Protein AF-A0A7V4ABN7-F1 (afdb_monomer_lite)

Foldseek 3Di:
DPPQEPLAEAELPPRDNDDDDLQWLVQFLVQQAANDQPPDPTPDNNHLANNHHDHDYHAADNVRDGDLVSVVVRLVSVLVCLVVPNLAQEDFALDFDQDLPDCSCVVSLVSCQVSNYAYFYEQFQQFDDESRGGPPLQAQSHQYEWAAEPVRDGDGRTYWYQRDCDPPRVPCVSHLDPPQRSAPNQAYEHFAQRWGAGPPGDIDTGHISSNGRSNLVSLSVLLCVQPVQDHNSLSSCLQQVQADDDPVCPDPPHGRGNSHYGDSVSSNVPSAHQWDWDAQAQWIWIDGLQQKTDFIDGRPPDHTFFPTKGKWKAAAPPGIAIPTPNDDQWRFPGTKDWDACQPVFRIKIWHKTARNRGPDHQQKIKIKIKGAHNPHLQRFKIKIKIKIWGQDQFKDWRMKIKMKTFTQQPVPASWWWWADDLQLQKIWIDDQQKIKIKHWLPPHRPPPWDKAKAKAACVVQCVVPVGRDPNRVVCRRRVVDHHRTDPGTHRIMIMIMTDDDMHHNGGIDMIMMMIGMGSHPVSRVSNSVVVNVVVVPCDPVSDDD

Radius of gyration: 26.66 Å; chains: 1; bounding box: 66×45×74 Å

pLDDT: mean 94.23, std 6.47, range [47.28, 98.88]

Structure (mmCIF, N/CA/C/O backbone):
data_AF-A0A7V4ABN7-F1
#
_entry.id   AF-A0A7V4ABN7-F1
#
loop_
_atom_site.group_PDB
_atom_site.id
_atom_site.type_symbol
_atom_site.label_atom_id
_atom_site.label_alt_id
_atom_site.label_comp_id
_atom_site.label_asym_id
_atom_site.label_entity_id
_atom_site.label_seq_id
_atom_site.pdbx_PDB_ins_code
_atom_site.Cartn_x
_atom_site.Cartn_y
_atom_site.Cartn_z
_atom_site.occupancy
_atom_site.B_iso_or_equiv
_atom_site.auth_seq_id
_atom_site.auth_comp_id
_atom_site.auth_asym_id
_atom_site.auth_atom_id
_atom_site.pdbx_PDB_model_num
ATOM 1 N N . MET A 1 1 ? -4.276 0.397 -27.816 1.00 81.12 1 MET A N 1
ATOM 2 C CA . MET A 1 1 ? -4.056 1.442 -26.784 1.00 81.12 1 MET A CA 1
ATOM 3 C C . MET A 1 1 ? -5.213 2.443 -26.696 1.00 81.12 1 MET A C 1
ATOM 5 O O . MET A 1 1 ? -5.159 3.334 -25.858 1.00 81.12 1 MET A O 1
ATOM 9 N N . GLU A 1 2 ? -6.246 2.328 -27.538 1.00 82.06 2 GLU A N 1
ATOM 10 C CA . GLU A 1 2 ? -7.423 3.205 -27.497 1.00 82.06 2 GLU A CA 1
ATOM 11 C C . GLU A 1 2 ? -8.107 3.177 -26.119 1.00 82.06 2 GLU A C 1
ATOM 13 O O . GLU A 1 2 ? -8.143 2.134 -25.471 1.00 82.06 2 GLU A O 1
ATOM 18 N N . GLY A 1 3 ? -8.578 4.335 -25.639 1.00 85.25 3 GLY A N 1
ATOM 19 C CA . GLY A 1 3 ? -9.263 4.465 -24.343 1.00 85.25 3 GLY A CA 1
ATOM 20 C C . GLY A 1 3 ? -8.372 4.379 -23.093 1.00 85.25 3 GLY A C 1
ATOM 21 O O . GLY A 1 3 ? -8.893 4.334 -21.978 1.00 85.25 3 GLY A O 1
ATOM 22 N N . LYS A 1 4 ? -7.039 4.341 -23.243 1.00 90.81 4 LYS A N 1
ATOM 23 C CA . LYS A 1 4 ? -6.093 4.170 -22.116 1.00 90.81 4 LYS A CA 1
ATOM 24 C C . LYS A 1 4 ? -5.328 5.434 -21.717 1.00 90.81 4 LYS A C 1
ATOM 26 O O . LYS A 1 4 ? -4.569 5.398 -20.757 1.00 90.81 4 LYS A O 1
ATOM 31 N N . PHE A 1 5 ? -5.494 6.527 -22.457 1.00 93.38 5 PHE A N 1
ATOM 32 C CA . PHE A 1 5 ? -4.831 7.799 -22.178 1.00 93.38 5 PHE A CA 1
ATOM 33 C C . PHE A 1 5 ? -5.623 8.613 -21.145 1.00 93.38 5 PHE A C 1
ATOM 35 O O . PHE A 1 5 ? -6.786 8.915 -21.386 1.00 93.38 5 PHE A O 1
ATOM 42 N N . GLU A 1 6 ? -4.977 9.020 -20.051 1.00 91.50 6 GLU A N 1
ATOM 43 C CA . GLU A 1 6 ? -5.598 9.786 -18.947 1.00 91.50 6 GLU A CA 1
ATOM 44 C C . GLU A 1 6 ? -5.693 11.299 -19.207 1.00 91.50 6 GLU A C 1
ATOM 46 O O . GLU A 1 6 ? -6.024 12.073 -18.318 1.00 91.50 6 GLU A O 1
ATOM 51 N N . GLY A 1 7 ? -5.347 11.778 -20.405 1.00 92.88 7 GLY A N 1
ATOM 52 C CA . GLY A 1 7 ? -5.396 13.215 -20.710 1.00 92.88 7 GLY A CA 1
ATOM 53 C C . GLY A 1 7 ? -4.142 14.005 -20.313 1.00 92.88 7 GLY A C 1
ATOM 54 O O . GLY A 1 7 ? -4.047 15.189 -20.630 1.00 92.88 7 GLY A O 1
ATOM 55 N N . HIS A 1 8 ? -3.140 13.371 -19.696 1.00 96.38 8 HIS A N 1
ATOM 56 C CA . HIS A 1 8 ? -1.895 14.028 -19.278 1.00 96.38 8 HIS A CA 1
ATOM 57 C C . HIS A 1 8 ? -0.758 13.821 -20.287 1.00 96.38 8 HIS A C 1
ATOM 59 O O . HIS A 1 8 ? -0.122 12.763 -20.349 1.00 96.38 8 HIS A O 1
ATOM 65 N N . TRP A 1 9 ? -0.500 14.865 -21.078 1.00 97.06 9 TRP A N 1
ATOM 66 C CA . TRP A 1 9 ? 0.524 14.896 -22.119 1.00 97.06 9 TRP A CA 1
ATOM 67 C C . TRP A 1 9 ? 1.415 16.131 -22.005 1.00 97.06 9 TRP A C 1
ATOM 69 O O . TRP A 1 9 ? 0.941 17.231 -21.720 1.00 97.06 9 TRP A O 1
ATOM 79 N N . TYR A 1 10 ? 2.707 15.954 -22.272 1.00 98.19 10 TYR A N 1
ATOM 80 C CA . TYR A 1 10 ? 3.630 17.065 -22.474 1.00 98.19 10 TYR A CA 1
ATOM 81 C C . TYR A 1 10 ? 4.650 16.735 -23.563 1.00 98.19 10 TYR A C 1
ATOM 83 O O . TYR A 1 10 ? 5.223 15.648 -23.584 1.00 98.19 10 TYR A O 1
ATOM 91 N N . ASP A 1 11 ? 4.915 17.687 -24.449 1.00 98.31 11 ASP A N 1
ATOM 92 C CA . ASP A 1 11 ? 5.917 17.555 -25.502 1.00 98.31 11 ASP A CA 1
ATOM 93 C C . ASP A 1 11 ? 7.053 18.559 -25.285 1.00 98.31 11 ASP A C 1
ATOM 95 O O . ASP A 1 11 ? 6.919 19.743 -25.583 1.00 98.31 11 ASP A O 1
ATOM 99 N N . ALA A 1 12 ? 8.192 18.072 -24.791 1.00 97.88 12 ALA A N 1
ATOM 100 C CA . ALA A 1 12 ? 9.396 18.872 -24.576 1.00 97.88 12 ALA A CA 1
ATOM 101 C C . ALA A 1 12 ? 10.207 19.112 -25.869 1.00 97.88 12 ALA A C 1
ATOM 103 O O . ALA A 1 12 ? 11.282 19.721 -25.826 1.00 97.88 12 ALA A O 1
ATOM 104 N N . VAL A 1 13 ? 9.749 18.592 -27.012 1.00 97.88 13 VAL A N 1
ATOM 105 C CA . VAL A 1 13 ? 10.440 18.681 -28.302 1.00 97.88 13 VAL A CA 1
ATOM 106 C C . VAL A 1 13 ? 9.825 19.771 -29.169 1.00 97.88 13 VAL A C 1
ATOM 108 O O . VAL A 1 13 ? 10.536 20.713 -29.520 1.00 97.88 13 VAL A O 1
ATOM 111 N N . ASN A 1 14 ? 8.531 19.658 -29.487 1.00 97.06 14 ASN A N 1
ATOM 112 C CA . ASN A 1 14 ? 7.844 20.526 -30.449 1.00 97.06 14 ASN A CA 1
ATOM 113 C C . ASN A 1 14 ? 6.653 21.296 -29.849 1.00 97.06 14 ASN A C 1
ATOM 115 O O . ASN A 1 14 ? 5.978 22.017 -30.586 1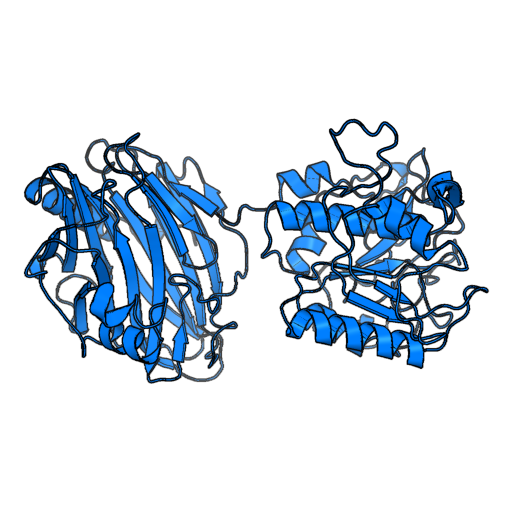.00 97.06 14 ASN A O 1
ATOM 119 N N . ASN A 1 15 ? 6.397 21.178 -28.539 1.00 95.44 15 ASN A N 1
ATOM 120 C CA . ASN A 1 15 ? 5.258 21.783 -27.839 1.00 95.44 15 ASN A CA 1
ATOM 121 C C . ASN A 1 15 ? 3.883 21.433 -28.447 1.00 95.44 15 ASN A C 1
ATOM 123 O O . ASN A 1 15 ? 2.965 22.254 -28.426 1.00 95.44 15 ASN A O 1
ATOM 127 N N . GLN A 1 16 ? 3.718 20.229 -29.003 1.00 97.00 16 GLN A N 1
ATOM 128 C CA . GLN A 1 16 ? 2.413 19.769 -29.480 1.00 97.00 16 GLN A CA 1
ATOM 129 C C . GLN A 1 16 ? 1.452 19.529 -28.313 1.00 97.00 16 GLN A C 1
ATOM 131 O O . GLN A 1 16 ? 1.818 18.950 -27.289 1.00 97.00 16 GLN A O 1
ATOM 136 N N . THR A 1 17 ? 0.191 19.917 -28.499 1.00 93.69 17 THR A N 1
ATOM 137 C CA . THR A 1 17 ? -0.851 19.807 -27.467 1.00 93.69 17 THR A CA 1
ATOM 138 C C . THR A 1 17 ? -1.527 18.438 -27.415 1.00 93.69 17 THR A C 1
ATOM 140 O O . THR A 1 17 ? -2.283 18.181 -26.484 1.00 93.69 17 THR A O 1
ATOM 143 N N . PHE A 1 18 ? -1.262 17.556 -28.383 1.00 91.06 18 PHE A N 1
ATOM 144 C CA . PHE A 1 18 ? -1.841 16.213 -28.453 1.00 91.06 18 PHE A CA 1
ATOM 145 C C . PHE A 1 18 ? -0.750 15.137 -28.550 1.00 91.06 18 PHE A C 1
ATOM 147 O O . PHE A 1 18 ? 0.280 15.393 -29.183 1.00 91.06 18 PHE A O 1
ATOM 154 N N . PRO A 1 19 ? -0.967 13.937 -27.972 1.00 93.56 19 PRO A N 1
ATOM 155 C CA . PRO A 1 19 ? -0.027 12.827 -28.074 1.00 93.56 19 PRO A CA 1
ATOM 156 C C . PRO A 1 19 ? 0.269 12.425 -29.517 1.00 93.56 19 PRO A C 1
ATOM 158 O O . PRO A 1 19 ? -0.641 12.213 -30.318 1.00 93.56 19 PRO A O 1
ATOM 161 N N . TYR A 1 20 ? 1.552 12.267 -29.827 1.00 95.31 20 TYR A N 1
ATOM 162 C CA . TYR A 1 20 ? 2.028 11.770 -31.113 1.00 95.31 20 TYR A CA 1
ATOM 163 C C . TYR A 1 20 ? 3.388 11.079 -30.956 1.00 95.31 20 TYR A C 1
ATOM 165 O O . TYR A 1 20 ? 4.123 11.316 -29.993 1.00 95.31 20 TYR A O 1
ATOM 173 N N . ASP A 1 21 ? 3.729 10.231 -31.923 1.00 96.50 21 ASP A N 1
ATOM 174 C CA . ASP A 1 21 ? 5.030 9.573 -32.009 1.00 96.50 21 ASP A CA 1
ATOM 175 C C . ASP A 1 21 ? 5.512 9.570 -33.463 1.00 96.50 21 ASP A C 1
ATOM 177 O O . ASP A 1 21 ? 4.962 8.878 -34.319 1.00 96.50 21 ASP A O 1
ATOM 181 N N . ASP A 1 22 ? 6.531 10.381 -33.728 1.00 96.75 22 ASP A N 1
ATOM 182 C CA . ASP A 1 22 ? 7.176 10.582 -35.027 1.00 96.75 22 ASP A CA 1
ATOM 183 C C . ASP A 1 22 ? 8.456 9.742 -35.203 1.00 96.75 22 ASP A C 1
ATOM 185 O O . ASP A 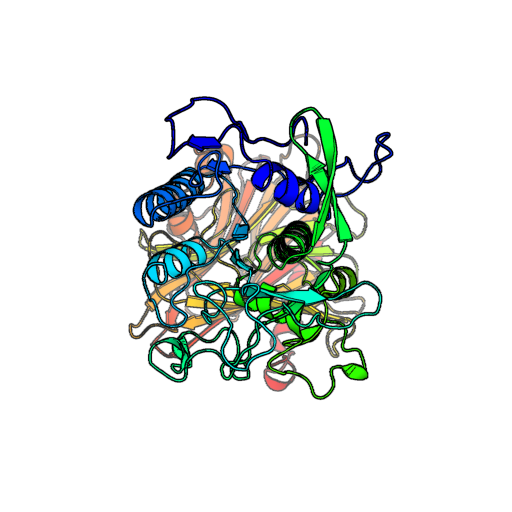1 22 ? 9.123 9.855 -36.228 1.00 96.75 22 ASP A O 1
ATOM 189 N N . HIS A 1 23 ? 8.787 8.882 -34.230 1.00 96.44 23 HIS A N 1
ATOM 190 C CA . HIS A 1 23 ? 9.926 7.958 -34.287 1.00 96.44 23 HIS A CA 1
ATOM 191 C C . HIS A 1 23 ? 9.485 6.482 -34.241 1.00 96.44 23 HIS A C 1
ATOM 193 O O . HIS A 1 23 ? 10.036 5.637 -34.942 1.00 96.44 23 HIS A O 1
ATOM 199 N N . GLY A 1 24 ? 8.487 6.153 -33.415 1.00 96.31 24 GLY A N 1
ATOM 200 C CA . GLY A 1 24 ? 7.878 4.824 -33.271 1.00 96.31 24 GLY A CA 1
ATOM 201 C C . GLY A 1 24 ? 8.306 4.036 -32.032 1.00 96.31 24 GLY A C 1
ATOM 202 O O . GLY A 1 24 ? 7.591 3.140 -31.585 1.00 96.31 24 GLY A O 1
ATOM 203 N N . HIS A 1 25 ? 9.442 4.385 -31.425 1.00 96.44 25 HIS A N 1
ATOM 204 C CA . HIS A 1 25 ? 9.959 3.707 -30.224 1.00 96.44 25 HIS A CA 1
ATOM 205 C C . HIS A 1 25 ? 9.041 3.858 -29.001 1.00 96.44 25 HIS A C 1
ATOM 207 O O . HIS A 1 25 ? 8.827 2.886 -28.274 1.00 96.44 25 HIS A O 1
ATOM 213 N N . GLY A 1 26 ? 8.437 5.033 -28.803 1.00 96.19 26 GLY A N 1
ATOM 214 C CA . GLY A 1 26 ? 7.497 5.262 -27.702 1.00 96.19 26 GLY A CA 1
ATOM 215 C C . GLY A 1 26 ? 6.252 4.383 -27.836 1.00 96.19 26 GLY A C 1
ATOM 216 O O . GLY A 1 26 ? 5.901 3.650 -26.916 1.00 96.19 26 GLY A O 1
ATOM 217 N N . THR A 1 27 ? 5.650 4.364 -29.023 1.00 96.31 27 THR A N 1
ATOM 218 C CA . THR A 1 27 ? 4.504 3.507 -29.362 1.00 96.31 27 THR A CA 1
ATOM 219 C C . THR A 1 27 ? 4.839 2.028 -29.194 1.00 96.31 27 THR A C 1
ATOM 221 O O . THR A 1 27 ? 4.032 1.264 -28.664 1.00 96.31 27 THR A O 1
ATOM 224 N N . PHE A 1 28 ? 6.042 1.617 -29.598 1.00 97.12 28 PHE A N 1
ATOM 225 C CA . PHE A 1 28 ? 6.506 0.242 -29.452 1.00 97.12 28 PHE A CA 1
ATOM 226 C C . PHE A 1 28 ? 6.635 -0.173 -27.986 1.00 97.12 28 PHE A C 1
ATOM 228 O O . PHE A 1 28 ? 6.163 -1.242 -27.598 1.00 97.12 28 PHE A O 1
ATOM 235 N N . THR A 1 29 ? 7.252 0.664 -27.152 1.00 97.31 29 THR A N 1
ATOM 236 C CA . THR A 1 29 ? 7.407 0.364 -25.721 1.00 97.31 29 THR A CA 1
ATOM 237 C C . THR A 1 29 ? 6.064 0.349 -24.998 1.00 97.31 29 THR A C 1
ATOM 239 O O . THR A 1 29 ? 5.797 -0.593 -24.257 1.00 97.31 29 THR A O 1
ATOM 242 N N . MET A 1 30 ? 5.179 1.309 -25.277 1.00 96.06 30 MET A N 1
ATOM 243 C CA . MET A 1 30 ? 3.829 1.337 -24.708 1.00 96.06 30 MET A CA 1
ATOM 244 C C . MET A 1 30 ? 2.990 0.124 -25.114 1.00 96.06 30 MET A C 1
ATOM 246 O O . MET A 1 30 ? 2.256 -0.405 -24.283 1.00 96.06 30 MET A O 1
ATOM 250 N N . GLY A 1 31 ? 3.136 -0.378 -26.343 1.00 96.12 31 GLY A N 1
ATOM 251 C CA . GLY A 1 31 ? 2.453 -1.594 -26.789 1.00 96.12 31 GLY A CA 1
ATOM 252 C C . GLY A 1 31 ? 2.770 -2.824 -25.939 1.00 96.12 31 GLY A C 1
ATOM 253 O O . GLY A 1 31 ? 1.862 -3.580 -25.617 1.00 96.12 31 GLY A O 1
ATOM 254 N N . ILE A 1 32 ? 4.021 -2.981 -25.497 1.00 97.50 32 ILE A N 1
ATOM 255 C CA . ILE A 1 32 ? 4.425 -4.090 -24.615 1.00 97.50 32 ILE A CA 1
ATOM 256 C C . ILE A 1 32 ? 3.826 -3.927 -23.212 1.00 97.50 32 ILE A C 1
ATOM 258 O O . ILE A 1 32 ? 3.542 -4.913 -22.539 1.00 97.50 32 ILE A O 1
ATOM 262 N N . ILE A 1 33 ? 3.623 -2.692 -22.745 1.00 97.62 33 ILE A N 1
ATOM 263 C CA . ILE A 1 33 ? 3.027 -2.457 -21.425 1.00 97.62 33 ILE A CA 1
ATOM 264 C C . ILE A 1 33 ? 1.515 -2.692 -21.485 1.00 97.62 33 ILE A C 1
ATOM 266 O O . ILE A 1 33 ? 1.007 -3.452 -20.673 1.00 97.62 33 ILE A O 1
ATOM 270 N N . ILE A 1 34 ? 0.806 -2.069 -22.434 1.00 95.75 34 ILE A N 1
ATOM 271 C CA . ILE A 1 34 ? -0.663 -1.920 -22.395 1.00 95.75 34 ILE A CA 1
ATOM 272 C C . ILE A 1 34 ? -1.379 -2.236 -23.722 1.00 95.75 34 ILE A C 1
ATOM 274 O O . ILE A 1 34 ? -2.546 -1.881 -23.900 1.00 95.75 34 ILE A O 1
ATOM 278 N N . GLY A 1 35 ? -0.709 -2.801 -24.726 1.00 94.38 35 GLY A N 1
ATOM 279 C CA . GLY A 1 35 ? -1.358 -3.170 -25.989 1.00 94.38 35 GLY A CA 1
ATOM 280 C C . GLY A 1 35 ? -2.375 -4.306 -25.805 1.00 94.38 35 GLY A C 1
ATOM 281 O O . GLY A 1 35 ? -2.165 -5.185 -24.983 1.00 94.38 35 GLY A O 1
ATOM 282 N N . GLY A 1 36 ? -3.475 -4.288 -26.561 1.00 90.56 36 GLY A N 1
ATOM 283 C CA . GLY A 1 36 ? -4.559 -5.278 -26.432 1.00 90.56 36 GLY A CA 1
ATOM 284 C C . GLY A 1 36 ? -5.759 -4.804 -25.611 1.00 90.56 36 GLY A C 1
ATOM 285 O O . GLY A 1 36 ? -5.870 -3.608 -25.340 1.00 90.56 36 GLY A O 1
ATOM 286 N N . ASP A 1 37 ? -6.641 -5.719 -25.228 1.00 85.00 37 ASP A N 1
ATOM 287 C CA . ASP A 1 37 ? -7.770 -5.545 -24.298 1.00 85.00 37 ASP A CA 1
ATOM 288 C C . ASP A 1 37 ? -7.915 -6.722 -23.304 1.00 85.00 37 ASP A C 1
ATOM 290 O O . ASP A 1 37 ? -8.857 -6.766 -22.515 1.00 85.00 37 ASP A O 1
ATOM 294 N N . GLY A 1 38 ? -6.948 -7.643 -23.281 1.00 82.38 38 GLY A N 1
ATOM 295 C CA . GLY A 1 38 ? -6.883 -8.731 -22.314 1.00 82.38 38 GLY A CA 1
ATOM 296 C C . GLY A 1 38 ? -7.781 -9.900 -22.704 1.00 82.38 38 GLY A C 1
ATOM 297 O O . GLY A 1 38 ? -7.497 -10.614 -23.650 1.00 82.38 38 GLY A O 1
ATOM 298 N N . LEU A 1 39 ? -8.838 -10.168 -21.936 1.00 76.00 39 LEU A N 1
ATOM 299 C CA . LEU A 1 39 ? -9.804 -11.235 -22.264 1.00 76.00 39 LEU A CA 1
ATOM 300 C C . LEU A 1 39 ? -10.926 -10.740 -23.198 1.00 76.00 39 LEU A C 1
ATOM 302 O O . LEU A 1 39 ? -11.995 -11.353 -23.262 1.00 76.00 39 LEU A O 1
ATOM 306 N N . GLY A 1 40 ? -10.718 -9.599 -23.857 1.00 71.94 40 GLY A N 1
ATOM 307 C CA . GLY A 1 40 ? -11.700 -8.948 -24.707 1.00 71.94 40 GLY A CA 1
ATOM 308 C C . GLY A 1 40 ? -11.768 -9.530 -26.124 1.00 71.94 40 GLY A C 1
ATOM 309 O O . GLY A 1 40 ? -11.154 -10.550 -26.440 1.00 71.94 40 GLY A O 1
ATOM 310 N N . PRO A 1 41 ? -12.599 -8.935 -26.998 1.00 74.31 41 PRO A N 1
ATOM 311 C CA . PRO A 1 41 ? -12.773 -9.402 -28.371 1.00 74.31 41 PRO A CA 1
ATOM 312 C C . PRO A 1 41 ? -11.557 -9.136 -29.272 1.00 74.31 41 PRO A C 1
ATOM 314 O O . PRO A 1 41 ? -11.561 -9.588 -30.422 1.00 74.31 41 PRO A O 1
ATOM 317 N N . PHE A 1 42 ? -10.557 -8.373 -28.819 1.00 79.62 42 PHE A N 1
ATOM 318 C CA . PHE A 1 42 ? -9.393 -8.050 -29.629 1.00 79.62 42 PHE A CA 1
ATOM 319 C C . PHE A 1 42 ? -8.392 -9.218 -29.655 1.00 79.62 42 PHE A C 1
ATOM 321 O O . PHE A 1 42 ? -7.945 -9.675 -28.617 1.00 79.62 42 PHE A O 1
ATOM 328 N N . PRO A 1 43 ? -7.989 -9.716 -30.837 1.00 74.62 43 PRO A N 1
ATOM 329 C CA . PRO A 1 43 ? -7.161 -10.922 -30.925 1.00 74.62 43 PRO A CA 1
ATOM 330 C C . PRO A 1 43 ? -5.660 -10.691 -30.672 1.00 74.62 43 PRO A C 1
ATOM 332 O O . PRO A 1 43 ? -4.912 -11.656 -30.532 1.00 74.62 43 PRO A O 1
ATOM 335 N N . ASP A 1 44 ? -5.192 -9.439 -30.687 1.00 79.69 44 ASP A N 1
ATOM 336 C CA . ASP A 1 44 ? -3.769 -9.083 -30.626 1.00 79.69 44 ASP A CA 1
ATOM 337 C C . ASP A 1 44 ? -3.381 -8.484 -29.253 1.00 79.69 44 ASP A C 1
ATOM 339 O O . ASP A 1 44 ? -2.986 -7.314 -29.143 1.00 79.69 44 ASP A O 1
ATOM 343 N N . ASP A 1 45 ? -3.446 -9.301 -28.200 1.00 86.00 45 ASP A N 1
ATOM 344 C CA . ASP A 1 45 ? -2.997 -8.944 -26.847 1.00 86.00 45 ASP A CA 1
ATOM 345 C C . ASP A 1 45 ? -1.483 -9.059 -26.689 1.00 86.00 45 ASP A C 1
ATOM 347 O O . ASP A 1 45 ? -0.922 -10.083 -26.300 1.00 86.00 45 ASP A O 1
ATOM 351 N N . ILE A 1 46 ? -0.802 -7.969 -27.034 1.00 91.62 46 ILE A N 1
ATOM 352 C CA . ILE A 1 46 ? 0.661 -7.859 -26.946 1.00 91.62 46 ILE A CA 1
ATOM 353 C C . ILE A 1 46 ? 1.151 -7.269 -25.614 1.00 91.62 46 ILE A C 1
ATOM 355 O O . ILE A 1 46 ? 2.347 -7.315 -25.330 1.00 91.62 46 ILE A O 1
ATOM 359 N N . GLY A 1 47 ? 0.255 -6.656 -24.839 1.00 94.69 47 GLY A N 1
ATOM 360 C CA . GLY A 1 47 ? 0.576 -5.932 -23.619 1.00 94.69 47 GLY A CA 1
ATOM 361 C C . GLY A 1 47 ? 0.556 -6.823 -22.388 1.00 94.69 47 GLY A C 1
ATOM 362 O O . GLY A 1 47 ? -0.282 -7.707 -22.255 1.00 94.69 47 GLY A O 1
ATOM 363 N N . VAL A 1 48 ? 1.459 -6.552 -21.452 1.00 96.62 48 VAL A N 1
ATOM 364 C CA . VAL A 1 48 ? 1.514 -7.262 -20.171 1.00 96.62 48 VAL A CA 1
ATOM 365 C C . VAL A 1 48 ? 0.360 -6.853 -19.249 1.00 96.62 48 VAL A C 1
ATOM 367 O O . VAL A 1 48 ? -0.260 -7.714 -18.640 1.00 96.62 48 VAL A O 1
ATOM 370 N N . ALA A 1 49 ? 0.058 -5.559 -19.153 1.00 96.12 49 ALA A N 1
ATOM 371 C CA . ALA A 1 49 ? -0.989 -4.979 -18.313 1.00 96.12 49 ALA A CA 1
ATOM 372 C C . ALA A 1 49 ? -2.004 -4.213 -19.184 1.00 96.12 49 ALA A C 1
ATOM 374 O O . ALA A 1 49 ? -2.008 -2.979 -19.186 1.00 96.12 49 ALA A O 1
ATOM 375 N N . PRO A 1 50 ? -2.847 -4.912 -19.966 1.00 93.75 50 PRO A N 1
ATOM 376 C CA . PRO A 1 50 ? -3.717 -4.274 -20.947 1.00 93.75 50 PRO A CA 1
ATOM 377 C C . PRO A 1 50 ? -4.674 -3.254 -20.314 1.00 93.75 50 PRO A C 1
ATOM 379 O O . PRO A 1 50 ? -4.840 -2.187 -20.887 1.00 93.75 50 PRO A O 1
ATOM 382 N N . ASP A 1 51 ? -5.233 -3.466 -19.128 1.00 92.06 51 ASP A N 1
ATOM 383 C CA . ASP A 1 51 ? -6.190 -2.497 -18.558 1.00 92.06 51 ASP A CA 1
ATOM 384 C C . ASP A 1 51 ? -5.547 -1.259 -17.922 1.00 92.06 51 ASP A C 1
ATOM 386 O O . ASP A 1 51 ? -6.243 -0.308 -17.555 1.00 92.06 51 ASP A O 1
ATOM 390 N N . ALA A 1 52 ? -4.216 -1.229 -17.821 1.00 95.25 52 ALA A N 1
ATOM 391 C CA . ALA A 1 52 ? -3.529 -0.082 -17.263 1.00 95.25 52 ALA A CA 1
ATOM 392 C C . ALA A 1 52 ? -3.664 1.159 -18.156 1.00 95.25 52 ALA A C 1
ATOM 394 O O . ALA A 1 52 ? -3.720 1.107 -19.391 1.00 95.25 52 ALA A O 1
ATOM 395 N N . LYS A 1 53 ? -3.680 2.307 -17.486 1.00 95.38 53 LYS A N 1
ATOM 396 C CA . LYS A 1 53 ? -3.775 3.628 -18.095 1.00 95.38 53 LYS A CA 1
ATOM 397 C C . LYS A 1 53 ? -2.402 4.279 -18.195 1.00 95.38 53 LYS A C 1
ATOM 399 O O . LYS A 1 53 ? -1.453 3.848 -17.538 1.00 95.38 53 LYS A O 1
ATOM 404 N N . PHE A 1 54 ? -2.275 5.305 -19.032 1.00 95.88 54 PHE A N 1
ATOM 405 C CA . PHE A 1 54 ? -1.003 5.992 -19.217 1.00 95.88 54 PHE A CA 1
ATOM 406 C C . PHE A 1 54 ? -1.122 7.511 -19.302 1.00 95.88 54 PHE A C 1
ATOM 408 O O . PHE A 1 54 ? -2.077 8.081 -19.835 1.00 95.88 54 PHE A O 1
ATOM 415 N N . VAL A 1 55 ? -0.048 8.137 -18.833 1.00 96.88 55 VAL A N 1
ATOM 416 C CA . VAL A 1 55 ? 0.343 9.522 -19.090 1.00 96.88 55 VAL A CA 1
ATOM 417 C C . VAL A 1 55 ? 1.653 9.490 -19.868 1.00 96.88 55 VAL A C 1
ATOM 419 O O . VAL A 1 55 ? 2.370 8.489 -19.819 1.00 96.88 55 VAL A O 1
ATOM 422 N N . SER A 1 56 ? 1.983 10.543 -20.610 1.00 95.62 56 SER A N 1
ATOM 423 C CA . SER A 1 56 ? 3.212 10.525 -21.408 1.00 95.62 56 SER A CA 1
ATOM 424 C C . SER A 1 56 ? 3.849 11.896 -21.539 1.00 95.62 56 SER A C 1
ATOM 426 O O . SER A 1 56 ? 3.177 12.896 -21.781 1.00 95.62 56 SER A O 1
ATOM 428 N N . CYS A 1 57 ? 5.177 11.915 -21.464 1.00 97.31 57 CYS A N 1
ATOM 429 C CA . CYS A 1 57 ? 5.978 13.082 -21.782 1.00 97.31 57 CYS A CA 1
ATOM 430 C C . CYS A 1 57 ? 7.016 12.749 -22.857 1.00 97.31 57 CYS A C 1
ATOM 432 O O . CYS A 1 57 ? 7.873 11.885 -22.658 1.00 97.31 57 CYS A O 1
ATOM 434 N N . LYS A 1 58 ? 6.948 13.433 -24.001 1.00 98.06 58 LYS A N 1
ATOM 435 C CA . LYS A 1 58 ? 7.886 13.256 -25.111 1.00 98.06 58 LYS A CA 1
ATOM 436 C C . LYS A 1 58 ? 9.128 14.114 -24.889 1.00 98.06 58 LYS A C 1
ATOM 438 O O . LYS A 1 58 ? 9.060 15.338 -24.931 1.00 98.06 58 LYS A O 1
ATOM 443 N N . CYS A 1 59 ? 10.277 13.466 -24.707 1.00 97.56 59 CYS A N 1
ATOM 444 C CA . CYS A 1 59 ? 11.587 14.125 -24.612 1.00 97.56 59 CYS A CA 1
ATOM 445 C C . CYS A 1 59 ? 12.550 13.778 -25.758 1.00 97.56 59 CYS A C 1
ATOM 447 O O . CYS A 1 59 ? 13.600 14.410 -25.860 1.00 97.56 59 CYS A O 1
ATOM 449 N N . PHE A 1 60 ? 12.214 12.822 -26.628 1.00 98.00 60 PHE A N 1
ATOM 450 C CA . PHE A 1 60 ? 13.026 12.422 -27.785 1.00 98.00 60 PHE A CA 1
ATOM 451 C C . PHE A 1 60 ? 12.391 12.900 -29.091 1.00 98.00 60 PHE A C 1
ATOM 453 O O . PHE A 1 60 ? 11.176 12.785 -29.258 1.00 98.00 60 PHE A O 1
ATOM 460 N N . ASP A 1 61 ? 13.198 13.433 -30.005 1.00 97.75 61 ASP A N 1
ATOM 461 C CA . ASP A 1 61 ? 12.749 13.893 -31.323 1.00 97.75 61 ASP A CA 1
ATOM 462 C C . ASP A 1 61 ? 12.558 12.745 -32.334 1.00 97.75 61 ASP A C 1
ATOM 464 O O . ASP A 1 61 ? 12.765 11.573 -32.016 1.00 97.75 61 ASP A O 1
ATOM 468 N N . GLN A 1 62 ? 12.162 13.089 -33.564 1.00 97.19 62 GLN A N 1
ATOM 469 C CA . GLN A 1 62 ? 11.923 12.148 -34.667 1.00 97.19 62 GLN A CA 1
ATOM 470 C C . GLN A 1 62 ? 13.132 11.266 -35.034 1.00 97.19 62 GLN A C 1
ATOM 472 O O . GLN A 1 62 ? 12.968 10.254 -35.705 1.00 97.19 62 GLN A O 1
ATOM 477 N N . ASN A 1 63 ? 14.350 11.640 -34.621 1.00 96.94 63 ASN A N 1
ATOM 478 C CA . ASN A 1 63 ? 15.574 10.872 -34.857 1.00 96.94 63 ASN A CA 1
ATOM 479 C C . ASN A 1 63 ? 15.998 10.069 -33.616 1.00 96.94 63 ASN A C 1
ATOM 481 O O . ASN A 1 63 ? 17.112 9.545 -33.577 1.00 96.94 63 ASN A O 1
ATOM 485 N N . GLY A 1 64 ? 15.170 10.030 -32.567 1.00 94.50 64 GLY A N 1
ATOM 486 C CA . GLY A 1 64 ? 15.525 9.399 -31.300 1.00 94.50 64 GLY A CA 1
ATOM 487 C C . GLY A 1 64 ? 16.618 10.157 -30.540 1.00 94.50 64 GLY A C 1
ATOM 488 O O . GLY A 1 64 ? 17.340 9.553 -29.749 1.00 94.50 64 GLY A O 1
ATOM 489 N N . SER A 1 65 ? 16.761 11.469 -30.767 1.00 96.06 65 SER A N 1
ATOM 490 C CA . SER A 1 65 ? 17.740 12.322 -30.084 1.00 96.06 65 SER A CA 1
ATOM 491 C C . SER A 1 65 ? 17.092 13.177 -28.992 1.00 96.06 65 SER A C 1
ATOM 493 O O . SER A 1 65 ? 15.915 13.531 -29.057 1.00 96.06 65 SER A O 1
ATOM 495 N N . 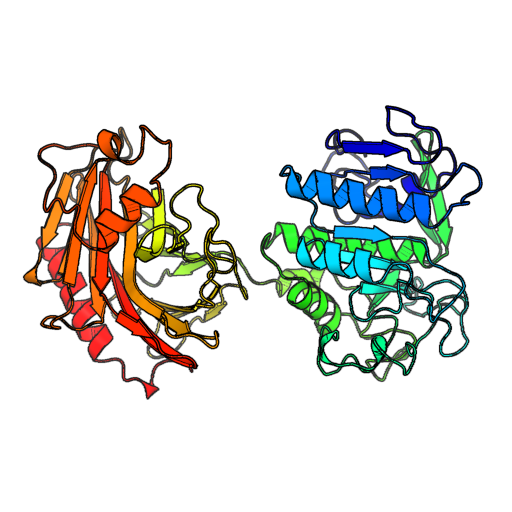THR A 1 66 ? 17.854 13.507 -27.947 1.00 97.25 66 THR A N 1
ATOM 496 C CA . THR A 1 66 ? 17.356 14.257 -26.784 1.00 97.25 66 THR A CA 1
ATOM 497 C C . THR A 1 66 ? 18.455 15.096 -26.123 1.00 97.25 66 THR A C 1
ATOM 499 O O . THR A 1 66 ? 19.630 14.996 -26.476 1.00 97.25 66 THR A O 1
ATOM 502 N N . SER A 1 67 ? 18.068 15.910 -25.143 1.00 96.81 67 SER A N 1
ATOM 503 C CA . SER A 1 67 ? 18.953 16.623 -24.224 1.00 96.81 67 SER A CA 1
ATOM 504 C C . SER A 1 67 ? 18.572 16.293 -22.781 1.00 96.81 67 SER A C 1
ATOM 506 O O . SER A 1 67 ? 17.408 16.010 -22.490 1.00 96.81 67 SER A O 1
ATOM 508 N N . ALA A 1 68 ? 19.529 16.393 -21.854 1.00 96.62 68 ALA A N 1
ATOM 509 C CA . ALA A 1 68 ? 19.249 16.189 -20.432 1.00 96.62 68 ALA A CA 1
ATOM 510 C C . ALA A 1 68 ? 18.139 17.126 -19.926 1.00 96.62 68 ALA A C 1
ATOM 512 O O . ALA A 1 68 ? 17.226 16.684 -19.236 1.00 96.62 68 ALA A O 1
ATOM 513 N N . SER A 1 69 ? 18.129 18.385 -20.381 1.00 97.88 69 SER A N 1
ATOM 514 C CA . SER A 1 69 ? 17.079 19.354 -20.044 1.00 97.88 69 SER A CA 1
ATOM 515 C C . SER A 1 69 ? 15.667 18.878 -20.402 1.00 97.88 69 SER A C 1
ATOM 517 O O . SER A 1 69 ? 14.766 19.010 -19.579 1.00 97.88 69 SER A O 1
ATOM 519 N N . ARG A 1 70 ? 15.463 18.271 -21.581 1.00 98.12 70 ARG A N 1
ATOM 520 C CA . ARG A 1 70 ? 14.154 17.724 -21.985 1.00 98.12 70 ARG A CA 1
ATOM 521 C C . ARG A 1 70 ? 13.721 16.573 -21.080 1.00 98.12 70 ARG A C 1
ATOM 523 O O . ARG A 1 70 ? 12.546 16.472 -20.737 1.00 98.12 70 ARG A O 1
ATOM 530 N N . ILE A 1 71 ? 14.664 15.718 -20.688 1.00 98.19 71 ILE A N 1
ATOM 531 C CA . ILE A 1 71 ? 14.402 14.597 -19.780 1.00 98.19 71 ILE A CA 1
ATOM 532 C C . ILE A 1 71 ? 14.025 15.112 -18.383 1.00 98.19 71 ILE A C 1
ATOM 534 O O . ILE A 1 71 ? 13.003 14.681 -17.851 1.00 98.19 71 ILE A O 1
ATOM 538 N N . HIS A 1 72 ? 14.773 16.071 -17.825 1.00 98.38 72 HIS A N 1
ATOM 539 C CA . HIS A 1 72 ? 14.439 16.700 -16.541 1.00 98.38 72 HIS A CA 1
ATOM 540 C C . HIS A 1 72 ? 13.047 17.335 -16.562 1.00 98.38 72 HIS A C 1
ATOM 542 O O . HIS A 1 72 ? 12.256 17.105 -15.651 1.00 98.38 72 HIS A O 1
ATOM 548 N N . THR A 1 73 ? 12.699 18.065 -17.631 1.00 98.44 73 THR A N 1
ATOM 549 C CA . THR A 1 73 ? 11.347 18.619 -17.795 1.00 98.44 73 THR A CA 1
ATOM 550 C C . THR A 1 73 ? 10.285 17.524 -17.758 1.00 98.44 73 THR A C 1
ATOM 552 O O . THR A 1 73 ? 9.251 17.692 -17.115 1.00 98.44 73 THR A O 1
ATOM 555 N N . CYS A 1 74 ? 10.534 16.379 -18.395 1.00 98.31 74 CYS A N 1
ATOM 556 C CA . CYS A 1 74 ? 9.596 15.268 -18.335 1.00 98.31 74 CYS A CA 1
ATOM 557 C C . CYS A 1 74 ? 9.480 14.652 -16.940 1.00 98.31 74 CYS A C 1
ATOM 559 O O . CYS A 1 74 ? 8.359 14.385 -16.512 1.00 98.31 74 CYS A O 1
ATOM 561 N N . PHE A 1 75 ? 10.571 14.457 -16.197 1.00 98.50 75 PHE A N 1
ATOM 562 C CA . PHE A 1 75 ? 10.473 13.994 -14.808 1.00 98.50 75 PHE A CA 1
ATOM 563 C C . PHE A 1 75 ? 9.709 14.980 -13.925 1.00 98.50 75 PHE A C 1
ATOM 565 O O . PHE A 1 75 ? 8.834 14.562 -13.166 1.00 98.50 75 PHE A O 1
ATOM 572 N N . GLN A 1 76 ? 9.960 16.279 -14.093 1.00 98.00 76 GLN A N 1
ATOM 573 C CA . GLN A 1 76 ? 9.213 17.326 -13.407 1.00 98.00 76 GLN A CA 1
ATOM 574 C C . GLN A 1 76 ? 7.711 17.238 -13.714 1.00 98.00 76 GLN A C 1
ATOM 576 O O . GLN A 1 76 ? 6.908 17.254 -12.786 1.00 98.00 76 GLN A O 1
ATOM 581 N N . LYS A 1 77 ? 7.316 17.067 -14.983 1.00 97.88 77 LYS A N 1
ATOM 582 C CA . LYS A 1 77 ? 5.900 16.947 -15.374 1.00 97.88 77 LYS A CA 1
ATOM 583 C C . LYS A 1 77 ? 5.202 15.745 -14.747 1.00 97.88 77 LYS A C 1
ATOM 585 O O . LYS A 1 77 ? 4.089 15.890 -14.253 1.00 97.88 77 LYS A O 1
ATOM 590 N N . HIS A 1 78 ? 5.856 14.585 -14.699 1.00 97.75 78 HIS A N 1
ATOM 591 C CA . HIS A 1 78 ? 5.298 13.424 -13.997 1.00 97.75 78 HIS A CA 1
ATOM 592 C C . HIS A 1 78 ? 5.136 13.696 -12.496 1.00 97.75 78 HIS A C 1
ATOM 594 O O . HIS A 1 78 ? 4.128 13.304 -11.914 1.00 97.75 78 HIS A O 1
ATOM 600 N N . GLY A 1 79 ? 6.093 14.397 -11.878 1.00 95.75 79 GLY A N 1
ATOM 601 C CA . GLY A 1 79 ? 5.987 14.807 -10.480 1.00 95.75 79 GLY A CA 1
ATOM 602 C C . GLY A 1 79 ? 4.830 15.775 -10.226 1.00 95.75 79 GLY A C 1
ATOM 603 O O . GLY A 1 79 ? 4.060 15.570 -9.293 1.00 95.75 79 GLY A O 1
ATOM 604 N N . GLU A 1 80 ? 4.657 16.773 -11.095 1.00 96.88 80 GLU A N 1
ATOM 605 C CA . GLU A 1 80 ? 3.531 17.714 -11.058 1.00 96.88 80 GLU A CA 1
ATOM 606 C C . GLU A 1 80 ? 2.186 16.992 -11.210 1.00 96.88 80 GLU A C 1
ATOM 608 O O . GLU A 1 80 ? 1.251 17.274 -10.468 1.00 96.88 80 GLU A O 1
ATOM 613 N N . TRP A 1 81 ? 2.064 16.042 -12.138 1.00 97.56 81 TRP A N 1
ATOM 614 C CA . TRP A 1 81 ? 0.837 15.255 -12.294 1.00 97.56 81 TRP A CA 1
ATOM 615 C C . TRP A 1 81 ? 0.550 14.393 -11.066 1.00 97.56 81 TRP A C 1
ATOM 617 O O . TRP A 1 81 ? -0.574 14.408 -10.572 1.00 97.56 81 TRP A O 1
ATOM 627 N N . LYS A 1 82 ? 1.561 13.707 -10.519 1.00 93.31 82 LYS A N 1
ATOM 628 C CA . LYS A 1 82 ? 1.404 12.908 -9.295 1.00 93.31 82 LYS A CA 1
ATOM 629 C C . LYS A 1 82 ? 0.964 13.763 -8.106 1.00 93.31 82 LYS A C 1
ATOM 631 O O . LYS A 1 82 ? 0.069 13.360 -7.375 1.00 93.31 82 LYS A O 1
ATOM 636 N N . ALA A 1 83 ? 1.549 14.951 -7.948 1.00 88.81 83 ALA A N 1
ATOM 637 C CA . ALA A 1 83 ? 1.173 15.903 -6.903 1.00 88.81 83 ALA A CA 1
ATOM 638 C C . ALA A 1 83 ? -0.251 16.464 -7.080 1.00 88.81 83 ALA A C 1
ATOM 640 O O . ALA A 1 83 ? -0.887 16.824 -6.099 1.00 88.81 83 ALA A O 1
ATOM 641 N N . ASN A 1 84 ? -0.763 16.501 -8.314 1.00 93.25 84 ASN A N 1
ATOM 642 C CA . ASN A 1 84 ? -2.134 16.910 -8.633 1.00 93.25 84 ASN A CA 1
ATOM 643 C C . ASN A 1 84 ? -3.124 15.726 -8.670 1.00 93.25 84 ASN A C 1
ATOM 645 O O . ASN A 1 84 ? -4.180 15.833 -9.289 1.00 93.25 84 ASN A O 1
ATOM 649 N N . GLY A 1 85 ? -2.787 14.595 -8.042 1.00 89.25 85 GLY A N 1
ATOM 650 C CA . GLY A 1 85 ? -3.706 13.467 -7.846 1.00 89.25 85 GLY A CA 1
ATOM 651 C C . GLY A 1 85 ? -3.700 12.399 -8.942 1.00 89.25 85 GLY A C 1
ATOM 652 O O . GLY A 1 85 ? -4.469 11.447 -8.866 1.00 89.25 85 GLY A O 1
ATOM 653 N N . VAL A 1 86 ? -2.827 12.491 -9.950 1.00 95.25 86 VAL A N 1
ATOM 654 C CA . VAL A 1 86 ? -2.726 11.443 -10.979 1.00 95.25 86 VAL A CA 1
ATOM 655 C C . VAL A 1 86 ? -2.019 10.214 -10.411 1.00 95.25 86 VAL A C 1
ATOM 657 O O . VAL A 1 86 ? -0.867 10.297 -9.977 1.00 95.25 86 VAL A O 1
ATOM 660 N N . ASP A 1 87 ? -2.654 9.041 -10.462 1.00 93.00 87 ASP A N 1
ATOM 661 C CA . ASP A 1 87 ? -2.104 7.821 -9.864 1.00 93.00 87 ASP A CA 1
ATOM 662 C C . ASP A 1 87 ? -1.017 7.136 -10.717 1.00 93.00 87 ASP A C 1
ATOM 664 O O . ASP A 1 87 ? -1.170 6.045 -11.264 1.00 93.00 87 ASP A O 1
ATOM 668 N N . ILE A 1 88 ? 0.145 7.779 -10.815 1.00 96.56 88 ILE A N 1
ATOM 669 C CA . ILE A 1 88 ? 1.316 7.211 -11.491 1.00 96.56 88 ILE A CA 1
ATOM 670 C C . ILE A 1 88 ? 1.976 6.187 -10.556 1.00 96.56 88 ILE A C 1
ATOM 672 O O . ILE A 1 88 ? 2.464 6.560 -9.487 1.00 96.56 88 ILE A O 1
ATOM 676 N N . LYS A 1 89 ? 2.003 4.905 -10.946 1.00 96.62 89 LYS A N 1
ATOM 677 C CA . LYS A 1 89 ? 2.642 3.817 -10.172 1.00 96.62 89 LYS A CA 1
ATOM 678 C C . LYS A 1 89 ? 4.079 3.515 -10.602 1.00 96.62 89 LYS A C 1
ATOM 680 O O . LYS A 1 89 ? 4.946 3.252 -9.771 1.00 96.62 89 LYS A O 1
ATOM 685 N N . ALA A 1 90 ? 4.358 3.552 -11.902 1.00 98.12 90 ALA A N 1
ATOM 686 C CA . ALA A 1 90 ? 5.667 3.226 -12.462 1.00 98.12 90 ALA A CA 1
ATOM 687 C C . ALA A 1 90 ? 5.958 4.064 -13.709 1.00 98.12 90 ALA A C 1
ATOM 689 O O . ALA A 1 90 ? 5.039 4.519 -14.386 1.00 98.12 90 ALA A O 1
ATOM 690 N N . ILE A 1 91 ? 7.241 4.237 -14.027 1.00 98.00 91 ILE A N 1
ATOM 691 C CA . ILE A 1 91 ? 7.695 4.934 -15.233 1.00 98.00 91 ILE A CA 1
ATOM 692 C C . ILE A 1 91 ? 8.711 4.078 -15.996 1.00 98.00 91 ILE A C 1
ATOM 694 O O . ILE A 1 91 ? 9.728 3.647 -15.445 1.00 98.00 91 ILE A O 1
ATOM 698 N N . ASN A 1 92 ? 8.420 3.823 -17.275 1.00 98.56 92 ASN A N 1
ATOM 699 C CA . ASN A 1 92 ? 9.289 3.077 -18.184 1.00 98.56 92 ASN A CA 1
ATOM 700 C C . ASN A 1 92 ? 10.284 4.019 -18.871 1.00 98.56 92 ASN A C 1
ATOM 702 O O . ASN A 1 92 ? 9.895 4.882 -19.654 1.00 98.56 92 ASN A O 1
ATOM 706 N N . ASN A 1 93 ? 11.576 3.803 -18.638 1.00 97.94 93 ASN A N 1
ATOM 707 C CA . ASN A 1 93 ? 12.659 4.573 -19.236 1.00 97.94 93 ASN A CA 1
ATOM 708 C C . ASN A 1 93 ? 13.529 3.660 -20.096 1.00 97.94 93 ASN A C 1
ATOM 710 O O . ASN A 1 93 ? 14.536 3.091 -19.677 1.00 97.94 93 ASN A O 1
ATOM 714 N N . SER A 1 94 ? 13.110 3.512 -21.344 1.00 96.81 94 SER A N 1
ATOM 715 C CA . SER A 1 94 ? 13.777 2.675 -22.340 1.00 96.81 94 SER A CA 1
ATOM 716 C C . SER A 1 94 ? 14.920 3.407 -23.065 1.00 96.81 94 SER A C 1
ATOM 718 O O . SER A 1 94 ? 15.066 3.281 -24.281 1.00 96.81 94 SER A O 1
ATOM 720 N 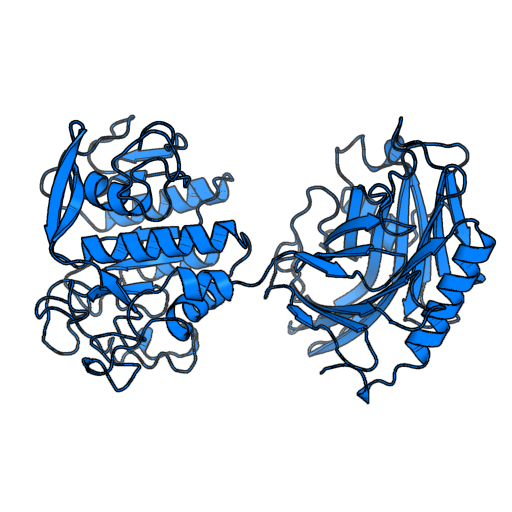N . TRP A 1 95 ? 15.719 4.165 -22.311 1.00 95.56 95 TRP A N 1
ATOM 721 C CA . TRP A 1 95 ? 16.849 4.987 -22.755 1.00 95.56 95 TRP A CA 1
ATOM 722 C C . TRP A 1 95 ? 17.964 4.983 -21.693 1.00 95.56 95 TRP A C 1
ATOM 724 O O . TRP A 1 95 ? 17.756 4.546 -20.562 1.00 95.56 95 TRP A O 1
ATOM 734 N N . GLY A 1 96 ? 19.154 5.474 -22.043 1.00 93.94 96 GLY A N 1
ATOM 735 C CA . GLY A 1 96 ? 20.266 5.637 -21.103 1.00 93.94 96 GLY A CA 1
ATOM 736 C C . GLY A 1 96 ? 21.323 6.608 -21.627 1.00 93.94 96 GLY A C 1
ATOM 737 O O . GLY A 1 96 ? 21.354 6.919 -22.817 1.00 93.94 96 GLY A O 1
ATOM 738 N N . ALA A 1 97 ? 22.192 7.085 -20.740 1.00 90.31 97 ALA A N 1
ATOM 739 C CA . ALA A 1 97 ? 23.349 7.900 -21.085 1.00 90.31 97 ALA A CA 1
ATOM 740 C C . ALA A 1 97 ? 24.576 7.028 -21.405 1.00 90.31 97 ALA A C 1
ATOM 742 O O . ALA A 1 97 ? 24.722 5.893 -20.942 1.00 90.31 97 ALA A O 1
ATOM 743 N N . THR A 1 98 ? 25.498 7.579 -22.191 1.00 83.19 98 THR A N 1
ATOM 744 C CA . THR A 1 98 ? 26.749 6.901 -22.569 1.00 83.19 98 THR A CA 1
ATOM 745 C C . THR A 1 98 ? 27.736 6.802 -21.407 1.00 83.19 98 THR A C 1
ATOM 747 O O . THR A 1 98 ? 28.471 5.823 -21.306 1.00 83.19 98 THR A O 1
ATOM 750 N N . ASN A 1 99 ? 27.743 7.785 -20.504 1.00 90.75 99 ASN A N 1
ATOM 751 C CA . ASN A 1 99 ? 28.611 7.794 -19.332 1.00 90.75 99 ASN A CA 1
ATOM 752 C C . ASN A 1 99 ? 28.037 6.898 -18.216 1.00 90.75 99 ASN A C 1
ATOM 754 O O . ASN A 1 99 ? 27.016 7.218 -17.605 1.00 90.75 99 ASN A O 1
ATOM 758 N N . THR A 1 100 ? 28.718 5.793 -17.914 1.00 93.06 100 THR A N 1
ATOM 759 C CA . THR A 1 100 ? 28.308 4.815 -16.890 1.00 93.06 100 THR A CA 1
ATOM 760 C C . THR A 1 100 ? 28.462 5.321 -15.451 1.00 93.06 100 THR A C 1
ATOM 762 O O . THR A 1 100 ? 27.962 4.678 -14.531 1.00 93.06 100 THR A O 1
ATOM 765 N N . THR A 1 101 ? 29.103 6.473 -15.234 1.00 96.12 101 THR A N 1
ATOM 766 C CA . THR A 1 101 ? 29.315 7.075 -13.906 1.00 96.12 101 THR A CA 1
ATOM 767 C C . THR A 1 101 ? 28.669 8.453 -13.745 1.00 96.12 101 THR A C 1
ATOM 769 O O . THR A 1 101 ? 28.939 9.136 -12.760 1.00 96.12 101 THR A O 1
ATOM 772 N N . SER A 1 102 ? 27.849 8.898 -14.702 1.00 96.56 102 SER A N 1
ATOM 773 C CA . SER A 1 102 ? 27.126 10.171 -14.584 1.00 96.56 102 SER A CA 1
ATOM 774 C C . SER A 1 102 ? 26.074 10.130 -13.471 1.00 96.56 102 SER A C 1
ATOM 776 O O . SER A 1 102 ? 25.383 9.129 -13.301 1.00 96.56 102 SER A O 1
ATOM 778 N N . LEU A 1 103 ? 25.918 11.241 -12.750 1.00 97.44 103 LEU A N 1
ATOM 779 C CA . LEU A 1 103 ? 24.871 11.433 -11.739 1.00 97.44 103 LEU A CA 1
ATOM 780 C C . LEU A 1 103 ? 23.734 12.344 -12.210 1.00 97.44 103 LEU A C 1
ATOM 782 O O . LEU A 1 103 ? 22.875 12.669 -11.397 1.00 97.44 103 LEU A O 1
ATOM 786 N N . GLU A 1 104 ? 23.706 12.712 -13.497 1.00 97.75 104 GLU A N 1
ATOM 787 C CA . GLU A 1 104 ? 22.754 13.680 -14.075 1.00 97.75 104 GLU A CA 1
ATOM 788 C C . GLU A 1 104 ? 21.316 13.467 -13.579 1.00 97.75 104 GLU A C 1
ATOM 790 O O . GLU A 1 104 ? 20.696 14.379 -13.051 1.00 97.75 104 GLU A O 1
ATOM 795 N N . PHE A 1 105 ? 20.821 12.228 -13.651 1.00 98.00 105 PHE A N 1
ATOM 796 C CA . PHE A 1 105 ? 19.432 11.884 -13.320 1.00 98.00 105 PHE A CA 1
ATOM 797 C C . PHE A 1 105 ? 19.261 11.245 -11.934 1.00 98.00 105 PHE A C 1
ATOM 799 O O . PHE A 1 105 ? 18.221 10.648 -11.646 1.00 98.00 105 PHE A O 1
ATOM 806 N N . TRP A 1 106 ? 20.285 11.300 -11.074 1.00 98.19 106 TRP A N 1
ATOM 807 C CA . TRP A 1 106 ? 20.228 10.688 -9.743 1.00 98.19 106 TRP A CA 1
ATOM 808 C C . TRP A 1 106 ? 19.102 11.295 -8.904 1.00 98.19 106 TRP A C 1
ATOM 810 O O . TRP A 1 106 ? 18.282 10.571 -8.335 1.00 98.19 106 TRP A O 1
ATOM 820 N N . GLN A 1 107 ? 19.033 12.629 -8.876 1.00 97.94 107 GLN A N 1
ATOM 821 C CA . GLN A 1 107 ? 18.028 13.338 -8.092 1.00 97.94 107 GLN A CA 1
ATOM 822 C C . GLN A 1 107 ? 16.615 13.120 -8.640 1.00 97.94 107 GLN A C 1
ATOM 824 O O . GLN A 1 107 ? 15.692 12.949 -7.850 1.00 97.94 107 GLN A O 1
ATOM 829 N N . ASP A 1 108 ? 16.436 13.040 -9.962 1.00 98.38 108 ASP A N 1
ATOM 830 C CA . ASP A 1 108 ? 15.127 12.723 -10.545 1.00 98.38 108 ASP A CA 1
ATOM 831 C C . ASP A 1 108 ? 14.640 11.341 -10.104 1.00 98.38 108 ASP A C 1
ATOM 833 O O . ASP A 1 108 ? 13.492 11.183 -9.696 1.00 98.38 108 ASP A O 1
ATOM 837 N N . CYS A 1 109 ? 15.525 10.338 -10.118 1.00 98.06 109 CYS A N 1
ATOM 838 C CA . CYS A 1 109 ? 15.186 8.983 -9.684 1.00 98.06 109 CYS A CA 1
ATOM 839 C C . CYS A 1 109 ? 14.832 8.928 -8.189 1.00 98.06 109 CYS A C 1
ATOM 841 O O . CYS A 1 109 ? 13.910 8.205 -7.805 1.00 98.06 109 CYS A O 1
ATOM 843 N N . LEU A 1 110 ? 15.525 9.703 -7.344 1.00 94.06 110 LEU A N 1
ATOM 844 C CA . LEU A 1 110 ? 15.159 9.852 -5.932 1.00 94.06 110 LEU A CA 1
ATOM 845 C C . LEU A 1 110 ? 13.795 10.527 -5.771 1.00 94.06 110 LEU A C 1
ATOM 847 O O . LEU A 1 110 ? 12.969 10.040 -5.003 1.00 94.06 110 LEU A O 1
ATOM 851 N N . ASN A 1 111 ? 13.534 11.601 -6.517 1.00 92.94 111 ASN A N 1
ATOM 852 C CA . ASN A 1 111 ? 12.261 12.316 -6.469 1.00 92.94 111 ASN A CA 1
ATOM 853 C C . ASN A 1 111 ? 11.097 11.404 -6.879 1.00 92.94 111 ASN A C 1
ATOM 855 O O . ASN A 1 111 ? 10.088 11.361 -6.182 1.00 92.94 111 ASN A O 1
ATOM 859 N N . LEU A 1 112 ? 11.258 10.609 -7.943 1.00 94.69 112 LEU A N 1
ATOM 860 C CA . LEU A 1 112 ? 10.270 9.601 -8.340 1.00 94.69 112 LEU A CA 1
ATOM 861 C C . LEU A 1 112 ? 9.989 8.609 -7.207 1.00 94.69 112 LEU A C 1
ATOM 863 O O . LEU A 1 112 ? 8.830 8.374 -6.873 1.00 94.69 112 LEU A O 1
ATOM 867 N N . ARG A 1 113 ? 11.036 8.072 -6.568 1.00 88.69 113 ARG A N 1
ATOM 868 C CA . ARG A 1 113 ? 10.874 7.151 -5.435 1.00 88.69 113 ARG A CA 1
ATOM 869 C C . ARG A 1 113 ? 10.165 7.794 -4.246 1.00 88.69 113 ARG A C 1
ATOM 871 O O . ARG A 1 113 ? 9.332 7.130 -3.633 1.00 88.69 113 ARG A O 1
ATOM 878 N N . ASN A 1 114 ? 10.471 9.052 -3.938 1.00 83.88 114 ASN A N 1
ATOM 879 C CA . ASN A 1 114 ? 9.816 9.804 -2.865 1.00 83.88 114 ASN A CA 1
ATOM 880 C C . ASN A 1 114 ? 8.333 10.050 -3.172 1.00 83.88 114 ASN A C 1
ATOM 882 O O . ASN A 1 114 ? 7.501 9.983 -2.276 1.00 83.88 114 ASN A O 1
ATOM 886 N N . LEU A 1 115 ? 7.991 10.230 -4.450 1.00 86.38 115 LEU A N 1
ATOM 887 C CA . LEU A 1 115 ? 6.614 10.305 -4.946 1.00 86.38 115 LEU A CA 1
ATOM 888 C C . LEU A 1 115 ? 5.937 8.931 -5.098 1.00 86.38 115 LEU A C 1
ATOM 890 O O . LEU A 1 115 ? 4.845 8.838 -5.660 1.00 86.38 115 LEU A O 1
ATOM 894 N N . LYS A 1 116 ? 6.576 7.855 -4.615 1.00 87.75 116 LYS A N 1
ATOM 895 C CA . LYS A 1 116 ? 6.101 6.466 -4.713 1.00 87.75 116 LYS A CA 1
ATOM 896 C C . LYS A 1 116 ? 5.904 5.988 -6.165 1.00 87.75 116 LYS A C 1
ATOM 898 O O . LYS A 1 116 ? 5.150 5.052 -6.409 1.00 87.75 116 LYS A O 1
ATOM 903 N N . ILE A 1 117 ? 6.612 6.589 -7.123 1.00 96.12 117 ILE A N 1
ATOM 904 C CA . ILE A 1 117 ? 6.675 6.147 -8.522 1.00 96.12 117 ILE A CA 1
ATOM 905 C C . ILE A 1 117 ? 7.880 5.217 -8.675 1.00 96.12 117 ILE A C 1
ATOM 907 O O . ILE A 1 117 ? 8.992 5.574 -8.291 1.00 96.12 117 ILE A O 1
ATOM 911 N N . VAL A 1 118 ? 7.690 4.030 -9.256 1.00 98.50 118 VAL A N 1
ATOM 912 C CA . VAL A 1 118 ? 8.771 3.057 -9.479 1.00 98.50 118 VAL A CA 1
ATOM 913 C C . VAL A 1 118 ? 9.545 3.377 -10.772 1.00 98.50 118 VAL A C 1
ATOM 915 O O . VAL A 1 118 ? 8.992 3.209 -11.864 1.00 98.50 118 VAL A O 1
ATOM 918 N N . PRO A 1 119 ? 10.824 3.805 -10.699 1.00 98.44 119 PRO A N 1
ATOM 919 C CA . PRO A 1 119 ? 11.655 4.007 -11.883 1.00 98.44 119 PRO A CA 1
ATOM 920 C C . PRO A 1 119 ? 12.177 2.677 -12.443 1.00 98.44 119 PRO A C 1
ATOM 922 O O . PRO A 1 119 ? 12.925 1.958 -11.773 1.00 98.44 119 PRO A O 1
ATOM 925 N N . VAL A 1 120 ? 11.829 2.377 -13.697 1.00 98.81 120 VAL A N 1
ATOM 926 C CA . VAL A 1 120 ? 12.289 1.187 -14.430 1.00 98.81 120 VAL A CA 1
ATOM 927 C C . VAL A 1 120 ? 13.119 1.631 -15.628 1.00 98.81 120 VAL A C 1
ATOM 929 O O . VAL A 1 120 ? 12.656 2.437 -16.433 1.00 98.81 120 VAL A O 1
ATOM 932 N N . PHE A 1 121 ? 14.344 1.126 -15.754 1.00 98.75 121 PHE A N 1
ATOM 933 C CA . PHE A 1 121 ? 15.308 1.576 -16.756 1.00 98.75 121 PHE A CA 1
ATOM 934 C C . PHE A 1 121 ? 15.946 0.416 -17.514 1.00 98.75 121 PHE A C 1
ATOM 936 O O . PHE A 1 121 ? 16.304 -0.608 -16.933 1.00 98.75 121 PHE A O 1
ATOM 943 N N . ALA A 1 122 ? 16.166 0.605 -18.812 1.00 98.44 122 ALA A N 1
ATOM 944 C CA . ALA A 1 122 ? 17.070 -0.241 -19.582 1.00 98.44 122 ALA A CA 1
ATOM 945 C C . ALA A 1 122 ? 18.516 -0.081 -19.075 1.00 98.44 122 ALA A C 1
ATOM 947 O O . ALA A 1 122 ? 18.956 1.034 -18.794 1.00 98.44 122 ALA A O 1
ATOM 948 N N . ILE A 1 123 ? 19.290 -1.172 -19.003 1.00 97.44 123 ILE A N 1
ATOM 949 C CA . ILE A 1 123 ? 20.718 -1.081 -18.629 1.00 97.44 123 ILE A CA 1
ATOM 950 C C . ILE A 1 123 ? 21.665 -0.834 -19.813 1.00 97.44 123 ILE A C 1
ATOM 952 O O . ILE A 1 123 ? 22.864 -0.651 -19.604 1.00 97.44 123 ILE A O 1
ATOM 956 N N . GLY A 1 124 ? 21.146 -0.809 -21.043 1.00 96.50 124 GLY A N 1
ATOM 957 C CA . GLY A 1 124 ? 21.908 -0.521 -22.260 1.00 96.50 124 GLY A CA 1
ATOM 958 C C . GLY A 1 124 ? 22.273 -1.750 -23.099 1.00 96.50 124 GLY A C 1
ATOM 959 O O . GLY A 1 124 ? 22.086 -2.898 -22.697 1.00 96.50 124 GLY A O 1
ATOM 960 N N . ASN A 1 125 ? 22.788 -1.485 -24.303 1.00 96.44 125 ASN A N 1
ATOM 961 C CA . ASN A 1 125 ? 23.085 -2.494 -25.328 1.00 96.44 125 ASN A CA 1
ATOM 962 C C . ASN A 1 125 ? 24.590 -2.571 -25.666 1.00 96.44 125 ASN A C 1
ATOM 964 O O . ASN A 1 125 ? 24.954 -2.817 -26.814 1.00 96.44 125 ASN A O 1
ATOM 968 N N . ASN A 1 126 ? 25.463 -2.309 -24.687 1.00 95.69 126 ASN A N 1
ATOM 969 C CA . ASN A 1 126 ? 26.919 -2.233 -24.873 1.00 95.69 126 ASN A CA 1
ATOM 970 C C . ASN A 1 126 ? 27.655 -3.470 -24.327 1.00 95.69 126 ASN A C 1
ATOM 972 O O . ASN A 1 126 ? 28.847 -3.406 -24.024 1.00 95.69 126 ASN A O 1
ATOM 976 N N . GLY A 1 127 ? 26.946 -4.588 -24.152 1.00 95.31 127 GLY A N 1
ATOM 977 C CA . GLY A 1 127 ? 27.546 -5.856 -23.751 1.00 95.31 127 GLY A CA 1
ATOM 978 C C . GLY A 1 127 ? 28.514 -6.425 -24.802 1.00 95.31 127 GLY A C 1
ATOM 979 O O . GLY A 1 127 ? 28.660 -5.873 -25.894 1.00 95.31 127 GLY A O 1
ATOM 980 N N . PRO A 1 128 ? 29.192 -7.550 -24.504 1.00 95.88 128 PRO A N 1
ATOM 981 C CA . PRO A 1 128 ? 29.057 -8.387 -23.305 1.00 95.88 128 PRO A CA 1
ATOM 982 C C . PRO A 1 128 ? 30.098 -8.062 -22.219 1.00 95.88 128 PRO A C 1
ATOM 984 O O . PRO A 1 128 ? 30.299 -8.857 -21.298 1.00 95.88 128 PRO A O 1
ATOM 987 N N . GLY A 1 129 ? 30.819 -6.945 -22.353 1.00 96.44 129 GLY A N 1
ATOM 988 C CA . GLY A 1 129 ? 31.875 -6.552 -21.420 1.00 96.44 129 GLY A CA 1
ATOM 989 C C . GLY A 1 129 ? 31.349 -6.302 -20.005 1.00 96.44 129 GLY A C 1
ATOM 990 O O . GLY A 1 129 ? 30.216 -5.860 -19.820 1.00 96.44 129 GLY A O 1
ATOM 991 N N . SER A 1 130 ? 32.185 -6.567 -19.001 1.00 96.94 130 SER A N 1
ATOM 992 C CA . SER A 1 130 ? 31.896 -6.224 -17.602 1.00 96.94 130 SER A CA 1
ATOM 993 C C . SER A 1 130 ? 31.811 -4.705 -17.420 1.00 96.94 130 SER A C 1
ATOM 995 O O . SER A 1 130 ? 32.620 -3.974 -17.987 1.00 96.94 130 SER A O 1
ATOM 997 N N . GLY A 1 131 ? 30.880 -4.231 -16.588 1.00 96.69 131 GLY A N 1
ATOM 998 C CA . GLY A 1 131 ? 30.733 -2.809 -16.247 1.00 96.69 131 GLY A CA 1
ATOM 999 C C . GLY A 1 131 ? 30.192 -1.938 -17.385 1.00 96.69 131 GLY A C 1
ATOM 1000 O O . GLY A 1 131 ? 30.463 -0.741 -17.432 1.00 96.69 131 GLY A O 1
ATOM 1001 N N . THR A 1 132 ? 29.442 -2.533 -18.313 1.00 97.12 132 THR A N 1
ATOM 1002 C CA . THR A 1 132 ? 28.848 -1.864 -19.484 1.00 97.12 132 THR A CA 1
ATOM 1003 C C . THR A 1 132 ? 27.430 -1.346 -19.227 1.00 97.12 132 THR A C 1
ATOM 1005 O O . THR A 1 132 ? 26.808 -0.777 -20.126 1.00 97.12 132 THR A O 1
ATOM 1008 N N . ALA A 1 133 ? 26.894 -1.548 -18.018 1.00 97.12 133 ALA A N 1
ATOM 1009 C CA . ALA A 1 133 ? 25.599 -1.019 -17.605 1.00 97.12 133 ALA A CA 1
ATOM 1010 C C . ALA A 1 133 ? 25.620 0.520 -17.542 1.00 97.12 133 ALA A C 1
ATOM 1012 O O . ALA A 1 133 ? 26.374 1.115 -16.767 1.00 97.12 133 ALA A O 1
ATOM 1013 N N . SER A 1 134 ? 24.770 1.150 -18.350 1.00 95.94 134 SER A N 1
ATOM 1014 C CA . SER A 1 134 ? 24.638 2.603 -18.470 1.00 95.94 134 SER A CA 1
ATOM 1015 C C . SER A 1 134 ? 23.840 3.223 -17.323 1.00 95.94 134 SER A C 1
ATOM 1017 O O . SER A 1 134 ? 23.009 2.575 -16.684 1.00 95.94 134 SER A O 1
ATOM 1019 N N . THR A 1 135 ? 24.062 4.513 -17.086 1.00 97.38 135 THR A N 1
ATOM 1020 C CA . THR A 1 135 ? 23.187 5.334 -16.236 1.00 97.38 135 THR A CA 1
ATOM 1021 C C . THR A 1 135 ? 21.932 5.721 -17.024 1.00 97.38 135 THR A C 1
ATOM 1023 O O . THR A 1 135 ? 22.014 5.866 -18.245 1.00 97.38 135 THR A O 1
ATOM 1026 N N . PRO A 1 136 ? 20.764 5.900 -16.386 1.00 98.06 136 PRO A N 1
ATOM 1027 C CA . PRO A 1 136 ? 20.455 5.653 -14.970 1.00 98.06 136 PRO A CA 1
ATOM 1028 C C . PRO A 1 136 ? 20.241 4.179 -14.592 1.00 98.06 136 PRO A C 1
ATOM 1030 O O . PRO A 1 136 ? 20.187 3.868 -13.408 1.00 98.06 136 PRO A O 1
ATOM 1033 N N . GLY A 1 137 ? 20.129 3.256 -15.557 1.00 98.06 137 GLY A N 1
ATOM 1034 C CA . GLY A 1 137 ? 19.767 1.852 -15.295 1.00 98.06 137 GLY A CA 1
ATOM 1035 C C . GLY A 1 137 ? 20.678 1.106 -14.315 1.00 98.06 137 GLY A C 1
ATOM 1036 O O . GLY A 1 137 ? 20.248 0.152 -13.661 1.00 98.06 137 GLY A O 1
ATOM 1037 N N . ASN A 1 138 ? 21.923 1.557 -14.162 1.00 97.94 138 ASN A N 1
ATOM 1038 C CA . ASN A 1 138 ? 22.877 1.008 -13.207 1.00 97.94 138 ASN A CA 1
ATOM 1039 C C . ASN A 1 138 ? 22.777 1.584 -11.777 1.00 97.94 138 ASN A C 1
ATOM 1041 O O . ASN A 1 138 ? 23.505 1.115 -10.901 1.00 97.94 138 ASN A O 1
ATOM 1045 N N . PHE A 1 139 ? 21.912 2.570 -11.515 1.00 98.56 139 PHE A N 1
ATOM 1046 C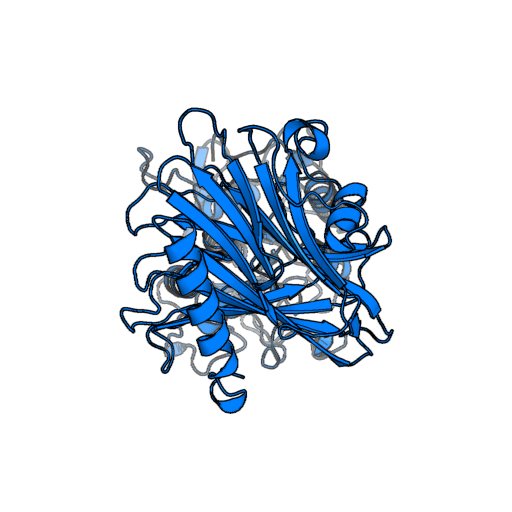 CA . PHE A 1 139 ? 21.708 3.116 -10.173 1.00 98.56 139 PHE A CA 1
ATOM 1047 C C . PHE A 1 139 ? 21.059 2.066 -9.243 1.00 98.56 139 PHE A C 1
ATOM 1049 O O . PHE A 1 139 ? 20.180 1.322 -9.683 1.00 98.56 139 PHE A O 1
ATOM 1056 N N . PRO A 1 140 ? 21.419 2.006 -7.945 1.00 96.94 140 PRO A N 1
ATOM 1057 C CA . PRO A 1 140 ? 20.744 1.138 -6.971 1.00 96.94 140 PRO A CA 1
ATOM 1058 C C . PRO A 1 140 ? 19.309 1.599 -6.657 1.00 96.94 140 PRO A C 1
ATOM 1060 O O . PRO A 1 140 ? 18.494 0.829 -6.164 1.00 96.94 140 PRO A O 1
ATOM 1063 N N . ILE A 1 141 ? 18.974 2.855 -6.963 1.00 96.75 141 ILE A N 1
ATOM 1064 C CA . ILE A 1 141 ? 17.658 3.455 -6.709 1.00 96.75 141 ILE A CA 1
ATOM 1065 C C . ILE A 1 141 ? 16.658 3.257 -7.859 1.00 96.75 141 ILE A C 1
ATOM 1067 O O . ILE A 1 141 ? 15.615 3.902 -7.868 1.00 96.75 141 ILE A O 1
ATOM 1071 N N . VAL A 1 142 ? 16.958 2.388 -8.826 1.00 98.56 142 VAL A N 1
ATOM 1072 C CA . VAL A 1 142 ? 16.057 2.045 -9.937 1.00 98.56 142 VAL A CA 1
ATOM 1073 C C . VAL A 1 142 ? 16.044 0.544 -10.179 1.00 98.56 142 VAL A C 1
ATOM 1075 O O . VAL A 1 142 ? 16.994 -0.143 -9.806 1.00 98.56 142 VAL A O 1
ATOM 1078 N N . ILE A 1 143 ? 15.003 0.052 -10.853 1.00 98.81 143 ILE A N 1
ATOM 1079 C CA . ILE A 1 143 ? 14.984 -1.309 -11.397 1.00 98.81 143 ILE A CA 1
ATOM 1080 C C . ILE A 1 143 ? 15.648 -1.278 -12.777 1.00 98.81 143 ILE A C 1
ATOM 1082 O O . ILE A 1 143 ? 15.096 -0.743 -13.737 1.00 98.81 143 ILE A O 1
ATOM 1086 N N . GLY A 1 144 ? 16.856 -1.824 -12.864 1.00 98.56 144 GLY A N 1
ATOM 1087 C CA . GLY A 1 144 ? 17.647 -1.956 -14.082 1.00 98.56 144 GLY A CA 1
ATOM 1088 C C . GLY A 1 144 ? 17.371 -3.281 -14.784 1.00 98.56 144 GLY A C 1
ATOM 1089 O O . GLY A 1 144 ? 17.621 -4.346 -14.220 1.00 98.56 144 GLY A O 1
ATOM 1090 N N . VAL A 1 145 ? 16.908 -3.208 -16.030 1.00 98.88 145 VAL A N 1
ATOM 1091 C CA . VAL A 1 145 ? 16.437 -4.353 -16.816 1.00 98.88 145 VAL A CA 1
ATOM 1092 C C . VAL A 1 145 ? 17.399 -4.690 -17.956 1.00 98.88 145 VAL A C 1
ATOM 1094 O O . VAL A 1 145 ? 17.698 -3.837 -18.799 1.00 98.88 145 VAL A O 1
ATOM 1097 N N . GLY A 1 146 ? 17.869 -5.941 -17.982 1.00 98.50 146 GLY A N 1
ATOM 1098 C CA . GLY A 1 146 ? 18.607 -6.542 -19.102 1.00 98.50 146 GLY A CA 1
ATOM 1099 C C . GLY A 1 146 ? 17.720 -7.427 -19.989 1.00 98.50 146 GLY A C 1
ATOM 1100 O O . GLY A 1 146 ? 16.511 -7.513 -19.777 1.00 98.50 146 GLY A O 1
ATOM 1101 N N . VAL A 1 147 ? 18.311 -8.099 -20.981 1.00 98.12 147 VAL A N 1
ATOM 1102 C CA . VAL A 1 147 ? 17.560 -8.898 -21.971 1.00 98.12 147 VAL A CA 1
ATOM 1103 C C . VAL A 1 147 ? 17.740 -10.399 -21.782 1.00 98.12 147 VAL A C 1
ATOM 1105 O O . VAL A 1 147 ? 18.862 -10.858 -21.590 1.00 98.12 147 VAL A O 1
ATOM 1108 N N . SER A 1 148 ? 16.653 -11.153 -21.948 1.00 97.50 148 SER A N 1
ATOM 1109 C CA . SER A 1 148 ? 16.667 -12.576 -22.291 1.00 97.50 148 SER A CA 1
ATOM 1110 C C . SER A 1 148 ? 16.130 -12.822 -23.709 1.00 97.50 148 SER A C 1
ATOM 1112 O O . SER A 1 148 ? 15.295 -12.066 -24.219 1.00 97.50 148 SER A O 1
ATOM 1114 N N . ASP A 1 149 ? 16.609 -13.887 -24.347 1.00 96.50 149 ASP A N 1
ATOM 1115 C CA . ASP A 1 149 ? 16.064 -14.423 -25.595 1.00 96.50 149 ASP A CA 1
ATOM 1116 C C . ASP A 1 149 ? 15.011 -15.519 -25.345 1.00 96.50 149 ASP A C 1
ATOM 1118 O O . ASP A 1 149 ? 14.691 -15.859 -24.206 1.00 96.50 149 ASP A O 1
ATOM 1122 N N . GLN A 1 150 ? 14.463 -16.075 -26.428 1.00 95.25 150 GLN A N 1
ATOM 1123 C CA . GLN A 1 150 ? 13.456 -17.146 -26.394 1.00 95.25 150 GLN A CA 1
ATOM 1124 C C . GLN A 1 150 ? 13.948 -18.469 -25.773 1.00 95.25 150 GLN A C 1
ATOM 1126 O O . GLN A 1 150 ? 13.137 -19.327 -25.445 1.00 95.25 150 GLN A O 1
ATOM 1131 N N . ASN A 1 151 ? 15.266 -18.652 -25.658 1.00 96.25 151 ASN A N 1
ATOM 1132 C CA . ASN A 1 151 ? 15.907 -19.821 -25.059 1.00 96.25 151 ASN A CA 1
ATOM 1133 C C . ASN A 1 151 ? 16.415 -19.511 -23.643 1.00 96.25 151 ASN A C 1
ATOM 1135 O O . ASN A 1 151 ? 17.229 -20.264 -23.103 1.00 96.25 151 ASN A O 1
ATOM 1139 N N . ASP A 1 152 ? 15.982 -18.389 -23.063 1.00 96.00 152 ASP A N 1
ATOM 1140 C CA . ASP A 1 152 ? 16.390 -17.916 -21.746 1.00 96.00 152 ASP A CA 1
ATOM 1141 C C . ASP A 1 152 ? 17.880 -17.593 -21.622 1.00 96.00 152 ASP A C 1
ATOM 1143 O O . ASP A 1 152 ? 18.434 -17.630 -20.524 1.00 96.00 152 ASP A O 1
ATOM 1147 N N . ASN A 1 153 ? 18.556 -17.279 -22.726 1.00 97.44 153 ASN A N 1
ATOM 1148 C CA . ASN A 1 153 ? 19.929 -16.790 -22.692 1.00 97.44 153 ASN A CA 1
ATOM 1149 C C . ASN A 1 153 ? 19.954 -15.266 -22.652 1.00 97.44 153 ASN A C 1
ATOM 1151 O O . ASN A 1 153 ? 19.107 -14.609 -23.250 1.00 97.44 153 ASN A O 1
ATOM 1155 N N . VAL A 1 154 ? 20.968 -14.695 -22.002 1.00 97.81 154 VAL A N 1
ATOM 1156 C CA . VAL A 1 154 ? 21.261 -13.257 -22.095 1.00 97.81 154 VAL A CA 1
ATOM 1157 C C . VAL A 1 154 ? 22.062 -12.988 -23.374 1.00 97.81 154 VAL A C 1
ATOM 1159 O O . VAL A 1 154 ? 23.212 -13.439 -23.462 1.00 97.81 154 VAL A O 1
ATOM 1162 N N . PRO A 1 155 ? 21.518 -12.247 -24.361 1.00 97.06 155 PRO A N 1
ATOM 1163 C CA . PRO A 1 155 ? 22.225 -11.959 -25.605 1.00 97.06 155 PRO A CA 1
ATOM 1164 C C . PRO A 1 155 ? 23.498 -11.144 -25.375 1.00 97.06 155 PRO A C 1
ATOM 1166 O O . PRO A 1 155 ? 23.589 -10.353 -24.434 1.00 97.06 155 PRO A O 1
ATOM 1169 N N . SER A 1 156 ? 24.479 -11.277 -26.274 1.00 96.69 156 SER A N 1
ATOM 1170 C CA . SER A 1 156 ? 25.786 -10.621 -26.122 1.00 96.69 156 SER A CA 1
ATOM 1171 C C . SER A 1 156 ? 25.702 -9.099 -26.059 1.00 96.69 156 SER A C 1
ATOM 1173 O O . SER A 1 156 ? 26.532 -8.490 -25.398 1.00 96.69 156 SER A O 1
ATOM 1175 N N . TYR A 1 157 ? 24.716 -8.484 -26.716 1.00 95.69 157 TYR A N 1
ATOM 1176 C CA . TYR A 1 157 ? 24.545 -7.033 -26.701 1.00 95.69 157 TYR A CA 1
ATOM 1177 C C . TYR A 1 157 ? 23.989 -6.513 -25.372 1.00 95.69 157 TYR A C 1
ATOM 1179 O O . TYR A 1 157 ? 24.183 -5.341 -25.076 1.00 95.69 157 TYR A O 1
ATOM 1187 N N . SER A 1 158 ? 23.311 -7.333 -24.558 1.00 97.94 158 SER A N 1
ATOM 1188 C CA . SER A 1 158 ? 22.793 -6.868 -23.268 1.00 97.94 158 SER A CA 1
ATOM 1189 C C . SER A 1 158 ? 23.964 -6.417 -22.402 1.00 97.94 158 SER A C 1
ATOM 1191 O O . SER A 1 158 ? 24.881 -7.201 -22.140 1.00 97.94 158 SER A O 1
ATOM 1193 N N . SER A 1 159 ? 23.938 -5.157 -21.963 1.00 98.00 159 SER A N 1
ATOM 1194 C CA . SER A 1 159 ? 24.936 -4.640 -21.030 1.00 98.00 159 SER A CA 1
ATOM 1195 C C . SER A 1 159 ? 25.002 -5.502 -19.766 1.00 98.00 159 SER A C 1
ATOM 1197 O O . SER A 1 159 ? 24.077 -6.248 -19.436 1.00 98.00 159 SER A O 1
ATOM 1199 N N . ARG A 1 160 ? 26.123 -5.408 -19.054 1.00 98.12 160 ARG A N 1
ATOM 1200 C CA . ARG A 1 160 ? 26.416 -6.208 -17.866 1.00 98.12 160 ARG A CA 1
ATOM 1201 C C . ARG A 1 160 ? 26.955 -5.341 -16.748 1.00 98.12 160 ARG A C 1
ATOM 1203 O O . ARG A 1 160 ? 27.648 -4.349 -16.983 1.00 98.12 160 ARG A O 1
ATOM 1210 N N . GLY A 1 161 ? 26.656 -5.739 -15.522 1.00 97.69 161 GLY A N 1
ATOM 1211 C CA . GLY A 1 161 ? 27.285 -5.188 -14.336 1.00 97.69 161 GLY A CA 1
ATOM 1212 C C . GLY A 1 161 ? 28.767 -5.580 -14.224 1.00 97.69 161 GLY A C 1
ATOM 1213 O O . GLY A 1 161 ? 29.344 -6.166 -15.146 1.00 97.69 161 GLY A O 1
ATOM 1214 N N . PRO A 1 162 ? 29.400 -5.281 -13.083 1.00 98.19 162 PRO A N 1
ATOM 1215 C CA . PRO A 1 162 ? 28.795 -4.622 -11.931 1.00 98.19 162 PRO A CA 1
ATOM 1216 C C . PRO A 1 162 ? 28.584 -3.125 -12.180 1.00 98.19 162 PRO A C 1
ATOM 1218 O O . PRO A 1 162 ? 29.213 -2.526 -13.051 1.00 98.19 162 PRO A O 1
ATOM 1221 N N . ALA A 1 163 ? 27.720 -2.513 -11.382 1.00 97.88 163 ALA A N 1
ATOM 1222 C CA . ALA A 1 163 ? 27.655 -1.069 -11.247 1.00 97.88 163 ALA A CA 1
ATOM 1223 C C . ALA A 1 163 ? 28.982 -0.500 -10.672 1.00 97.88 163 ALA A C 1
ATOM 1225 O O . ALA A 1 163 ? 29.762 -1.240 -10.043 1.00 97.88 163 ALA A O 1
ATOM 1226 N N . PRO A 1 164 ? 29.257 0.806 -10.867 1.00 97.69 164 PRO A N 1
ATOM 1227 C CA . PRO A 1 164 ? 30.485 1.453 -10.401 1.00 97.69 164 PRO A CA 1
ATOM 1228 C C . PRO A 1 164 ? 30.779 1.226 -8.911 1.00 97.69 164 PRO A C 1
ATOM 1230 O O . PRO A 1 164 ? 29.882 1.265 -8.073 1.00 97.69 164 PRO A O 1
ATOM 1233 N N . ASN A 1 165 ? 32.050 1.011 -8.559 1.00 97.12 165 ASN A N 1
ATOM 1234 C CA . ASN A 1 165 ? 32.487 0.920 -7.160 1.00 97.12 165 ASN A CA 1
ATOM 1235 C C . ASN A 1 165 ? 32.895 2.293 -6.605 1.00 97.12 165 ASN A C 1
ATOM 1237 O O . ASN A 1 165 ? 34.058 2.511 -6.273 1.00 97.12 165 ASN A O 1
ATOM 1241 N N . GLN A 1 166 ? 31.955 3.231 -6.562 1.00 97.31 166 GLN A N 1
ATOM 1242 C CA . GLN A 1 166 ? 32.181 4.587 -6.061 1.00 97.31 166 GLN A CA 1
ATOM 1243 C C . GLN A 1 166 ? 30.895 5.158 -5.470 1.00 97.31 166 GLN A C 1
ATOM 1245 O O . GLN A 1 166 ? 29.808 4.652 -5.759 1.00 97.31 166 GLN A O 1
ATOM 1250 N N . TYR A 1 167 ? 31.010 6.224 -4.678 1.00 96.31 167 TYR A N 1
ATOM 1251 C CA . TYR A 1 167 ? 29.838 6.943 -4.188 1.00 96.31 167 TYR A CA 1
ATOM 1252 C C . TYR A 1 167 ? 29.019 7.488 -5.374 1.00 96.31 167 TYR A C 1
ATOM 1254 O O . TYR A 1 167 ? 29.617 7.975 -6.340 1.00 96.31 167 TYR A O 1
ATOM 1262 N N . PRO A 1 168 ? 27.674 7.437 -5.336 1.00 96.56 168 PRO A N 1
ATOM 1263 C CA . PRO A 1 168 ? 26.805 6.855 -4.303 1.00 96.56 168 PRO A CA 1
ATOM 1264 C C . PRO A 1 168 ? 26.502 5.351 -4.465 1.00 96.56 168 PRO A C 1
ATOM 1266 O O . PRO A 1 168 ? 25.879 4.762 -3.589 1.00 96.56 168 PRO A O 1
ATOM 1269 N N . TRP A 1 169 ? 26.924 4.693 -5.551 1.00 97.94 169 TRP A N 1
ATOM 1270 C CA . TRP A 1 169 ? 26.611 3.275 -5.805 1.00 97.94 169 TRP A CA 1
ATOM 1271 C C . TRP A 1 169 ? 27.104 2.325 -4.719 1.00 97.94 169 TRP A C 1
ATOM 1273 O O . TRP A 1 169 ? 26.454 1.317 -4.470 1.00 97.94 169 TRP A O 1
ATOM 1283 N N . ASN A 1 170 ? 28.253 2.590 -4.103 1.00 96.06 170 ASN A N 1
ATOM 1284 C CA . ASN A 1 170 ? 28.820 1.713 -3.080 1.00 96.06 170 ASN A CA 1
ATOM 1285 C C . ASN A 1 170 ? 28.341 2.025 -1.652 1.00 96.06 170 ASN A C 1
ATOM 1287 O O . ASN A 1 170 ? 28.843 1.402 -0.720 1.00 96.06 170 ASN A O 1
ATOM 1291 N N . ASP A 1 171 ? 27.391 2.948 -1.485 1.00 95.75 171 ASP A N 1
ATOM 1292 C CA . ASP A 1 171 ? 26.803 3.287 -0.191 1.00 95.75 171 ASP A CA 1
ATOM 1293 C C . ASP A 1 171 ? 25.520 2.462 0.054 1.00 95.75 171 ASP A C 1
ATOM 1295 O O . ASP A 1 171 ? 24.517 2.662 -0.648 1.00 95.75 171 ASP A O 1
ATOM 1299 N N . PRO A 1 172 ? 25.518 1.544 1.045 1.00 91.75 172 PRO A N 1
ATOM 1300 C CA . PRO A 1 172 ? 24.373 0.692 1.351 1.00 91.75 172 PRO A CA 1
ATOM 1301 C C . PRO A 1 172 ? 23.087 1.437 1.712 1.00 91.75 172 PRO A C 1
ATOM 1303 O O . PRO A 1 172 ? 22.015 0.839 1.624 1.00 91.75 172 PRO A O 1
ATOM 1306 N N . VAL A 1 173 ? 23.149 2.725 2.079 1.00 88.69 173 VAL A N 1
ATOM 1307 C CA . VAL A 1 173 ? 21.946 3.522 2.378 1.00 88.69 173 VAL A CA 1
ATOM 1308 C C . VAL A 1 173 ? 20.995 3.607 1.179 1.00 88.69 173 VAL A C 1
ATOM 1310 O O . VAL A 1 173 ? 19.775 3.641 1.346 1.00 88.69 173 VAL A O 1
ATOM 1313 N N . TYR A 1 174 ? 21.542 3.582 -0.041 1.00 92.44 174 TYR A N 1
ATOM 1314 C CA . TYR A 1 174 ? 20.762 3.645 -1.276 1.00 92.44 174 TYR A CA 1
ATOM 1315 C C . TYR A 1 174 ? 20.355 2.269 -1.801 1.00 92.44 174 TYR A C 1
ATOM 1317 O O . TYR A 1 174 ? 19.588 2.186 -2.765 1.00 92.44 174 TYR A O 1
ATOM 1325 N N . TRP A 1 175 ? 20.853 1.184 -1.202 1.00 93.69 175 TRP A N 1
ATOM 1326 C CA . TRP A 1 175 ? 20.609 -0.158 -1.710 1.00 93.69 175 TRP A CA 1
ATOM 1327 C C . TRP A 1 175 ? 19.190 -0.619 -1.355 1.00 93.69 175 TRP A C 1
ATOM 1329 O O . TRP A 1 175 ? 18.749 -0.492 -0.208 1.00 93.69 175 TRP A O 1
ATOM 1339 N N . PRO A 1 176 ? 18.444 -1.185 -2.319 1.00 86.94 176 PRO A N 1
ATOM 1340 C CA . PRO A 1 176 ? 17.106 -1.701 -2.054 1.00 86.94 176 PRO A CA 1
ATOM 1341 C C . PRO A 1 176 ? 17.148 -2.936 -1.154 1.00 86.94 176 PRO A C 1
ATOM 1343 O O . PRO A 1 176 ? 16.199 -3.172 -0.407 1.00 86.94 176 PRO A O 1
ATOM 1346 N N . ARG A 1 177 ? 18.256 -3.687 -1.207 1.00 88.56 177 ARG A N 1
ATOM 1347 C CA . ARG A 1 177 ? 18.527 -4.877 -0.404 1.00 88.56 177 ARG A CA 1
ATOM 1348 C C . ARG A 1 177 ? 19.997 -4.924 0.035 1.00 88.56 177 ARG A C 1
ATOM 1350 O O . ARG A 1 177 ? 20.856 -4.467 -0.722 1.00 88.56 177 ARG A O 1
ATOM 1357 N N . PRO A 1 178 ? 20.312 -5.531 1.195 1.00 87.12 178 PRO A N 1
ATOM 1358 C CA . PRO A 1 178 ? 21.694 -5.689 1.658 1.00 87.12 178 PRO A CA 1
ATOM 1359 C C . PRO A 1 178 ? 22.590 -6.489 0.701 1.00 87.12 178 PRO A C 1
ATOM 1361 O O . PRO A 1 178 ? 23.795 -6.261 0.647 1.00 87.12 178 PRO A O 1
ATOM 1364 N N . ASP A 1 179 ? 22.007 -7.409 -0.071 1.00 90.25 179 ASP A N 1
ATOM 1365 C CA . ASP A 1 179 ? 22.699 -8.282 -1.023 1.00 90.25 179 ASP A CA 1
ATOM 1366 C C . ASP A 1 179 ? 22.811 -7.693 -2.441 1.00 90.25 179 ASP A C 1
ATOM 1368 O O . ASP A 1 179 ? 23.299 -8.378 -3.337 1.00 90.25 179 ASP A O 1
ATOM 1372 N N . TRP A 1 180 ? 22.411 -6.429 -2.666 1.00 93.62 180 TRP A N 1
ATOM 1373 C CA . TRP A 1 180 ? 22.493 -5.803 -3.993 1.00 93.62 180 TRP A CA 1
ATOM 1374 C C . TRP A 1 180 ? 23.929 -5.801 -4.547 1.00 93.62 180 TRP A C 1
ATOM 1376 O O . TRP A 1 180 ? 24.171 -6.197 -5.688 1.00 93.62 180 TRP A O 1
ATOM 1386 N N . ASN A 1 181 ? 24.891 -5.369 -3.721 1.00 92.19 181 ASN A N 1
ATOM 1387 C CA . ASN A 1 181 ? 26.338 -5.452 -3.954 1.00 92.19 181 ASN A CA 1
ATOM 1388 C C . ASN A 1 181 ? 26.796 -5.141 -5.399 1.00 92.19 181 ASN A C 1
ATOM 1390 O O . ASN A 1 181 ? 27.611 -5.854 -5.986 1.00 92.19 181 ASN A O 1
ATOM 1394 N N . ARG A 1 182 ? 26.267 -4.064 -5.990 1.00 96.62 182 ARG A N 1
ATOM 1395 C CA . ARG A 1 182 ? 26.579 -3.597 -7.353 1.00 96.62 182 ARG A CA 1
ATOM 1396 C C . ARG A 1 182 ? 26.202 -4.557 -8.476 1.00 96.62 182 ARG A C 1
ATOM 1398 O O . ARG A 1 182 ? 26.624 -4.335 -9.609 1.00 96.62 182 ARG A O 1
ATOM 1405 N N . THR A 1 183 ? 25.405 -5.583 -8.214 1.00 97.69 183 THR A N 1
ATOM 1406 C CA . THR A 1 183 ? 24.948 -6.482 -9.270 1.00 97.69 183 THR A CA 1
ATOM 1407 C C . THR A 1 183 ? 23.949 -5.760 -10.167 1.00 97.69 183 THR A C 1
ATOM 1409 O O . THR A 1 183 ? 22.949 -5.232 -9.690 1.00 97.69 183 THR A O 1
ATOM 1412 N N . LYS A 1 184 ? 24.240 -5.726 -11.472 1.00 98.00 184 LYS A N 1
ATOM 1413 C CA . LYS A 1 184 ? 23.337 -5.237 -12.522 1.00 98.00 184 LYS A CA 1
ATOM 1414 C C . LYS A 1 184 ? 23.410 -6.173 -13.742 1.00 98.00 184 LYS A C 1
ATOM 1416 O O . LYS A 1 184 ? 24.493 -6.702 -13.995 1.00 98.00 184 LYS A O 1
ATOM 1421 N N . PRO A 1 185 ? 22.334 -6.361 -14.526 1.00 98.50 185 PRO A N 1
ATOM 1422 C CA . PRO A 1 185 ? 20.975 -5.869 -14.266 1.00 98.50 185 PRO A CA 1
ATOM 1423 C C . PRO A 1 185 ? 20.420 -6.415 -12.946 1.00 98.50 185 PRO A C 1
ATOM 1425 O O . PRO A 1 185 ? 21.000 -7.331 -12.373 1.00 98.50 185 PRO A O 1
ATOM 1428 N N . ASP A 1 186 ? 19.332 -5.841 -12.440 1.00 98.62 186 ASP A N 1
ATOM 1429 C CA . ASP A 1 186 ? 18.652 -6.428 -11.279 1.00 98.62 186 ASP A CA 1
ATOM 1430 C C . ASP A 1 186 ? 17.857 -7.664 -11.725 1.00 98.62 186 ASP A C 1
ATOM 1432 O O . ASP A 1 186 ? 17.843 -8.693 -11.053 1.00 98.62 186 ASP A O 1
ATOM 1436 N N . ILE A 1 187 ? 17.249 -7.582 -12.911 1.00 98.75 187 ILE A N 1
ATOM 1437 C CA . ILE A 1 187 ? 16.472 -8.651 -13.536 1.00 98.75 187 ILE A CA 1
ATOM 1438 C C . ILE A 1 187 ? 16.592 -8.573 -15.062 1.00 98.75 187 ILE A C 1
ATOM 1440 O O . ILE A 1 187 ? 16.858 -7.505 -15.621 1.00 98.75 187 ILE A O 1
ATOM 1444 N N . VAL A 1 188 ? 16.370 -9.684 -15.757 1.00 98.75 188 VAL A N 1
ATOM 1445 C CA . VAL A 1 188 ? 16.229 -9.695 -17.220 1.00 98.75 188 VAL A CA 1
ATOM 1446 C C . VAL A 1 188 ? 14.803 -10.048 -17.635 1.00 98.75 188 VAL A C 1
ATOM 1448 O O . VAL A 1 188 ? 14.080 -10.728 -16.908 1.00 98.75 188 VAL A O 1
ATOM 1451 N N . ALA A 1 189 ? 14.387 -9.582 -18.808 1.00 98.56 189 ALA A N 1
ATOM 1452 C CA . ALA A 1 189 ? 13.082 -9.890 -19.388 1.00 98.56 189 ALA A CA 1
ATOM 1453 C C . ALA A 1 189 ? 13.198 -10.101 -20.911 1.00 98.56 189 ALA A C 1
ATOM 1455 O O . ALA A 1 189 ? 14.216 -9.706 -21.496 1.00 98.56 189 ALA A O 1
ATOM 1456 N N . PRO A 1 190 ? 12.187 -10.706 -21.566 1.00 97.88 190 PRO A N 1
ATOM 1457 C CA . PRO A 1 190 ? 12.211 -10.937 -23.007 1.00 97.88 190 PRO A CA 1
ATOM 1458 C C . PRO A 1 190 ? 12.460 -9.646 -23.788 1.00 97.88 190 PRO A C 1
ATOM 1460 O O . PRO A 1 190 ? 11.737 -8.665 -23.633 1.00 97.88 190 PRO A O 1
ATOM 1463 N N . GLY A 1 191 ? 13.495 -9.639 -24.628 1.00 96.06 191 GLY A N 1
ATOM 1464 C CA . GLY A 1 191 ? 13.873 -8.436 -25.376 1.00 96.06 191 GLY A CA 1
ATOM 1465 C C . GLY A 1 191 ? 14.577 -8.688 -26.708 1.00 96.06 191 GLY A C 1
ATOM 1466 O O . GLY A 1 191 ? 15.290 -7.816 -27.216 1.00 96.06 191 GLY A O 1
ATOM 1467 N N . GLN A 1 192 ? 14.422 -9.893 -27.254 1.00 96.06 192 GLN A N 1
ATOM 1468 C CA . GLN A 1 192 ? 14.907 -10.274 -28.575 1.00 96.06 192 GLN A CA 1
ATOM 1469 C C . GLN A 1 192 ? 13.735 -10.752 -29.430 1.00 96.06 192 GLN A C 1
ATOM 1471 O O . GLN A 1 192 ? 13.014 -11.661 -29.031 1.00 96.06 192 GLN A O 1
ATOM 1476 N N . ASN A 1 193 ? 13.577 -10.152 -30.612 1.00 94.75 193 ASN A N 1
ATOM 1477 C CA . ASN A 1 193 ? 12.503 -10.422 -31.569 1.00 94.75 193 ASN A CA 1
ATOM 1478 C C . ASN A 1 193 ? 11.097 -10.284 -30.960 1.00 94.75 193 ASN A C 1
ATOM 1480 O O . ASN A 1 193 ? 10.216 -11.105 -31.205 1.00 94.75 193 ASN A O 1
ATOM 1484 N N . ILE A 1 194 ? 10.881 -9.226 -30.178 1.00 96.44 194 ILE A N 1
ATOM 1485 C CA . ILE A 1 194 ? 9.577 -8.924 -29.581 1.00 96.44 194 ILE A CA 1
ATOM 1486 C C . ILE A 1 194 ? 8.695 -8.246 -30.624 1.00 96.44 194 ILE A C 1
ATOM 1488 O O . ILE A 1 194 ? 9.156 -7.324 -31.293 1.00 96.44 194 ILE A O 1
ATOM 1492 N N . ARG A 1 195 ? 7.437 -8.679 -30.753 1.00 95.25 195 ARG A N 1
ATOM 1493 C CA . ARG A 1 195 ? 6.411 -7.997 -31.556 1.00 95.25 195 ARG A CA 1
ATOM 1494 C C . ARG A 1 195 ? 5.698 -6.955 -30.698 1.00 95.25 195 ARG A C 1
ATOM 1496 O O . ARG A 1 195 ? 5.268 -7.283 -29.600 1.00 95.25 195 ARG A O 1
ATOM 1503 N N . SER A 1 196 ? 5.527 -5.736 -31.201 1.00 95.81 196 SER A N 1
ATOM 1504 C CA . SER A 1 196 ? 4.728 -4.703 -30.526 1.00 95.81 196 SER A CA 1
ATOM 1505 C C . SER A 1 196 ? 4.100 -3.718 -31.517 1.00 95.81 196 SER A C 1
ATOM 1507 O O . SER A 1 196 ? 4.358 -3.798 -32.719 1.00 95.81 196 SER A O 1
ATOM 1509 N N . SER A 1 197 ? 3.260 -2.807 -31.022 1.00 94.69 197 SER A N 1
ATOM 1510 C CA . SER A 1 197 ? 2.577 -1.781 -31.810 1.00 94.69 197 SER A CA 1
ATOM 1511 C C . SER A 1 197 ? 3.539 -0.774 -32.437 1.00 94.69 197 SER A C 1
ATOM 1513 O O . SER A 1 197 ? 4.582 -0.444 -31.879 1.00 94.69 197 SER A O 1
ATOM 1515 N N . TRP A 1 198 ? 3.152 -0.229 -33.583 1.00 94.81 198 TRP A N 1
ATOM 1516 C CA . TRP A 1 198 ? 3.887 0.791 -34.324 1.00 94.81 198 TRP A CA 1
ATOM 1517 C C . TRP A 1 198 ? 2.946 1.937 -34.734 1.00 94.81 198 TRP A C 1
ATOM 1519 O O . TRP A 1 198 ? 1.743 1.692 -34.902 1.00 94.81 198 TRP A O 1
ATOM 1529 N N . PRO A 1 199 ? 3.436 3.184 -34.906 1.00 92.81 199 PRO A N 1
ATOM 1530 C CA . PRO A 1 199 ? 2.599 4.282 -35.383 1.00 92.81 199 PRO A CA 1
ATOM 1531 C C . PRO A 1 199 ? 1.853 3.938 -36.677 1.00 92.81 199 PRO A C 1
ATOM 1533 O O . PRO A 1 199 ? 2.365 3.223 -37.539 1.00 92.81 199 PRO A O 1
ATOM 1536 N N . GLY A 1 200 ? 0.628 4.449 -36.804 1.00 89.31 200 GLY A N 1
ATOM 1537 C CA . GLY A 1 200 ? -0.262 4.143 -37.931 1.00 89.31 200 GLY A CA 1
ATOM 1538 C C . GLY A 1 200 ? -1.099 2.868 -37.766 1.00 89.31 200 GLY A C 1
ATOM 1539 O O . GLY A 1 200 ? -1.772 2.473 -38.712 1.00 89.31 200 GLY A O 1
ATOM 1540 N N . GLY A 1 201 ? -1.082 2.234 -36.586 1.00 86.12 201 GLY A N 1
ATOM 1541 C CA . GLY A 1 201 ? -1.937 1.083 -36.256 1.00 86.12 201 GLY A CA 1
ATOM 1542 C C . GLY A 1 201 ? -1.350 -0.284 -36.625 1.00 86.12 201 GLY A C 1
ATOM 1543 O O . GLY A 1 201 ? -2.057 -1.285 -36.565 1.00 86.12 201 GLY A O 1
ATOM 1544 N N . GLY A 1 202 ? -0.075 -0.334 -37.019 1.00 90.44 202 GLY A N 1
ATOM 1545 C CA . GLY A 1 202 ? 0.624 -1.569 -37.374 1.00 90.44 202 GLY A CA 1
ATOM 1546 C C . GLY A 1 202 ? 1.370 -2.219 -36.207 1.00 90.44 202 GLY A C 1
ATOM 1547 O O . GLY A 1 202 ? 1.319 -1.759 -35.066 1.00 90.44 202 GLY A O 1
ATOM 1548 N N . TYR A 1 203 ? 2.124 -3.271 -36.529 1.00 93.62 203 TYR A N 1
ATOM 1549 C CA . TYR A 1 203 ? 3.019 -3.971 -35.608 1.00 93.62 203 TYR A CA 1
ATOM 1550 C C . TYR A 1 203 ? 4.408 -4.123 -36.229 1.00 93.62 203 TYR A C 1
ATOM 1552 O O . TYR A 1 203 ? 4.532 -4.284 -37.442 1.00 93.62 203 TYR A O 1
ATOM 1560 N N . GLN A 1 204 ? 5.439 -4.125 -35.392 1.00 94.69 204 GLN A N 1
ATOM 1561 C CA . GLN A 1 204 ? 6.843 -4.268 -35.781 1.00 94.69 204 GLN A CA 1
ATOM 1562 C C . GLN A 1 204 ? 7.518 -5.297 -34.861 1.00 94.69 204 GLN A C 1
ATOM 1564 O O . GLN A 1 204 ? 7.035 -5.555 -33.757 1.00 94.69 204 GLN A O 1
ATOM 1569 N N . TYR A 1 205 ? 8.651 -5.855 -35.292 1.00 95.25 205 TYR A N 1
ATOM 1570 C CA . TYR A 1 205 ? 9.555 -6.622 -34.431 1.00 95.25 205 TYR A CA 1
ATOM 1571 C C . TYR A 1 205 ? 10.789 -5.794 -34.058 1.00 95.25 205 TYR A C 1
ATOM 1573 O O . TYR A 1 205 ? 11.327 -5.075 -34.900 1.00 95.25 205 TYR A O 1
ATOM 1581 N N . SER A 1 206 ? 11.263 -5.907 -32.815 1.00 93.12 206 SER A N 1
ATOM 1582 C CA . SER A 1 206 ? 12.489 -5.239 -32.357 1.00 93.12 206 SER A CA 1
ATOM 1583 C C . SER A 1 206 ? 13.276 -6.081 -31.347 1.00 93.12 206 SER A C 1
ATOM 1585 O O . SER A 1 206 ? 12.747 -7.006 -30.728 1.00 93.12 206 SER A O 1
ATOM 1587 N N . THR A 1 207 ? 14.560 -5.750 -31.200 1.00 93.50 207 THR A N 1
ATOM 1588 C CA . THR A 1 207 ? 15.553 -6.463 -30.386 1.00 93.50 207 THR A CA 1
ATOM 1589 C C . THR A 1 207 ? 16.452 -5.445 -29.691 1.00 93.50 207 THR A C 1
ATOM 1591 O O . THR A 1 207 ? 17.287 -4.823 -30.344 1.00 93.50 207 THR A O 1
ATOM 1594 N N . CYS A 1 208 ? 16.270 -5.237 -28.384 1.00 85.12 208 CYS A N 1
ATOM 1595 C CA . CYS A 1 208 ? 17.135 -4.412 -27.522 1.00 85.12 208 CYS A CA 1
ATOM 1596 C C . CYS A 1 208 ? 16.635 -4.406 -26.064 1.00 85.12 208 CYS A C 1
ATOM 1598 O O . CYS A 1 208 ? 15.502 -4.800 -25.788 1.00 85.12 208 CYS A O 1
ATOM 1600 N N . THR A 1 209 ? 17.434 -3.888 -25.121 1.00 81.19 209 THR A N 1
ATOM 1601 C CA . THR A 1 209 ? 16.995 -3.668 -23.721 1.00 81.19 209 THR A CA 1
ATOM 1602 C C . THR A 1 209 ? 15.730 -2.821 -23.603 1.00 81.19 209 THR A C 1
ATOM 1604 O O . THR A 1 209 ? 14.895 -3.126 -22.758 1.00 81.19 209 THR A O 1
ATOM 1607 N N . SER A 1 210 ? 15.514 -1.848 -24.496 1.00 89.25 210 SER A N 1
ATOM 1608 C CA . SER A 1 210 ? 14.275 -1.057 -24.555 1.00 89.25 210 SER A CA 1
ATOM 1609 C C . SER A 1 210 ? 13.011 -1.896 -24.774 1.00 89.25 210 SER A C 1
ATOM 1611 O O . SER A 1 210 ? 11.921 -1.422 -24.493 1.00 89.25 210 SER A O 1
ATOM 1613 N N . THR A 1 211 ? 13.127 -3.128 -25.278 1.00 93.88 211 THR A N 1
ATOM 1614 C CA . THR A 1 211 ? 11.984 -4.047 -25.418 1.00 93.88 211 THR A CA 1
ATOM 1615 C C . THR A 1 211 ? 11.774 -4.928 -24.181 1.00 93.88 211 THR A C 1
ATOM 1617 O O . THR A 1 211 ? 10.658 -5.362 -23.925 1.00 93.88 211 THR A O 1
ATOM 1620 N N . ALA A 1 212 ? 12.804 -5.124 -23.352 1.00 97.75 212 ALA A N 1
ATOM 1621 C CA . ALA A 1 212 ? 12.705 -5.871 -22.097 1.00 97.75 212 ALA A CA 1
ATOM 1622 C C . ALA A 1 212 ? 12.143 -5.017 -20.950 1.00 97.75 212 ALA A C 1
ATOM 1624 O O . ALA A 1 212 ? 11.286 -5.475 -20.197 1.00 97.75 212 ALA A O 1
ATOM 1625 N N . THR A 1 213 ? 12.585 -3.760 -20.835 1.00 98.50 213 THR A N 1
ATOM 1626 C CA . THR A 1 213 ? 12.135 -2.808 -19.802 1.00 98.50 213 THR A CA 1
ATOM 1627 C C . THR A 1 213 ? 10.605 -2.702 -19.667 1.00 98.50 213 THR A C 1
ATOM 1629 O O . THR A 1 213 ? 10.122 -2.859 -18.542 1.00 98.50 213 THR A O 1
ATOM 1632 N N . PRO A 1 214 ? 9.815 -2.539 -20.752 1.00 98.50 214 PRO A N 1
ATOM 1633 C CA . PRO A 1 214 ? 8.363 -2.421 -20.635 1.00 98.50 214 PRO A CA 1
ATOM 1634 C C . PRO A 1 214 ? 7.662 -3.691 -20.127 1.00 98.50 214 PRO A C 1
ATOM 1636 O O . PRO A 1 214 ? 6.622 -3.571 -19.485 1.00 98.50 214 PRO A O 1
ATOM 1639 N N . HIS A 1 215 ? 8.229 -4.892 -20.312 1.00 98.50 215 HIS A N 1
ATOM 1640 C CA . HIS A 1 215 ? 7.664 -6.107 -19.704 1.00 98.50 215 HIS A CA 1
ATOM 1641 C C . HIS A 1 215 ? 7.705 -6.034 -18.174 1.00 98.50 215 HIS A C 1
ATOM 1643 O O . HIS A 1 215 ? 6.733 -6.375 -17.500 1.00 98.50 215 HIS A O 1
ATOM 1649 N N . VAL A 1 216 ? 8.825 -5.554 -17.620 1.00 98.81 216 VAL A N 1
ATOM 1650 C CA . VAL A 1 216 ? 8.983 -5.365 -16.172 1.00 98.81 216 VAL A CA 1
ATOM 1651 C C . VAL A 1 216 ? 8.043 -4.269 -15.679 1.00 98.81 216 VAL A C 1
ATOM 1653 O O . VAL A 1 216 ? 7.390 -4.460 -14.658 1.00 98.81 216 VAL A O 1
ATOM 1656 N N . THR A 1 217 ? 7.908 -3.158 -16.414 1.00 98.81 217 THR A N 1
ATOM 1657 C CA . THR A 1 217 ? 6.933 -2.110 -16.074 1.00 98.81 217 THR A CA 1
ATOM 1658 C C . THR A 1 217 ? 5.505 -2.651 -16.040 1.00 98.81 217 THR A C 1
ATOM 1660 O O . THR A 1 217 ? 4.817 -2.430 -15.051 1.00 98.81 217 THR A O 1
ATOM 1663 N N . GLY A 1 218 ? 5.066 -3.406 -17.052 1.00 98.31 218 GLY A N 1
ATOM 1664 C CA . GLY A 1 218 ? 3.738 -4.025 -17.046 1.00 98.31 218 GLY A CA 1
ATOM 1665 C C . GLY A 1 218 ? 3.549 -5.011 -15.889 1.00 98.31 218 GLY A C 1
ATOM 1666 O O . GLY A 1 218 ? 2.527 -4.976 -15.211 1.00 98.31 218 GLY A O 1
ATOM 1667 N N . GLY A 1 219 ? 4.568 -5.823 -15.586 1.00 98.44 219 GLY A N 1
ATOM 1668 C CA . GLY A 1 219 ? 4.549 -6.719 -14.430 1.00 98.44 219 GLY A CA 1
ATOM 1669 C C . GLY A 1 219 ? 4.360 -5.974 -13.109 1.00 98.44 219 GLY A C 1
ATOM 1670 O O . GLY A 1 219 ? 3.554 -6.391 -12.287 1.00 98.44 219 GLY A O 1
ATOM 1671 N N . ILE A 1 220 ? 5.038 -4.837 -12.929 1.00 98.69 220 ILE A N 1
ATOM 1672 C CA . ILE A 1 220 ? 4.881 -3.970 -11.751 1.00 98.69 220 ILE A CA 1
ATOM 1673 C C . ILE A 1 220 ? 3.444 -3.447 -11.633 1.00 98.69 220 ILE A C 1
ATOM 1675 O O . ILE A 1 220 ? 2.899 -3.446 -10.531 1.00 98.69 220 ILE A O 1
ATOM 1679 N N . LEU A 1 221 ? 2.815 -3.042 -12.742 1.00 98.12 221 LEU A N 1
ATOM 1680 C CA . LEU A 1 221 ? 1.426 -2.564 -12.739 1.00 98.12 221 LEU A CA 1
ATOM 1681 C C . LEU A 1 221 ? 0.440 -3.660 -12.307 1.00 98.12 221 LEU A C 1
ATOM 1683 O O . LEU A 1 221 ? -0.467 -3.375 -11.532 1.00 98.12 221 LEU A O 1
ATOM 1687 N N . ILE A 1 222 ? 0.666 -4.915 -12.712 1.00 97.75 222 ILE A N 1
ATOM 1688 C CA . ILE A 1 222 ? -0.115 -6.066 -12.228 1.00 97.75 222 ILE A CA 1
ATOM 1689 C C . ILE A 1 222 ? 0.035 -6.242 -10.708 1.00 97.75 222 ILE A C 1
ATOM 1691 O O . ILE A 1 222 ? -0.950 -6.501 -10.018 1.00 97.75 222 ILE A O 1
ATOM 1695 N N . LEU A 1 223 ? 1.242 -6.074 -10.150 1.00 97.75 223 LEU A N 1
ATOM 1696 C CA . LEU A 1 223 ? 1.423 -6.167 -8.693 1.00 97.75 223 LEU A CA 1
ATOM 1697 C C . LEU A 1 223 ? 0.664 -5.045 -7.966 1.00 97.75 223 LEU A C 1
ATOM 1699 O O . LEU A 1 223 ? 0.018 -5.303 -6.952 1.00 97.75 223 LEU A O 1
ATOM 1703 N N . PHE A 1 224 ? 0.694 -3.821 -8.507 1.00 96.19 224 PHE A N 1
ATOM 1704 C CA . PHE A 1 224 ? -0.058 -2.688 -7.957 1.00 96.19 224 PHE A CA 1
ATOM 1705 C C . PHE A 1 224 ? -1.576 -2.846 -8.072 1.00 96.19 224 PHE A C 1
ATOM 1707 O O . PHE A 1 224 ? -2.290 -2.314 -7.227 1.00 96.19 224 PHE A O 1
ATOM 1714 N N . GLN A 1 225 ? -2.074 -3.591 -9.063 1.00 94.75 225 GLN A N 1
ATOM 1715 C CA . GLN A 1 225 ? -3.494 -3.933 -9.145 1.00 94.75 225 GLN A CA 1
ATOM 1716 C C . GLN A 1 225 ? -3.930 -4.798 -7.955 1.00 94.75 225 GLN A C 1
ATOM 1718 O O . GLN A 1 225 ? -5.010 -4.586 -7.415 1.00 94.75 225 GLN A O 1
ATOM 1723 N N . LYS A 1 226 ? -3.090 -5.750 -7.520 1.00 92.69 226 LYS A N 1
ATOM 1724 C CA . LYS A 1 226 ? -3.369 -6.567 -6.327 1.00 92.69 226 LYS A CA 1
ATOM 1725 C C . LYS A 1 226 ? -3.188 -5.775 -5.032 1.00 92.69 226 LYS A C 1
ATOM 1727 O O . LYS A 1 226 ? -3.966 -5.940 -4.100 1.00 92.69 226 LYS A O 1
ATOM 1732 N N . ASN A 1 227 ? -2.149 -4.946 -4.954 1.00 90.31 227 ASN A N 1
ATOM 1733 C CA . ASN A 1 227 ? -1.878 -4.121 -3.782 1.00 90.31 227 ASN A CA 1
ATOM 1734 C C . ASN A 1 227 ? -1.381 -2.723 -4.202 1.00 90.31 227 ASN A C 1
ATOM 1736 O O . ASN A 1 227 ? -0.208 -2.565 -4.552 1.00 90.31 227 ASN A O 1
ATOM 1740 N N . PRO A 1 228 ? -2.232 -1.682 -4.142 1.00 90.19 228 PRO A N 1
ATOM 1741 C CA . PRO A 1 228 ? -1.868 -0.342 -4.604 1.00 90.19 228 PRO A CA 1
ATOM 1742 C C . PRO A 1 228 ? -0.884 0.389 -3.673 1.00 90.19 228 PRO A C 1
ATOM 1744 O O . PRO A 1 228 ? -0.373 1.447 -4.051 1.00 90.19 228 PRO A O 1
ATOM 1747 N N . TYR A 1 229 ? -0.582 -0.181 -2.500 1.00 86.94 229 TYR A N 1
ATOM 1748 C CA . TYR A 1 229 ? 0.261 0.404 -1.452 1.00 86.94 229 TYR A CA 1
ATOM 1749 C C . TYR A 1 229 ? 1.674 -0.191 -1.391 1.00 86.94 229 TYR A C 1
ATOM 1751 O O . TYR A 1 229 ? 2.419 0.056 -0.440 1.00 86.94 229 TYR A O 1
ATOM 1759 N N . LEU A 1 230 ? 2.078 -0.981 -2.391 1.00 88.25 230 LEU A N 1
ATOM 1760 C CA . LEU A 1 230 ? 3.419 -1.563 -2.423 1.00 88.25 230 LEU A CA 1
ATOM 1761 C C . LEU A 1 230 ? 4.505 -0.480 -2.427 1.00 88.25 230 LEU A C 1
ATOM 1763 O O . LEU A 1 230 ? 4.512 0.445 -3.239 1.00 88.25 230 LEU A O 1
ATOM 1767 N N . THR A 1 231 ? 5.499 -0.647 -1.556 1.00 87.25 231 THR A N 1
ATOM 1768 C CA . THR A 1 231 ? 6.701 0.193 -1.568 1.00 87.25 231 THR A CA 1
ATOM 1769 C C . THR A 1 231 ? 7.661 -0.244 -2.676 1.00 87.25 231 THR A C 1
ATOM 1771 O O . THR A 1 231 ? 7.694 -1.413 -3.066 1.00 87.25 231 THR A O 1
ATOM 1774 N N . PHE A 1 232 ? 8.543 0.660 -3.125 1.00 91.00 232 PHE A N 1
ATOM 1775 C CA . PHE A 1 232 ? 9.602 0.321 -4.089 1.00 91.00 232 PHE A CA 1
ATOM 1776 C C . PHE A 1 232 ? 10.418 -0.905 -3.656 1.00 91.00 232 PHE A C 1
ATOM 1778 O O . PHE A 1 232 ? 10.681 -1.783 -4.470 1.00 91.00 232 PHE A O 1
ATOM 1785 N N . LYS A 1 233 ? 10.806 -0.987 -2.374 1.00 89.06 233 LYS A N 1
ATOM 1786 C CA . LYS A 1 233 ? 11.589 -2.120 -1.855 1.00 89.06 233 LYS A CA 1
ATOM 1787 C C . LYS A 1 233 ? 10.804 -3.428 -1.939 1.00 89.06 233 LYS A C 1
ATOM 1789 O O . LYS A 1 233 ? 11.388 -4.448 -2.288 1.00 89.06 233 LYS A O 1
ATOM 1794 N N . LYS A 1 234 ? 9.495 -3.401 -1.660 1.00 91.25 234 LYS A N 1
ATOM 1795 C CA . LYS A 1 234 ? 8.644 -4.589 -1.765 1.00 91.25 234 LYS A CA 1
ATOM 1796 C C . LYS A 1 234 ? 8.495 -5.035 -3.218 1.00 91.25 234 LYS A C 1
ATOM 1798 O O . LYS A 1 234 ? 8.743 -6.202 -3.492 1.00 91.25 234 LYS A O 1
ATOM 1803 N N . VAL A 1 235 ? 8.194 -4.117 -4.143 1.00 96.12 235 VAL A N 1
ATOM 1804 C CA . VAL A 1 235 ? 8.162 -4.407 -5.591 1.00 96.12 235 VAL A CA 1
ATOM 1805 C C . VAL A 1 235 ? 9.496 -4.997 -6.049 1.00 96.12 235 VAL A C 1
ATOM 1807 O O . VAL A 1 235 ? 9.525 -6.048 -6.681 1.00 96.12 235 VAL A O 1
ATOM 1810 N N . TYR A 1 236 ? 10.608 -4.360 -5.676 1.00 97.56 236 TYR A N 1
ATOM 1811 C CA . TYR A 1 236 ? 11.954 -4.817 -6.004 1.00 97.56 236 TYR A CA 1
ATOM 1812 C C . TYR A 1 236 ? 12.189 -6.258 -5.522 1.00 97.56 236 TYR A C 1
ATOM 1814 O O . TYR A 1 236 ? 12.543 -7.121 -6.319 1.00 97.56 236 TYR A O 1
ATOM 1822 N N . SER A 1 237 ? 11.928 -6.559 -4.245 1.00 96.44 237 SER A N 1
ATOM 1823 C CA . SER A 1 237 ? 12.096 -7.914 -3.705 1.00 96.44 237 SER A CA 1
ATOM 1824 C C . SER A 1 237 ? 11.159 -8.939 -4.347 1.00 96.44 237 SER A C 1
ATOM 1826 O O . SER A 1 237 ? 11.628 -10.008 -4.720 1.00 96.44 237 SER A O 1
ATOM 1828 N N . LEU A 1 238 ? 9.880 -8.610 -4.569 1.00 96.94 238 LEU A N 1
ATOM 1829 C CA . LEU A 1 238 ? 8.918 -9.502 -5.233 1.00 96.94 238 LEU A CA 1
ATOM 1830 C C . LEU A 1 238 ? 9.380 -9.914 -6.633 1.00 96.94 238 LEU A C 1
ATOM 1832 O O . LEU A 1 238 ? 9.210 -11.065 -7.031 1.00 96.94 238 LEU A O 1
ATOM 1836 N N . LEU A 1 239 ? 9.979 -8.995 -7.389 1.00 98.50 239 LEU A N 1
ATOM 1837 C CA . LEU A 1 239 ? 10.513 -9.315 -8.709 1.00 98.50 239 LEU A CA 1
ATOM 1838 C C . LEU A 1 239 ? 11.755 -10.210 -8.620 1.00 98.50 239 LEU A C 1
ATOM 1840 O O . LEU A 1 239 ? 11.903 -11.117 -9.433 1.00 98.50 239 LEU A O 1
ATOM 1844 N N . LEU A 1 240 ? 12.646 -9.971 -7.652 1.00 97.94 240 LEU A N 1
ATOM 1845 C CA . LEU A 1 240 ? 13.953 -10.638 -7.592 1.00 97.94 240 LEU A CA 1
ATOM 1846 C C . LEU A 1 240 ? 13.924 -11.999 -6.876 1.00 97.94 240 LEU A C 1
ATOM 1848 O O . LEU A 1 240 ? 14.640 -12.926 -7.272 1.00 97.94 240 LEU A O 1
ATOM 1852 N N . ASP A 1 241 ? 13.112 -12.137 -5.828 1.00 97.19 241 ASP A N 1
ATOM 1853 C CA . ASP A 1 241 ? 12.990 -13.378 -5.053 1.00 97.19 241 ASP A CA 1
ATOM 1854 C C . ASP A 1 241 ? 12.255 -14.463 -5.839 1.00 97.19 241 ASP A C 1
ATOM 1856 O O . ASP A 1 241 ? 12.627 -15.634 -5.765 1.00 97.19 241 ASP A O 1
ATOM 1860 N N . TYR A 1 242 ? 11.286 -14.053 -6.658 1.00 98.12 242 TYR A N 1
ATOM 1861 C CA . TYR A 1 242 ? 10.464 -14.948 -7.471 1.00 98.12 242 TYR A CA 1
ATOM 1862 C C . TYR A 1 242 ? 10.873 -14.989 -8.948 1.00 98.12 242 TYR A C 1
ATOM 1864 O O . TYR A 1 242 ? 10.216 -15.652 -9.754 1.00 98.12 242 TYR A O 1
ATOM 1872 N N . ALA A 1 243 ? 11.982 -14.334 -9.310 1.00 98.31 243 ALA A N 1
ATOM 1873 C CA . ALA A 1 243 ? 12.579 -14.453 -10.633 1.00 98.31 243 ALA A CA 1
ATOM 1874 C C . ALA A 1 243 ? 12.922 -15.916 -10.946 1.00 98.31 243 ALA A C 1
ATOM 1876 O O . ALA A 1 243 ? 13.446 -16.663 -10.114 1.00 98.31 243 ALA A O 1
ATOM 1877 N N . ARG A 1 244 ? 12.681 -16.331 -12.189 1.00 97.81 244 ARG A N 1
ATOM 1878 C CA . ARG A 1 244 ? 13.062 -17.663 -12.653 1.00 97.81 244 ARG A CA 1
ATOM 1879 C C . ARG A 1 244 ? 14.569 -17.721 -12.890 1.00 97.81 244 ARG A C 1
ATOM 1881 O O . ARG A 1 244 ? 15.138 -16.853 -13.546 1.00 97.81 244 ARG A O 1
ATOM 1888 N N . ARG A 1 245 ? 15.212 -18.775 -12.390 1.00 98.00 245 ARG A N 1
ATOM 1889 C CA . ARG A 1 245 ? 16.673 -18.937 -12.385 1.00 98.00 245 ARG A CA 1
ATOM 1890 C C . ARG A 1 245 ? 17.096 -20.145 -13.225 1.00 98.00 245 ARG A C 1
ATOM 1892 O O . ARG A 1 245 ? 17.322 -21.215 -12.661 1.00 98.00 245 ARG A O 1
ATOM 1899 N N . PRO A 1 246 ? 17.176 -20.023 -14.564 1.00 96.94 246 PRO A N 1
ATOM 1900 C CA . PRO A 1 246 ? 17.652 -21.118 -15.408 1.00 96.94 246 PRO A CA 1
ATOM 1901 C C . PRO A 1 246 ? 19.080 -21.534 -15.033 1.00 96.94 246 PRO A C 1
ATOM 1903 O O . PRO A 1 246 ? 19.906 -20.703 -14.642 1.00 96.94 246 PRO A O 1
ATOM 1906 N N . SER A 1 247 ? 19.392 -22.822 -15.172 1.00 96.88 247 SER A N 1
ATOM 1907 C CA . SER A 1 247 ? 20.688 -23.379 -14.767 1.00 96.88 247 SER A CA 1
ATOM 1908 C C . SER A 1 247 ? 21.865 -22.749 -15.514 1.00 96.88 247 SER A C 1
ATOM 1910 O O . SER A 1 247 ? 22.914 -22.553 -14.903 1.00 96.88 247 SER A O 1
ATOM 1912 N N . GLN A 1 248 ? 21.693 -22.362 -16.788 1.00 94.25 248 GLN A N 1
ATOM 1913 C CA . GLN A 1 248 ? 22.758 -21.729 -17.579 1.00 94.25 248 GLN A CA 1
ATOM 1914 C C . GLN A 1 248 ? 23.213 -20.361 -17.048 1.00 94.25 248 GLN A C 1
ATOM 1916 O O . GLN A 1 248 ? 24.298 -19.902 -17.395 1.00 94.25 248 GLN A O 1
ATOM 1921 N N . GLY A 1 249 ? 22.390 -19.701 -16.228 1.00 93.81 249 GLY A N 1
ATOM 1922 C CA . GLY A 1 249 ? 22.730 -18.430 -15.593 1.00 93.81 249 GLY A CA 1
ATOM 1923 C C . GLY A 1 249 ? 23.282 -18.577 -14.176 1.00 93.81 249 GLY A C 1
ATOM 1924 O O . GLY A 1 249 ? 23.600 -17.568 -13.567 1.00 93.81 249 GLY A O 1
ATOM 1925 N N . SER A 1 250 ? 23.386 -19.791 -13.628 1.00 94.94 250 SER A N 1
ATOM 1926 C CA . SER A 1 250 ? 23.888 -20.016 -12.265 1.00 94.94 250 SER A CA 1
ATOM 1927 C C . SER A 1 250 ? 25.389 -19.686 -12.143 1.00 94.94 250 SER A C 1
ATOM 1929 O O . SER A 1 250 ? 26.139 -19.963 -13.083 1.00 94.94 250 SER A O 1
ATOM 1931 N N . PRO A 1 251 ? 25.873 -19.162 -10.996 1.00 96.81 251 PRO A N 1
ATOM 1932 C CA . PRO A 1 251 ? 25.136 -18.828 -9.772 1.00 96.81 251 PRO A CA 1
ATOM 1933 C C . PRO A 1 251 ? 24.377 -17.496 -9.852 1.00 96.81 251 PRO A C 1
ATOM 1935 O O . PRO A 1 251 ? 24.699 -16.620 -10.652 1.00 96.81 251 PRO A O 1
ATOM 1938 N N . TYR A 1 252 ? 23.379 -17.344 -8.978 1.00 96.75 252 TYR A N 1
ATOM 1939 C CA . TYR A 1 252 ? 22.607 -16.112 -8.812 1.00 96.75 252 TYR A CA 1
ATOM 1940 C C . TYR A 1 252 ? 22.874 -15.474 -7.439 1.00 96.75 252 TYR A C 1
ATOM 1942 O O . TYR A 1 252 ? 23.057 -16.209 -6.466 1.00 96.75 252 TYR A O 1
ATOM 1950 N N . PRO A 1 253 ? 22.817 -14.137 -7.337 1.00 97.12 253 PRO A N 1
ATOM 1951 C CA . PRO A 1 253 ? 22.721 -13.201 -8.456 1.00 97.12 253 PRO A CA 1
ATOM 1952 C C . PRO A 1 253 ? 24.051 -13.086 -9.230 1.00 97.12 253 PRO A C 1
ATOM 1954 O O . PRO A 1 253 ? 25.108 -13.462 -8.725 1.00 97.12 253 PRO A O 1
ATOM 1957 N N . ASN A 1 254 ? 24.017 -12.581 -10.467 1.00 97.56 254 ASN A N 1
ATOM 1958 C CA . ASN A 1 254 ? 25.222 -12.323 -11.269 1.00 97.56 254 ASN A CA 1
ATOM 1959 C C . ASN A 1 254 ? 25.069 -11.119 -12.209 1.00 97.56 254 ASN A C 1
ATOM 1961 O O . ASN A 1 254 ? 23.972 -10.653 -12.490 1.00 97.56 254 ASN A O 1
ATOM 1965 N N . ASN A 1 255 ? 26.185 -10.652 -12.768 1.00 98.06 255 ASN A N 1
ATOM 1966 C CA . ASN A 1 255 ? 26.231 -9.449 -13.606 1.00 98.06 255 ASN A CA 1
ATOM 1967 C C . ASN A 1 255 ? 25.675 -9.609 -15.037 1.00 98.06 255 ASN A C 1
ATOM 1969 O O . ASN A 1 255 ? 25.835 -8.702 -15.849 1.00 98.06 255 ASN A O 1
ATOM 1973 N N . SER A 1 256 ? 25.070 -10.752 -15.377 1.00 98.00 256 SER A N 1
ATOM 1974 C CA . SER A 1 256 ? 24.410 -10.970 -16.675 1.00 98.00 256 SER A CA 1
ATOM 1975 C C . SER A 1 256 ? 22.895 -11.086 -16.523 1.00 98.00 256 SER A C 1
ATOM 1977 O O . SER A 1 256 ? 22.165 -10.363 -17.190 1.00 98.00 256 SER A O 1
ATOM 1979 N N . TYR A 1 257 ? 22.431 -11.963 -15.630 1.00 98.44 257 TYR A N 1
ATOM 1980 C CA . TYR A 1 257 ? 21.009 -12.224 -15.382 1.00 98.44 257 TYR A CA 1
ATOM 1981 C C . TYR A 1 257 ? 20.435 -11.415 -14.213 1.00 98.44 257 TYR A C 1
ATOM 1983 O O . TYR A 1 257 ? 19.224 -11.427 -14.001 1.00 98.44 257 TYR A O 1
ATOM 1991 N N . GLY A 1 258 ? 21.276 -10.761 -13.411 1.00 98.25 258 GLY A N 1
ATOM 1992 C CA . GLY A 1 258 ? 20.844 -10.235 -12.122 1.00 98.25 258 GLY A CA 1
ATOM 1993 C C . GLY A 1 258 ? 20.395 -11.365 -11.209 1.00 98.25 258 GLY A C 1
ATOM 1994 O O . GLY A 1 258 ? 21.117 -12.347 -11.030 1.00 98.25 258 GLY A O 1
ATOM 1995 N N . TRP A 1 259 ? 19.182 -11.249 -10.674 1.00 98.25 259 TRP A N 1
ATOM 1996 C CA . TRP A 1 259 ? 18.539 -12.275 -9.850 1.00 98.25 259 TRP A CA 1
ATOM 1997 C C . TRP A 1 259 ? 17.756 -13.317 -10.660 1.00 98.25 259 TRP A C 1
ATOM 1999 O O . TRP A 1 259 ? 17.298 -14.304 -10.078 1.00 98.25 259 TRP A O 1
ATOM 2009 N N . GLY A 1 260 ? 17.638 -13.146 -11.980 1.00 98.44 260 GLY A N 1
ATOM 2010 C CA . GLY A 1 260 ? 16.974 -14.093 -12.872 1.00 98.44 260 GLY A CA 1
ATOM 2011 C C . GLY A 1 260 ? 16.120 -13.425 -13.945 1.00 98.44 260 GLY A C 1
ATOM 2012 O O . GLY A 1 260 ? 16.236 -12.232 -14.222 1.00 98.44 260 GLY A O 1
ATOM 2013 N N . ILE A 1 261 ? 15.255 -14.229 -14.555 1.00 98.69 261 ILE A N 1
ATOM 2014 C CA . ILE A 1 261 ? 14.297 -13.817 -15.580 1.00 98.69 261 ILE A CA 1
ATOM 2015 C C . ILE A 1 261 ? 12.964 -13.470 -14.911 1.00 98.69 261 ILE A C 1
ATOM 2017 O O . ILE A 1 261 ? 12.491 -14.220 -14.053 1.00 98.69 261 ILE A O 1
ATOM 2021 N N . LEU A 1 262 ? 12.348 -12.361 -15.325 1.00 98.69 262 LEU A N 1
ATOM 2022 C CA . LEU A 1 262 ? 11.033 -11.909 -14.870 1.00 98.69 262 LEU A CA 1
ATOM 2023 C C . LEU A 1 262 ? 10.001 -13.050 -14.864 1.00 98.69 262 LEU A C 1
ATOM 2025 O O . LEU A 1 262 ? 9.799 -13.728 -15.870 1.00 98.69 262 LEU A O 1
ATOM 2029 N N . ASN A 1 263 ? 9.318 -13.223 -13.731 1.00 98.44 263 ASN A N 1
ATOM 2030 C CA . ASN A 1 263 ? 8.218 -14.170 -13.563 1.00 98.44 263 ASN A CA 1
ATOM 2031 C C . ASN A 1 263 ? 7.056 -13.490 -12.829 1.00 98.44 263 ASN A C 1
ATOM 2033 O O . ASN A 1 263 ? 6.945 -13.549 -11.607 1.00 98.44 263 ASN A O 1
ATOM 2037 N N . ILE A 1 264 ? 6.194 -12.833 -13.605 1.00 98.06 264 ILE A N 1
ATOM 2038 C CA . ILE A 1 264 ? 5.092 -12.016 -13.080 1.00 98.06 264 ILE A CA 1
ATOM 2039 C C . ILE A 1 264 ? 4.121 -12.864 -12.258 1.00 98.06 264 ILE A C 1
ATOM 2041 O O . ILE A 1 264 ? 3.687 -12.431 -11.197 1.00 98.06 264 ILE A O 1
ATOM 2045 N N . TYR A 1 265 ? 3.817 -14.083 -12.710 1.00 97.88 265 TYR A N 1
ATOM 2046 C CA . TYR A 1 265 ? 2.876 -14.966 -12.025 1.00 97.88 265 TYR A CA 1
ATOM 2047 C C . TYR A 1 265 ? 3.340 -15.303 -10.604 1.00 97.88 265 TYR A C 1
ATOM 2049 O O . TYR A 1 265 ? 2.583 -15.141 -9.650 1.00 97.88 265 TYR A O 1
ATOM 2057 N N . GLN A 1 266 ? 4.605 -15.704 -10.440 1.00 97.94 266 GLN A N 1
ATOM 2058 C CA . GLN A 1 266 ? 5.140 -16.010 -9.112 1.00 97.94 266 GLN A CA 1
ATOM 2059 C C . GLN A 1 266 ? 5.244 -14.757 -8.234 1.00 97.94 266 GLN A C 1
ATOM 2061 O O . GLN A 1 266 ? 4.883 -14.820 -7.060 1.00 97.94 266 GLN A O 1
ATOM 2066 N N . SER A 1 267 ? 5.646 -13.608 -8.788 1.00 98.00 267 SER A N 1
ATOM 2067 C CA . SER A 1 267 ? 5.629 -12.338 -8.048 1.00 98.00 267 SER A CA 1
ATOM 2068 C C . SER A 1 267 ? 4.213 -11.939 -7.603 1.00 98.00 267 SER A C 1
ATOM 2070 O O . SER A 1 267 ? 4.041 -11.468 -6.480 1.00 98.00 267 SER A O 1
ATOM 2072 N N . LEU A 1 268 ? 3.187 -12.156 -8.433 1.00 96.69 268 LEU A N 1
ATOM 2073 C CA . LEU A 1 268 ? 1.787 -11.839 -8.126 1.00 96.69 268 LEU A CA 1
ATOM 2074 C C . LEU A 1 268 ? 1.210 -12.739 -7.026 1.00 96.69 268 LEU A C 1
ATOM 2076 O O . LEU A 1 268 ? 0.537 -12.244 -6.118 1.00 96.69 268 LEU A O 1
ATOM 2080 N N . LEU A 1 269 ? 1.489 -14.045 -7.071 1.00 94.44 269 LEU A N 1
ATOM 2081 C CA . LEU A 1 269 ? 1.045 -14.978 -6.029 1.00 94.44 269 LEU A CA 1
ATOM 2082 C C . LEU A 1 269 ? 1.547 -14.554 -4.644 1.00 94.44 269 LEU A C 1
ATOM 2084 O O . LEU A 1 269 ? 0.778 -14.561 -3.689 1.00 94.44 269 LEU A O 1
ATOM 2088 N N . HIS A 1 270 ? 2.795 -14.093 -4.566 1.00 92.88 270 HIS A N 1
ATOM 2089 C CA . HIS A 1 270 ? 3.437 -13.695 -3.312 1.00 92.88 270 HIS A CA 1
ATOM 2090 C C . HIS A 1 270 ? 3.325 -12.200 -2.996 1.00 92.88 270 HIS A C 1
ATOM 2092 O O . HIS A 1 270 ? 3.867 -11.735 -1.994 1.00 92.88 270 HIS A O 1
ATOM 2098 N N . THR A 1 271 ? 2.640 -11.426 -3.840 1.00 91.56 271 THR A N 1
ATOM 2099 C CA . THR A 1 271 ? 2.303 -10.038 -3.520 1.00 91.56 271 THR A CA 1
ATOM 2100 C C . THR A 1 271 ? 1.286 -10.051 -2.378 1.00 91.56 271 THR A C 1
ATOM 2102 O O . THR A 1 271 ? 0.239 -10.681 -2.539 1.00 91.56 271 THR A O 1
ATOM 2105 N N . PRO A 1 272 ? 1.571 -9.414 -1.232 1.00 86.31 272 PRO A N 1
ATOM 2106 C CA . PRO A 1 272 ? 0.693 -9.491 -0.072 1.00 86.31 272 PRO A CA 1
ATOM 2107 C C . PRO A 1 272 ? -0.610 -8.731 -0.319 1.00 86.31 272 PRO A C 1
ATOM 2109 O O . PRO A 1 272 ? -0.609 -7.720 -1.031 1.00 86.31 272 PRO A O 1
ATOM 2112 N N . SER A 1 273 ? -1.703 -9.199 0.282 1.00 86.50 273 SER A N 1
ATOM 2113 C CA . SER A 1 273 ? -2.975 -8.485 0.239 1.00 86.50 273 SER A CA 1
ATOM 2114 C C . SER A 1 273 ? -2.905 -7.206 1.090 1.00 86.50 273 SER A C 1
ATOM 2116 O O . SER A 1 273 ? -2.219 -7.181 2.121 1.00 86.50 273 SER A O 1
ATOM 2118 N N . PRO A 1 274 ? -3.570 -6.112 0.679 1.00 87.62 274 PRO A N 1
ATOM 2119 C CA . PRO A 1 274 ? -3.797 -4.969 1.559 1.00 87.62 274 PRO A CA 1
ATOM 2120 C C . PRO A 1 274 ? -4.911 -5.222 2.589 1.00 87.62 274 PRO A C 1
ATOM 2122 O O . PRO A 1 274 ? -5.003 -4.465 3.552 1.00 87.62 274 PRO A O 1
ATOM 2125 N N . TRP A 1 275 ? -5.705 -6.285 2.410 1.00 91.38 275 TRP A N 1
ATOM 2126 C CA . TRP A 1 275 ? -6.843 -6.664 3.253 1.00 91.38 275 TRP A CA 1
ATOM 2127 C C . TRP A 1 275 ? -6.817 -8.159 3.565 1.00 91.38 275 TRP A C 1
ATOM 2129 O O . TRP A 1 275 ? -6.570 -8.959 2.667 1.00 91.38 275 TRP A O 1
ATOM 2139 N N . GLU A 1 276 ? -7.121 -8.542 4.797 1.00 91.81 276 GLU A N 1
ATOM 2140 C CA . GLU A 1 276 ? -7.328 -9.942 5.185 1.00 91.81 276 GLU A CA 1
ATOM 2141 C C . GLU A 1 276 ? -8.583 -10.054 6.048 1.00 91.81 276 GLU A C 1
ATOM 2143 O O . GLU A 1 276 ? -8.916 -9.116 6.774 1.00 91.81 276 GLU A O 1
ATOM 2148 N N . THR A 1 277 ? -9.270 -11.192 5.971 1.00 93.25 277 THR A N 1
ATOM 2149 C CA . THR A 1 277 ? -10.527 -11.432 6.695 1.00 93.25 277 THR A CA 1
ATOM 2150 C C . THR A 1 277 ? -10.283 -12.422 7.814 1.00 93.25 277 THR A C 1
ATOM 2152 O O . THR A 1 277 ? -9.789 -13.509 7.555 1.00 93.25 277 THR A O 1
ATOM 2155 N N . HIS A 1 278 ? -10.631 -12.041 9.037 1.00 92.19 278 HIS A N 1
ATOM 2156 C CA . HIS A 1 278 ? -10.788 -12.980 10.144 1.00 92.19 278 HIS A CA 1
ATOM 2157 C C . HIS A 1 278 ? -12.164 -13.646 10.040 1.00 92.19 278 HIS A C 1
ATOM 2159 O O . HIS A 1 278 ? -13.163 -12.922 10.029 1.00 92.19 278 HIS A O 1
ATOM 2165 N N . ASP A 1 279 ? -12.222 -14.977 9.960 1.00 90.50 279 ASP A N 1
ATOM 2166 C CA . ASP A 1 279 ? -13.440 -15.784 9.813 1.00 90.50 279 ASP A CA 1
ATOM 2167 C C . ASP A 1 279 ? -13.314 -17.168 10.490 1.00 90.50 279 ASP A C 1
ATOM 2169 O O . ASP A 1 279 ? -13.258 -18.232 9.870 1.00 90.50 279 ASP A O 1
ATOM 2173 N N . CYS A 1 280 ? -13.305 -17.157 11.822 1.00 79.12 280 CYS A N 1
ATOM 2174 C CA . CYS A 1 280 ? -13.211 -18.371 12.638 1.00 79.12 280 CYS A CA 1
ATOM 2175 C C . CYS A 1 280 ? -14.518 -18.815 13.306 1.00 79.12 280 CYS A C 1
ATOM 2177 O O . CYS A 1 280 ? -14.497 -19.690 14.184 1.00 79.12 280 CYS A O 1
ATOM 2179 N N . GLY A 1 281 ? -15.654 -18.203 12.976 1.00 84.25 281 GLY A N 1
ATOM 2180 C CA . GLY A 1 281 ? -16.854 -18.389 13.777 1.00 84.25 281 GLY A CA 1
ATOM 2181 C C . GLY A 1 281 ? -18.024 -17.503 13.388 1.00 84.25 281 GLY A C 1
ATOM 2182 O O . GLY A 1 281 ? -18.354 -17.404 12.218 1.00 84.25 281 GLY A O 1
ATOM 2183 N N . GLU A 1 282 ? -18.677 -16.914 14.389 1.00 93.81 282 GLU A N 1
ATOM 2184 C CA . GLU A 1 282 ? -19.927 -16.160 14.243 1.00 93.81 282 GLU A CA 1
ATOM 2185 C C . GLU A 1 282 ? -19.707 -14.712 13.792 1.00 93.81 282 GLU A C 1
ATOM 2187 O O . GLU A 1 282 ? -20.626 -14.092 13.266 1.00 93.81 282 GLU A O 1
ATOM 2192 N N . ILE A 1 283 ? -18.510 -14.157 13.996 1.00 94.81 283 ILE A N 1
ATOM 2193 C CA . ILE A 1 283 ? -18.139 -12.831 13.498 1.00 94.81 283 ILE A CA 1
ATOM 2194 C C . ILE A 1 283 ? -17.118 -12.949 12.369 1.00 94.81 283 ILE A C 1
ATOM 2196 O O . ILE A 1 283 ? -16.171 -13.732 12.464 1.00 94.81 283 ILE A O 1
ATOM 2200 N N . THR A 1 284 ? -17.274 -12.117 11.341 1.00 95.06 284 THR A N 1
ATOM 2201 C CA . THR A 1 284 ? -16.206 -11.850 10.371 1.00 95.06 284 THR A CA 1
ATOM 2202 C C . THR A 1 284 ? -15.725 -10.415 10.498 1.00 95.06 284 THR A C 1
ATOM 2204 O O . THR A 1 284 ? -16.527 -9.519 10.761 1.00 95.06 284 THR A O 1
ATOM 2207 N N . LEU A 1 285 ? -14.421 -10.181 10.327 1.00 96.06 285 LEU A N 1
ATOM 2208 C CA . LEU A 1 285 ? -13.847 -8.833 10.323 1.00 96.06 285 LEU A CA 1
ATOM 2209 C C . LEU A 1 285 ? -12.696 -8.726 9.326 1.00 96.06 285 LEU A C 1
ATOM 2211 O O . LEU A 1 285 ? -11.664 -9.386 9.469 1.00 96.06 285 LEU A O 1
ATOM 2215 N N . VAL A 1 286 ? -12.833 -7.815 8.371 1.00 95.50 286 VAL A N 1
ATOM 2216 C CA . VAL A 1 286 ? -11.765 -7.451 7.446 1.00 95.50 286 VAL A CA 1
ATOM 2217 C C . VAL A 1 286 ? -10.848 -6.415 8.091 1.00 95.50 286 VAL A C 1
ATOM 2219 O O . VAL A 1 286 ? -11.284 -5.355 8.542 1.00 95.50 286 VAL A O 1
ATOM 2222 N N . VAL A 1 287 ? -9.549 -6.696 8.090 1.00 95.06 287 VAL A N 1
ATOM 2223 C CA . VAL A 1 287 ? -8.495 -5.806 8.588 1.00 95.06 287 VAL A CA 1
ATOM 2224 C C . VAL A 1 287 ? -7.518 -5.451 7.476 1.00 95.06 287 VAL A C 1
ATOM 2226 O O . VAL A 1 287 ? -7.248 -6.256 6.586 1.00 95.06 287 VAL A O 1
ATOM 2229 N N . SER A 1 288 ? -6.946 -4.251 7.545 1.00 94.69 288 SER A N 1
ATOM 2230 C CA . SER A 1 288 ? -6.011 -3.753 6.533 1.00 94.69 288 SER A CA 1
ATOM 2231 C C . SER A 1 288 ? -4.591 -3.539 7.046 1.00 94.69 288 SER A C 1
ATOM 2233 O O . SER A 1 288 ? -4.311 -3.589 8.248 1.00 94.69 288 SER A O 1
ATOM 2235 N N . ASN A 1 289 ? -3.683 -3.235 6.116 1.00 90.69 289 ASN A N 1
ATOM 2236 C CA . ASN A 1 289 ? -2.321 -2.802 6.419 1.00 90.69 289 ASN A CA 1
ATOM 2237 C C . ASN A 1 289 ? -2.198 -1.293 6.638 1.00 90.69 289 ASN A C 1
ATOM 2239 O O . ASN A 1 289 ? -1.084 -0.771 6.638 1.00 90.69 289 ASN A O 1
ATOM 2243 N N . MET A 1 290 ? -3.325 -0.606 6.808 1.00 92.38 290 MET A N 1
ATOM 2244 C CA . MET A 1 290 ? -3.409 0.847 6.924 1.00 92.38 290 MET A CA 1
ATOM 2245 C C . MET A 1 290 ? -4.322 1.286 8.077 1.00 92.38 290 MET A C 1
ATOM 2247 O O . MET A 1 290 ? -4.825 2.400 8.074 1.00 92.38 290 MET A O 1
ATOM 2251 N N . GLY A 1 291 ? -4.561 0.405 9.053 1.00 92.44 291 GLY A N 1
ATOM 2252 C CA . GLY A 1 291 ? -5.373 0.704 10.237 1.00 92.44 291 GLY A CA 1
ATOM 2253 C C . GLY A 1 291 ? -6.880 0.794 9.985 1.00 92.44 291 GLY A C 1
ATOM 2254 O O . GLY A 1 291 ? -7.621 0.962 10.946 1.00 92.44 291 GLY A O 1
ATOM 2255 N N . VAL A 1 292 ? -7.329 0.639 8.737 1.00 95.19 292 VAL A N 1
ATOM 2256 C CA . VAL A 1 292 ? -8.742 0.615 8.334 1.00 95.19 292 VAL A CA 1
ATOM 2257 C C . VAL A 1 292 ? -9.345 -0.769 8.567 1.00 95.19 292 VAL A C 1
ATOM 2259 O O . VAL A 1 292 ? -8.698 -1.790 8.298 1.00 95.19 292 VAL A O 1
ATOM 2262 N N . PHE A 1 293 ? -10.588 -0.786 9.030 1.00 95.19 293 PHE A N 1
ATOM 2263 C CA . PHE A 1 293 ? -11.465 -1.948 9.071 1.00 95.19 293 PHE A CA 1
ATOM 2264 C C . PHE A 1 293 ? -12.372 -1.939 7.840 1.00 95.19 293 PHE A C 1
ATOM 2266 O O . PHE A 1 293 ? -12.931 -0.901 7.493 1.00 95.19 293 PHE A O 1
ATOM 2273 N N . GLY A 1 294 ? -12.472 -3.085 7.170 1.00 90.38 294 GLY A N 1
ATOM 2274 C CA . GLY A 1 294 ? -13.374 -3.274 6.038 1.00 90.38 294 GLY A CA 1
ATOM 2275 C C . GLY A 1 294 ? -14.715 -3.846 6.492 1.00 90.38 294 GLY A C 1
ATOM 2276 O O . GLY A 1 294 ? -15.279 -3.429 7.496 1.00 90.38 294 GLY A O 1
ATOM 2277 N N . GLU A 1 295 ? -15.206 -4.844 5.767 1.00 92.62 295 GLU A N 1
ATOM 2278 C CA . GLU A 1 295 ? -16.459 -5.527 6.083 1.00 92.62 295 GLU A CA 1
ATOM 2279 C C . GLU A 1 295 ? -16.420 -6.196 7.470 1.00 92.62 295 GLU A C 1
ATOM 2281 O O . GLU A 1 295 ? -15.423 -6.800 7.872 1.00 92.62 295 GLU A O 1
ATOM 2286 N N . CYS A 1 296 ? -17.532 -6.112 8.198 1.00 95.56 296 CYS A N 1
ATOM 2287 C CA . CYS A 1 296 ? -17.748 -6.833 9.450 1.00 95.56 296 CYS A CA 1
ATOM 2288 C C . CYS A 1 296 ? -19.181 -7.363 9.478 1.00 95.56 296 CYS A C 1
ATOM 2290 O O . CYS A 1 296 ? -20.104 -6.597 9.197 1.00 95.56 296 CYS A O 1
ATOM 2292 N N . SER A 1 297 ? -19.388 -8.641 9.803 1.00 94.12 297 SER A N 1
ATOM 2293 C CA . SER A 1 297 ? -20.728 -9.250 9.881 1.00 94.12 297 SER A CA 1
ATOM 2294 C C . SER A 1 297 ? -20.915 -10.074 11.148 1.00 94.12 297 SER A C 1
ATOM 2296 O O . SER A 1 297 ? -19.958 -10.643 11.670 1.00 94.12 297 SER A O 1
ATOM 2298 N N . TYR A 1 298 ? -22.158 -10.117 11.632 1.00 95.19 298 TYR A N 1
ATOM 2299 C CA . TYR A 1 298 ? -22.606 -10.967 12.732 1.00 95.19 298 TYR A CA 1
ATOM 2300 C C . TYR A 1 298 ? -24.143 -11.111 12.705 1.00 95.19 298 TYR A C 1
ATOM 2302 O O . TYR A 1 298 ? -24.838 -10.099 12.580 1.00 95.19 298 TYR A O 1
ATOM 2310 N N . PRO A 1 299 ? -24.710 -12.315 12.914 1.00 93.62 299 PRO A N 1
ATOM 2311 C CA . PRO A 1 299 ? -24.019 -13.606 12.949 1.00 93.62 299 PRO A CA 1
ATOM 2312 C C . PRO A 1 299 ? -23.440 -13.960 11.573 1.00 93.62 299 PRO A C 1
ATOM 2314 O O . PRO A 1 299 ? -23.767 -13.325 10.571 1.00 93.62 299 PRO A O 1
ATOM 2317 N N . HIS A 1 300 ? -22.591 -14.979 11.510 1.00 85.19 300 HIS A N 1
ATOM 2318 C CA . HIS A 1 300 ? -21.845 -15.301 10.299 1.00 85.19 300 HIS A CA 1
ATOM 2319 C C . HIS A 1 300 ? -22.783 -15.569 9.113 1.00 85.19 300 HIS A C 1
ATOM 2321 O O . HIS A 1 300 ? -23.796 -16.267 9.225 1.00 85.19 300 HIS A O 1
ATOM 2327 N N . GLY A 1 301 ? -22.445 -14.993 7.957 1.00 82.44 301 GLY A N 1
ATOM 2328 C CA . GLY A 1 301 ? -23.278 -15.033 6.754 1.00 82.44 301 GLY A CA 1
ATOM 2329 C C . GLY A 1 301 ? -24.428 -14.016 6.735 1.00 82.44 301 GLY A C 1
ATOM 2330 O O . GLY A 1 301 ? -25.244 -14.059 5.810 1.00 82.44 301 GLY A O 1
ATOM 2331 N N . SER A 1 302 ? -24.516 -13.111 7.721 1.00 90.06 302 SER A N 1
ATOM 2332 C CA . SER A 1 302 ? -25.386 -11.933 7.650 1.00 90.06 302 SER A CA 1
ATOM 2333 C C . SER A 1 302 ? -24.848 -10.887 6.664 1.00 90.06 302 SER A C 1
ATOM 2335 O O . SER A 1 302 ? -23.789 -11.043 6.054 1.00 90.06 302 SER A O 1
ATOM 2337 N N . LEU A 1 303 ? -25.616 -9.812 6.469 1.00 89.88 303 LEU A N 1
ATOM 2338 C CA . LEU A 1 303 ? -25.137 -8.648 5.728 1.00 89.88 303 LEU A CA 1
ATOM 2339 C C . LEU A 1 303 ? -24.007 -7.952 6.503 1.00 89.88 303 LEU A C 1
ATOM 2341 O O . LEU A 1 303 ? -23.961 -8.004 7.730 1.00 89.88 303 LEU A O 1
ATOM 2345 N N . TYR A 1 304 ? -23.123 -7.255 5.792 1.00 90.44 304 TYR A N 1
ATOM 2346 C CA . TYR A 1 304 ? -22.072 -6.466 6.429 1.00 90.44 304 TYR A CA 1
ATOM 2347 C C . TYR A 1 304 ? -22.664 -5.263 7.157 1.00 90.44 304 TYR A C 1
ATOM 2349 O O . TYR A 1 304 ? -23.443 -4.507 6.589 1.00 90.44 304 TYR A O 1
ATOM 2357 N N . HIS A 1 305 ? -22.304 -5.102 8.422 1.00 94.06 305 HIS A N 1
ATOM 2358 C CA . HIS A 1 305 ? -22.836 -4.067 9.299 1.00 94.06 305 HIS A CA 1
ATOM 2359 C C . HIS A 1 305 ? -21.866 -2.905 9.509 1.00 94.06 305 HIS A C 1
ATOM 2361 O O . HIS A 1 305 ? -22.291 -1.885 10.024 1.00 94.06 305 HIS A O 1
ATOM 2367 N N . LEU A 1 306 ? -20.581 -3.039 9.167 1.00 95.31 306 LEU A N 1
ATOM 2368 C CA . LEU A 1 306 ? -19.611 -1.943 9.279 1.00 95.31 306 LEU A CA 1
ATOM 2369 C C . LEU A 1 306 ? -19.449 -1.259 7.923 1.00 95.31 306 LEU A C 1
ATOM 2371 O O . LEU A 1 306 ? -19.059 -1.913 6.955 1.00 95.31 306 LEU A O 1
ATOM 2375 N N . TYR A 1 307 ? -19.736 0.040 7.875 1.00 93.56 307 TYR A N 1
ATOM 2376 C CA . TYR A 1 307 ? -19.564 0.861 6.680 1.00 93.56 307 TYR A CA 1
ATOM 2377 C C . TYR A 1 307 ? -18.138 1.407 6.575 1.00 93.56 307 TYR A C 1
ATOM 2379 O O . TYR A 1 307 ? -17.491 1.293 5.533 1.00 93.56 307 TYR A O 1
ATOM 2387 N N . ALA A 1 308 ? -17.623 1.952 7.679 1.00 93.94 308 ALA A N 1
ATOM 2388 C CA . ALA A 1 308 ? -16.270 2.479 7.774 1.00 93.94 308 ALA A CA 1
ATOM 2389 C C . ALA A 1 308 ? -15.700 2.253 9.175 1.00 93.94 308 ALA A C 1
ATOM 2391 O O . ALA A 1 308 ? -16.398 2.360 10.181 1.00 93.94 308 ALA A O 1
ATOM 2392 N N . GLY A 1 309 ? -14.403 1.985 9.271 1.00 96.38 309 GLY A N 1
ATOM 2393 C CA . GLY A 1 309 ? -13.737 1.931 10.562 1.00 96.38 309 GLY A CA 1
ATOM 2394 C C . GLY A 1 309 ? -12.250 2.189 10.450 1.00 96.38 309 GLY A C 1
ATOM 2395 O O . GLY A 1 309 ? -11.624 1.788 9.476 1.00 96.38 309 GLY A O 1
ATOM 2396 N N . SER A 1 310 ? -11.662 2.838 11.449 1.00 96.94 310 SER A N 1
ATOM 2397 C CA . SER A 1 310 ? -10.219 3.078 11.475 1.00 96.94 310 SER A CA 1
ATOM 2398 C C . SER A 1 310 ? -9.675 3.115 12.894 1.00 96.94 310 SER A C 1
ATOM 2400 O O . SER A 1 310 ? -10.323 3.596 13.823 1.00 96.94 310 SER A O 1
ATOM 2402 N N . PHE A 1 311 ? -8.445 2.635 13.048 1.00 98.38 311 PHE A N 1
ATOM 2403 C CA . PHE A 1 311 ? -7.588 2.971 14.172 1.00 98.38 311 PHE A CA 1
ATOM 2404 C C . PHE A 1 311 ? -7.052 4.390 14.017 1.00 98.38 311 PHE A C 1
ATOM 2406 O O . PHE A 1 311 ? -6.581 4.765 12.943 1.00 98.38 311 PHE A O 1
ATOM 2413 N N . SER A 1 312 ? -7.070 5.146 15.106 1.00 98.19 312 SER A N 1
ATOM 2414 C CA . SER A 1 312 ? -6.707 6.557 15.104 1.00 98.19 312 SER A CA 1
ATOM 2415 C C . SER A 1 312 ? -5.868 6.908 16.316 1.00 98.19 312 SER A C 1
ATOM 2417 O O . SER A 1 312 ? -6.066 6.388 17.423 1.00 98.19 312 SER A O 1
ATOM 2419 N N . ILE A 1 313 ? -4.936 7.831 16.118 1.00 98.50 313 ILE A N 1
ATOM 2420 C CA . ILE A 1 313 ? -4.147 8.415 17.197 1.00 98.50 313 ILE A CA 1
ATOM 2421 C C . ILE A 1 313 ? -4.148 9.931 17.087 1.00 98.50 313 ILE A C 1
ATOM 2423 O O . ILE A 1 313 ? -4.329 10.488 16.015 1.00 98.50 313 ILE A O 1
ATOM 2427 N N . GLY A 1 314 ? -3.892 10.614 18.193 1.00 97.69 314 GLY A N 1
ATOM 2428 C CA . GLY A 1 314 ? -3.698 12.056 18.142 1.00 97.69 314 GLY A CA 1
ATOM 2429 C C . GLY A 1 314 ? -3.243 12.623 19.469 1.00 97.69 314 GLY A C 1
ATOM 2430 O O . GLY A 1 314 ? -3.395 11.987 20.510 1.00 97.69 314 GLY A O 1
ATOM 2431 N N . THR A 1 315 ? -2.658 13.815 19.443 1.00 96.19 315 THR A N 1
ATOM 2432 C CA . THR A 1 315 ? -2.263 14.536 20.662 1.00 96.19 315 THR A CA 1
ATOM 2433 C C . THR A 1 315 ? -3.105 15.794 20.813 1.00 96.19 315 THR A C 1
ATOM 2435 O O . THR A 1 315 ? -3.989 15.894 21.658 1.00 96.19 315 THR A O 1
ATOM 2438 N N . VAL A 1 316 ? -2.832 16.750 19.941 1.00 92.81 316 VAL A N 1
ATOM 2439 C CA . VAL A 1 316 ? -3.477 18.047 19.767 1.00 92.81 316 VAL A CA 1
ATOM 2440 C C . VAL A 1 316 ? -3.253 18.413 18.308 1.00 92.81 316 VAL A C 1
ATOM 2442 O O . VAL A 1 316 ? -2.275 17.946 17.721 1.00 92.81 316 VAL A O 1
ATOM 2445 N N . MET A 1 317 ? -4.109 19.263 17.743 1.00 95.44 317 MET A N 1
ATOM 2446 C CA . MET A 1 317 ? -3.910 19.744 16.375 1.00 95.44 317 MET A CA 1
ATOM 2447 C C . MET A 1 317 ? -2.496 20.325 16.181 1.00 95.44 317 MET A C 1
ATOM 2449 O O . MET A 1 317 ? -2.010 21.025 17.080 1.00 95.44 317 MET A O 1
ATOM 2453 N N . PRO A 1 318 ? -1.858 20.080 15.025 1.00 94.88 318 PRO A N 1
ATOM 2454 C CA . PRO A 1 318 ? -2.371 19.345 13.859 1.00 94.88 318 PRO A CA 1
ATOM 2455 C C . PRO A 1 318 ? -2.045 17.837 13.863 1.00 94.88 318 PRO A C 1
ATOM 2457 O O . PRO A 1 318 ? -2.066 17.202 12.823 1.00 94.88 318 PRO A O 1
ATOM 2460 N N . TYR A 1 319 ? -1.703 17.242 15.011 1.00 97.88 319 TYR A N 1
ATOM 2461 C CA . TYR A 1 319 ? -1.381 15.816 15.075 1.00 97.88 319 TYR A CA 1
ATOM 2462 C C . TYR A 1 319 ? -2.604 14.969 15.425 1.00 97.88 319 TYR A C 1
ATOM 2464 O O . TYR A 1 319 ? -2.872 14.676 16.602 1.00 97.88 319 TYR A O 1
ATOM 2472 N N . VAL A 1 320 ? -3.307 14.576 14.373 1.00 97.75 320 VAL A N 1
ATOM 2473 C CA . VAL A 1 320 ? -4.264 13.472 14.305 1.00 97.75 320 VAL A CA 1
ATOM 2474 C C . VAL A 1 320 ? -3.790 12.589 13.157 1.00 97.75 320 VAL A C 1
ATOM 2476 O O . VAL A 1 320 ? -3.175 13.096 12.231 1.00 97.75 320 VAL A O 1
ATOM 2479 N N . ILE A 1 321 ? -3.917 11.277 13.313 1.00 98.12 321 ILE A N 1
ATOM 2480 C CA . ILE A 1 321 ? -3.529 10.303 12.297 1.00 98.12 321 ILE A CA 1
ATOM 2481 C C . ILE A 1 321 ? -4.623 9.255 12.254 1.00 98.12 321 ILE A C 1
ATOM 2483 O O . ILE A 1 321 ? -4.793 8.500 13.227 1.00 98.12 321 ILE A O 1
ATOM 2487 N N . ASP A 1 322 ? -5.315 9.176 11.129 1.00 94.88 322 ASP A N 1
ATOM 2488 C CA . ASP A 1 322 ? -6.266 8.117 10.847 1.00 94.88 322 ASP A CA 1
ATOM 2489 C C . ASP A 1 322 ? -6.430 7.847 9.347 1.00 94.88 322 ASP A C 1
ATOM 2491 O O . ASP A 1 322 ? -5.572 8.183 8.540 1.00 94.88 322 ASP A O 1
ATOM 2495 N N . ARG A 1 323 ? -7.433 7.043 9.007 1.00 94.56 323 ARG A N 1
ATOM 2496 C CA . ARG A 1 323 ? -7.917 6.789 7.645 1.00 94.56 323 ARG A CA 1
ATOM 2497 C C . ARG A 1 323 ? -9.431 6.585 7.699 1.00 94.56 323 ARG A C 1
ATOM 2499 O O . ARG A 1 323 ? -9.970 5.680 7.060 1.00 94.56 323 ARG A O 1
ATOM 2506 N N . TYR A 1 324 ? -10.106 7.309 8.591 1.00 93.69 324 TYR A N 1
ATOM 2507 C CA . TYR A 1 324 ? -11.551 7.233 8.709 1.00 93.69 324 TYR A CA 1
ATOM 2508 C C . TYR A 1 324 ? -12.166 7.925 7.485 1.00 93.69 324 TYR A C 1
ATOM 2510 O O . TYR A 1 324 ? -11.740 9.004 7.098 1.00 93.69 324 TYR A O 1
ATOM 2518 N N . TYR A 1 325 ? -13.102 7.249 6.814 1.00 91.38 325 TYR A N 1
ATOM 2519 C CA . TYR A 1 325 ? -13.615 7.618 5.486 1.00 91.38 325 TYR A CA 1
ATOM 2520 C C . TYR A 1 325 ? -12.538 7.917 4.425 1.00 91.38 325 TYR A C 1
ATOM 2522 O O . TYR A 1 325 ? -12.031 6.983 3.803 1.00 91.38 325 TYR A O 1
ATOM 2530 N N . TYR A 1 326 ? -12.259 9.195 4.144 1.00 84.81 326 TYR A N 1
ATOM 2531 C CA . TYR A 1 326 ? -11.437 9.635 3.010 1.00 84.81 326 TYR A CA 1
ATOM 2532 C C . TYR A 1 326 ? -10.025 10.071 3.414 1.00 84.81 326 TYR A C 1
ATOM 2534 O O . TYR A 1 326 ? -9.250 10.481 2.545 1.00 84.81 326 TYR A O 1
ATOM 2542 N N . ASP A 1 327 ? -9.681 9.955 4.696 1.00 87.62 327 ASP A N 1
ATOM 2543 C CA . ASP A 1 327 ? -8.352 10.277 5.198 1.00 87.62 327 ASP A CA 1
ATOM 2544 C C . ASP A 1 327 ? -7.290 9.249 4.738 1.00 87.62 327 ASP A C 1
ATOM 2546 O O . ASP A 1 327 ? -7.564 8.065 4.489 1.00 87.62 327 ASP A O 1
ATOM 2550 N N . GLU A 1 328 ? -6.047 9.710 4.578 1.00 91.00 328 GLU A N 1
ATOM 2551 C CA . GLU A 1 328 ? -4.933 8.923 4.071 1.00 91.00 328 GLU A CA 1
ATOM 2552 C C . GLU A 1 328 ? -3.653 8.929 4.932 1.00 91.00 328 GLU A C 1
ATOM 2554 O O . GLU A 1 328 ? -2.588 8.527 4.432 1.00 91.00 328 GLU A O 1
ATOM 2559 N N . ASP A 1 329 ? -3.724 9.285 6.213 1.00 94.88 329 ASP A N 1
ATOM 2560 C CA . ASP A 1 329 ? -2.525 9.521 7.023 1.00 94.88 329 ASP A CA 1
ATOM 2561 C C . ASP A 1 329 ? -1.700 8.264 7.332 1.00 94.88 329 ASP A C 1
ATOM 2563 O O . ASP A 1 329 ? -0.459 8.297 7.308 1.00 94.88 329 ASP A O 1
ATOM 2567 N N . TRP A 1 330 ? -2.344 7.119 7.599 1.00 95.94 330 TRP A N 1
ATOM 2568 C CA . TRP A 1 330 ? -1.604 5.873 7.840 1.00 95.94 330 TRP A CA 1
ATOM 2569 C C . TRP A 1 330 ? -0.976 5.331 6.565 1.00 95.94 330 TRP A C 1
ATOM 2571 O O . TRP A 1 330 ? -1.665 4.824 5.685 1.00 95.94 330 TRP A O 1
ATOM 2581 N N . ILE A 1 331 ? 0.351 5.322 6.481 1.00 93.50 331 ILE A N 1
ATOM 2582 C CA . ILE A 1 331 ? 1.061 4.788 5.316 1.00 93.50 331 ILE A CA 1
ATOM 2583 C C . ILE A 1 331 ? 1.527 3.355 5.584 1.00 93.50 331 ILE A C 1
ATOM 2585 O O . ILE A 1 331 ? 2.333 3.144 6.495 1.00 93.50 331 ILE A O 1
ATOM 2589 N N . PRO A 1 332 ? 1.108 2.365 4.774 1.00 91.44 332 PRO A N 1
ATOM 2590 C CA . PRO A 1 332 ? 1.595 0.996 4.897 1.00 91.44 332 PRO A CA 1
ATOM 2591 C C . PRO A 1 332 ? 3.118 0.886 4.808 1.00 91.44 332 PRO A C 1
ATOM 2593 O O . PRO A 1 332 ? 3.748 1.393 3.877 1.00 91.44 332 PRO A O 1
ATOM 2596 N N . ILE A 1 333 ? 3.713 0.169 5.762 1.00 88.00 333 ILE A N 1
ATOM 2597 C CA . ILE A 1 333 ? 5.131 -0.217 5.729 1.00 88.00 333 ILE A CA 1
ATOM 2598 C C . ILE A 1 333 ? 5.284 -1.567 5.020 1.00 88.00 333 ILE A C 1
ATOM 2600 O O . ILE A 1 333 ? 6.236 -1.774 4.261 1.00 88.00 333 ILE A O 1
ATOM 2604 N N . ASP A 1 334 ? 4.341 -2.480 5.263 1.00 80.19 334 ASP A N 1
ATOM 2605 C CA . ASP A 1 334 ? 4.257 -3.793 4.627 1.00 80.19 334 ASP A CA 1
ATOM 2606 C C . ASP A 1 334 ? 2.787 -4.175 4.349 1.00 80.19 334 ASP A C 1
ATOM 2608 O O . ASP A 1 334 ? 1.882 -3.378 4.587 1.00 80.19 334 ASP A O 1
ATOM 2612 N N . GLY A 1 335 ? 2.537 -5.361 3.795 1.00 78.44 335 GLY A N 1
ATOM 2613 C CA . GLY A 1 335 ? 1.196 -5.930 3.648 1.00 78.44 335 GLY A CA 1
ATOM 2614 C C . GLY A 1 335 ? 0.586 -6.418 4.963 1.00 78.44 335 GLY A C 1
ATOM 2615 O O . GLY A 1 335 ? 1.239 -6.399 6.011 1.00 78.44 335 GLY A O 1
ATOM 2616 N N . VAL A 1 336 ? -0.663 -6.877 4.884 1.00 85.69 336 VAL A N 1
ATOM 2617 C CA . VAL A 1 336 ? -1.252 -7.707 5.937 1.00 85.69 336 VAL A CA 1
ATOM 2618 C C . VAL A 1 336 ? -0.825 -9.144 5.679 1.00 85.69 336 VAL A C 1
ATOM 2620 O O . VAL A 1 336 ? -0.759 -9.585 4.532 1.00 85.69 336 VAL A O 1
ATOM 2623 N N . TYR A 1 337 ? -0.509 -9.863 6.745 1.00 86.75 337 TYR A N 1
ATOM 2624 C CA . TYR A 1 337 ? -0.245 -11.292 6.699 1.00 86.75 337 TYR A CA 1
ATOM 2625 C C . TYR A 1 337 ? -1.253 -11.998 7.586 1.00 86.75 337 TYR A C 1
ATOM 2627 O O . TYR A 1 337 ? -1.398 -11.602 8.743 1.00 86.75 337 TYR A O 1
ATOM 2635 N N . MET A 1 338 ? -1.894 -13.035 7.057 1.00 87.75 338 MET A N 1
ATOM 2636 C CA . MET A 1 338 ? -2.790 -13.922 7.791 1.00 87.75 338 MET A CA 1
ATOM 2637 C C . MET A 1 338 ? -2.144 -15.300 7.971 1.00 87.75 338 MET A C 1
ATOM 2639 O O . MET A 1 338 ? -1.496 -15.815 7.055 1.00 87.75 338 MET A O 1
ATOM 2643 N N . TYR A 1 339 ? -2.282 -15.881 9.162 1.00 85.81 339 TYR A N 1
ATOM 2644 C CA . TYR A 1 339 ? -1.750 -17.197 9.514 1.00 85.81 339 TYR A CA 1
ATOM 2645 C C . TYR A 1 339 ? -2.866 -18.095 10.051 1.00 85.81 339 TYR A C 1
ATOM 2647 O O . TYR A 1 339 ? -3.435 -17.793 11.099 1.00 85.81 339 TYR A O 1
ATOM 2655 N N . GLU A 1 340 ? -3.110 -19.223 9.376 1.00 82.88 340 GLU A N 1
ATOM 2656 C CA . GLU A 1 340 ? -4.229 -20.133 9.660 1.00 82.88 340 GLU A CA 1
ATOM 2657 C C . GLU A 1 340 ? -3.769 -21.611 9.586 1.00 82.88 340 GLU A C 1
ATOM 2659 O O . GLU A 1 340 ? -3.411 -22.086 8.501 1.00 82.88 340 GLU A O 1
ATOM 2664 N N . PRO A 1 341 ? -3.738 -22.385 10.693 1.00 79.19 341 PRO A N 1
ATOM 2665 C CA . PRO A 1 341 ? -3.888 -21.971 12.087 1.00 79.19 341 PRO A CA 1
ATOM 2666 C C . PRO A 1 341 ? -2.601 -21.389 12.695 1.00 79.19 341 PRO A C 1
ATOM 2668 O O . PRO A 1 341 ? -1.492 -21.722 12.270 1.00 79.19 341 PRO A O 1
ATOM 2671 N N . TYR A 1 342 ? -2.729 -20.608 13.773 1.00 71.69 342 TYR A N 1
ATOM 2672 C CA . TYR A 1 342 ? -1.595 -20.150 14.590 1.00 71.69 342 TYR A CA 1
ATOM 2673 C C . TYR A 1 342 ? -1.862 -20.398 16.084 1.00 71.69 342 TYR A C 1
ATOM 2675 O O . TYR A 1 342 ? -2.248 -19.471 16.791 1.00 71.69 342 TYR A O 1
ATOM 2683 N N . PRO A 1 343 ? -1.675 -21.624 16.614 1.00 73.94 343 PRO A N 1
ATOM 2684 C CA . PRO A 1 343 ? -2.021 -21.934 18.004 1.00 73.94 343 PRO A CA 1
ATOM 2685 C C . PRO A 1 343 ? -1.362 -20.963 19.010 1.00 73.94 343 PRO A C 1
ATOM 2687 O O . PRO A 1 343 ? -0.160 -20.716 18.891 1.00 73.94 343 PRO A O 1
ATOM 2690 N N . PRO A 1 344 ? -2.094 -20.425 20.009 1.00 76.19 344 PRO A N 1
ATOM 2691 C CA . PRO A 1 344 ? -3.453 -20.788 20.439 1.00 76.19 344 PRO A CA 1
ATOM 2692 C C . PRO A 1 344 ? -4.596 -20.088 19.673 1.00 76.19 344 PRO A C 1
ATOM 2694 O O . PRO A 1 344 ? -5.752 -20.207 20.072 1.00 76.19 344 PRO A O 1
ATOM 2697 N N . PHE A 1 345 ? -4.289 -19.350 18.610 1.00 85.56 345 PHE A N 1
ATOM 2698 C CA . PHE A 1 345 ? -5.251 -18.682 17.735 1.00 85.56 345 PHE A CA 1
ATOM 2699 C C . PHE A 1 345 ? -5.671 -19.599 16.584 1.00 85.56 345 PHE A C 1
ATOM 2701 O O . PHE A 1 345 ? -4.898 -20.443 16.115 1.00 85.56 345 PHE A O 1
ATOM 2708 N N . CYS A 1 346 ? -6.902 -19.431 16.119 1.00 86.75 346 CYS A N 1
ATOM 2709 C CA . CYS A 1 346 ? -7.316 -20.058 14.869 1.00 86.75 346 CYS A CA 1
ATOM 2710 C C . CYS A 1 346 ? -6.840 -19.223 13.677 1.00 86.75 346 CYS A C 1
ATOM 2712 O O . CYS A 1 346 ? -6.263 -19.800 12.765 1.00 86.75 346 CYS A O 1
ATOM 2714 N N . GLU A 1 347 ? -6.924 -17.893 13.748 1.00 90.12 347 GLU A N 1
ATOM 2715 C CA . GLU A 1 347 ? -6.235 -16.996 12.826 1.00 90.12 347 GLU A CA 1
ATOM 2716 C C . GLU A 1 347 ? -5.447 -15.941 13.603 1.00 90.12 347 GLU A C 1
ATOM 2718 O O . GLU A 1 347 ? -5.849 -15.441 14.662 1.00 90.12 347 GLU A O 1
ATOM 2723 N N . TYR A 1 348 ? -4.284 -15.603 13.061 1.00 91.56 348 TYR A N 1
ATOM 2724 C CA . TYR A 1 348 ? -3.471 -14.489 13.520 1.00 91.56 348 TYR A CA 1
ATOM 2725 C C . TYR A 1 348 ? -3.164 -13.588 12.335 1.00 91.56 348 TYR A C 1
ATOM 2727 O O . TYR A 1 348 ? -2.591 -14.052 11.348 1.00 91.56 348 TYR A O 1
ATOM 2735 N N . SER A 1 349 ? -3.482 -12.298 12.453 1.00 92.88 349 SER A N 1
ATOM 2736 C CA . SER A 1 349 ? -3.096 -11.310 11.449 1.00 92.88 349 SER A CA 1
ATOM 2737 C C . SER A 1 349 ? -2.030 -10.354 11.964 1.00 92.88 349 SER A C 1
ATOM 2739 O O . SER A 1 349 ? -1.988 -10.007 13.146 1.00 92.88 349 SER A O 1
ATOM 2741 N N . TYR A 1 350 ? -1.163 -9.905 11.060 1.00 92.62 350 TYR A N 1
ATOM 2742 C CA . TYR A 1 350 ? -0.131 -8.915 11.341 1.00 92.62 350 TYR A CA 1
ATOM 2743 C C . TYR A 1 350 ? -0.065 -7.864 10.240 1.00 92.62 350 TYR A C 1
ATOM 2745 O O . TYR A 1 350 ? 0.001 -8.197 9.058 1.00 92.62 350 TYR A O 1
ATOM 2753 N N . ALA A 1 351 ? -0.002 -6.600 10.644 1.00 94.12 351 ALA A N 1
ATOM 2754 C CA . ALA A 1 351 ? 0.197 -5.462 9.760 1.00 94.12 351 ALA A CA 1
ATOM 2755 C C . ALA A 1 351 ? 1.102 -4.410 10.411 1.00 94.12 351 ALA A C 1
ATOM 2757 O O . ALA A 1 351 ? 1.231 -4.338 11.637 1.00 94.12 351 ALA A O 1
ATOM 2758 N N . SER A 1 352 ? 1.722 -3.565 9.586 1.00 94.44 352 SER A N 1
ATOM 2759 C CA . SER A 1 352 ? 2.490 -2.420 10.074 1.00 94.44 352 SER A CA 1
ATOM 2760 C C . SER A 1 352 ? 2.411 -1.222 9.142 1.00 94.44 352 SER A C 1
ATOM 2762 O O . SER A 1 352 ? 2.544 -1.377 7.926 1.00 94.44 352 SER A O 1
ATOM 2764 N N . TYR A 1 353 ? 2.267 -0.039 9.728 1.00 96.12 353 TYR A N 1
ATOM 2765 C CA . TYR A 1 353 ? 2.097 1.236 9.035 1.00 96.12 353 TYR A CA 1
ATOM 2766 C C . TYR A 1 353 ? 2.656 2.394 9.879 1.00 96.12 353 TYR A C 1
ATOM 2768 O O . TYR A 1 353 ? 2.935 2.220 11.069 1.00 96.12 353 TYR A O 1
ATOM 2776 N N . SER A 1 354 ? 2.897 3.551 9.260 1.00 96.50 354 SER A N 1
ATOM 2777 C CA . SER A 1 354 ? 3.490 4.737 9.897 1.00 96.50 354 SER A CA 1
ATOM 2778 C C . SER A 1 354 ? 2.648 5.991 9.731 1.00 96.50 354 SER A C 1
ATOM 2780 O O . SER A 1 354 ? 1.940 6.134 8.739 1.00 96.50 354 SER A O 1
ATOM 2782 N N . ASP A 1 355 ? 2.833 6.938 10.647 1.00 97.19 355 ASP A N 1
ATOM 2783 C CA . ASP A 1 355 ? 2.242 8.288 10.653 1.00 97.19 355 ASP A CA 1
ATOM 2784 C C . ASP A 1 355 ? 2.795 9.230 9.565 1.00 97.19 355 ASP A C 1
ATOM 2786 O O . ASP A 1 355 ? 2.597 10.437 9.605 1.00 97.19 355 ASP A O 1
ATOM 2790 N N . SER A 1 356 ? 3.535 8.704 8.590 1.00 95.06 356 SER A N 1
ATOM 2791 C CA . SER A 1 356 ? 4.261 9.504 7.599 1.00 95.06 356 SER A CA 1
ATOM 2792 C C . SER A 1 356 ? 3.370 10.188 6.556 1.00 95.06 356 SER A C 1
ATOM 2794 O O . SER A 1 356 ? 3.906 10.862 5.678 1.00 95.06 356 SER A O 1
ATOM 2796 N N . GLY A 1 357 ? 2.063 9.918 6.567 1.00 92.81 357 GLY A N 1
ATOM 2797 C CA . GLY A 1 357 ? 1.078 10.574 5.709 1.00 92.81 357 GLY A CA 1
ATOM 2798 C C . GLY A 1 357 ? 0.429 11.794 6.358 1.00 92.81 357 GLY A C 1
ATOM 2799 O O . GLY A 1 357 ? -0.076 12.624 5.615 1.00 92.81 357 GLY A O 1
ATOM 2800 N N . GLY A 1 358 ? 0.522 11.920 7.688 1.00 92.94 358 GLY A N 1
ATOM 2801 C CA . GLY A 1 358 ? -0.144 12.970 8.456 1.00 92.94 358 GLY A CA 1
ATOM 2802 C C . GLY A 1 358 ? 0.347 14.385 8.185 1.00 92.94 358 GLY A C 1
ATOM 2803 O O . GLY A 1 358 ? 1.491 14.597 7.765 1.00 92.94 358 GLY A O 1
ATOM 2804 N N . GLU A 1 359 ? -0.503 15.364 8.519 1.00 92.94 359 GLU A N 1
ATOM 2805 C CA . GLU A 1 359 ? -0.171 16.797 8.465 1.00 92.94 359 GLU A CA 1
ATOM 2806 C C . GLU A 1 359 ? 1.087 17.111 9.298 1.00 92.94 359 GLU A C 1
ATOM 2808 O O . GLU A 1 359 ? 1.973 17.859 8.868 1.00 92.94 359 GLU A O 1
ATOM 2813 N N . GLU A 1 360 ? 1.207 16.485 10.472 1.00 95.12 360 GLU A N 1
ATOM 2814 C CA . GLU A 1 360 ? 2.427 16.462 11.276 1.00 95.12 360 GLU A CA 1
ATOM 2815 C C . GLU A 1 360 ? 2.935 15.022 11.452 1.00 95.12 360 GLU A C 1
ATOM 2817 O O . GLU A 1 360 ? 2.199 14.129 11.854 1.00 95.12 360 GLU A O 1
ATOM 2822 N N . ILE A 1 361 ? 4.234 14.801 11.225 1.00 96.38 361 ILE A N 1
ATOM 2823 C CA . ILE A 1 361 ? 4.874 13.485 11.369 1.00 96.38 361 ILE A CA 1
ATOM 2824 C C . ILE A 1 361 ? 5.688 13.460 12.666 1.00 96.38 361 ILE A C 1
ATOM 2826 O O . ILE A 1 361 ? 6.620 14.252 12.835 1.00 96.38 361 ILE A O 1
ATOM 2830 N N . LYS A 1 362 ? 5.395 12.516 13.567 1.00 97.19 362 LYS A N 1
ATOM 2831 C CA . LYS A 1 362 ? 6.124 12.317 14.834 1.00 97.19 362 LYS A CA 1
ATOM 2832 C C . LYS A 1 362 ? 6.967 11.037 14.855 1.00 97.19 362 LYS A C 1
ATOM 2834 O O . LYS A 1 362 ? 7.655 10.771 15.842 1.00 97.19 362 LYS A O 1
ATOM 2839 N N . GLY A 1 363 ? 6.990 10.274 13.762 1.00 97.06 363 GLY A N 1
ATOM 2840 C CA . GLY A 1 363 ? 7.813 9.075 13.605 1.00 97.06 363 GLY A CA 1
ATOM 2841 C C . GLY A 1 363 ? 7.253 7.872 14.362 1.00 97.06 363 GLY A C 1
ATOM 2842 O O . GLY A 1 363 ? 8.022 7.060 14.896 1.00 97.06 363 GLY A O 1
ATOM 2843 N N . ILE A 1 364 ? 5.926 7.772 14.440 1.00 98.31 364 ILE A N 1
ATOM 2844 C CA . ILE A 1 364 ? 5.221 6.641 15.034 1.00 98.31 364 ILE A CA 1
ATOM 2845 C C . ILE A 1 364 ? 5.065 5.519 14.007 1.00 98.31 364 ILE A C 1
ATOM 2847 O O . ILE A 1 364 ? 4.513 5.696 12.923 1.00 98.31 364 ILE A O 1
ATOM 2851 N N . ILE A 1 365 ? 5.516 4.325 14.391 1.00 97.81 365 ILE A N 1
ATOM 2852 C CA . ILE A 1 365 ? 5.229 3.079 13.681 1.00 97.81 365 ILE A CA 1
ATOM 2853 C C . ILE A 1 365 ? 4.235 2.270 14.503 1.00 97.81 365 ILE A C 1
ATOM 2855 O O . ILE A 1 365 ? 4.487 1.982 15.675 1.00 97.81 365 ILE A O 1
ATOM 2859 N N . VAL A 1 366 ? 3.146 1.851 13.872 1.00 97.81 366 VAL A N 1
ATOM 2860 C CA . VAL A 1 366 ? 2.155 0.948 14.451 1.00 97.81 366 VAL A CA 1
ATOM 2861 C C . VAL A 1 366 ? 2.419 -0.468 13.968 1.00 97.81 366 VAL A C 1
ATOM 2863 O O . VAL A 1 366 ? 2.618 -0.711 12.778 1.00 97.81 366 VAL A O 1
ATOM 2866 N N . LYS A 1 367 ? 2.401 -1.419 14.901 1.00 96.44 367 LYS A N 1
ATOM 2867 C CA . LYS A 1 367 ? 2.182 -2.836 14.605 1.00 96.44 367 LYS A CA 1
ATOM 2868 C C . LYS A 1 367 ? 0.771 -3.204 15.039 1.00 96.44 367 LYS A C 1
ATOM 2870 O O . LYS A 1 367 ? 0.466 -3.083 16.223 1.00 96.44 367 LYS A O 1
ATOM 2875 N N . GLN A 1 368 ? -0.044 -3.664 14.101 1.00 96.50 368 GLN A N 1
ATOM 2876 C CA . GLN A 1 368 ? -1.387 -4.182 14.337 1.00 96.50 368 GLN A CA 1
ATOM 2877 C C . GLN A 1 368 ? -1.335 -5.711 14.375 1.00 96.50 368 GLN A C 1
ATOM 2879 O O . GLN A 1 368 ? -0.697 -6.334 13.523 1.00 96.50 368 GLN A O 1
ATOM 2884 N N . LYS A 1 369 ? -2.002 -6.304 15.363 1.00 95.25 369 LYS A N 1
ATOM 2885 C CA . LYS A 1 369 ? -2.114 -7.749 15.563 1.00 95.25 369 LYS A CA 1
ATOM 2886 C C . LYS A 1 369 ? -3.577 -8.127 15.756 1.00 95.25 369 LYS A C 1
ATOM 2888 O O . LYS A 1 369 ? -4.198 -7.607 16.676 1.00 95.25 369 LYS A O 1
ATOM 2893 N N . GLY A 1 370 ? -4.110 -9.003 14.913 1.00 94.94 370 GLY A N 1
ATOM 2894 C CA . GLY A 1 370 ? -5.469 -9.530 15.046 1.00 94.94 370 GLY A CA 1
ATOM 2895 C C . GLY A 1 370 ? -5.470 -10.972 15.541 1.00 94.94 370 GLY A C 1
ATOM 2896 O O . GLY A 1 370 ? -4.594 -11.743 15.149 1.00 94.94 370 GLY A O 1
ATOM 2897 N N . PHE A 1 371 ? -6.430 -11.325 16.393 1.00 93.06 371 PHE A N 1
ATOM 2898 C CA . PHE A 1 371 ? -6.560 -12.660 16.976 1.00 93.06 371 PHE A CA 1
ATOM 2899 C C . PHE A 1 371 ? -8.011 -13.140 16.941 1.00 93.06 371 PHE A C 1
ATOM 2901 O O . PHE A 1 371 ? -8.903 -12.444 17.445 1.00 93.06 371 PHE A O 1
ATOM 2908 N N . THR A 1 372 ? -8.207 -14.363 16.458 1.00 92.81 372 THR A N 1
ATOM 2909 C CA . THR A 1 372 ? -9.466 -15.112 16.549 1.00 92.81 372 THR A CA 1
ATOM 2910 C C . THR A 1 372 ? -9.269 -16.475 17.208 1.00 92.81 372 THR A C 1
ATOM 2912 O O . THR A 1 372 ? -8.149 -16.975 17.379 1.00 92.81 372 THR A O 1
ATOM 2915 N N . PHE A 1 373 ? -10.382 -17.081 17.626 1.00 91.50 373 PHE A N 1
ATOM 2916 C CA . PHE A 1 373 ? -10.409 -18.292 18.443 1.00 91.50 373 PHE A CA 1
ATOM 2917 C C . PHE A 1 373 ? -11.366 -19.331 17.862 1.00 91.50 373 PHE A C 1
ATOM 2919 O O . PHE A 1 373 ? -12.411 -18.994 17.314 1.00 91.50 373 PHE A O 1
ATOM 2926 N N . SER A 1 374 ? -11.002 -20.610 17.987 1.00 86.69 374 SER A N 1
ATOM 2927 C CA . SER A 1 374 ? -11.816 -21.718 17.456 1.00 86.69 374 SER A CA 1
ATOM 2928 C C . SER A 1 374 ? -12.771 -22.302 18.497 1.00 86.69 374 SER A C 1
ATOM 2930 O O . SER A 1 374 ? -13.689 -23.043 18.138 1.00 86.69 374 SER A O 1
ATOM 2932 N N . GLU A 1 375 ? -12.565 -21.993 19.778 1.00 91.19 375 GLU A N 1
ATOM 2933 C CA . GLU A 1 375 ? -13.418 -22.406 20.885 1.00 91.19 375 GLU A CA 1
ATOM 2934 C C . GLU A 1 375 ? -14.824 -21.808 20.729 1.00 91.19 375 GLU A C 1
ATOM 2936 O O . GLU A 1 375 ? -14.963 -20.611 20.509 1.00 91.19 375 GLU A O 1
ATOM 2941 N N . GLU A 1 376 ? -15.866 -22.635 20.852 1.00 88.44 376 GLU A N 1
ATOM 2942 C CA . GLU A 1 376 ? -17.265 -22.269 20.555 1.00 88.44 376 GLU A CA 1
ATOM 2943 C C . GLU A 1 376 ? -17.731 -20.989 21.264 1.00 88.44 376 GLU A C 1
ATOM 2945 O O . GLU A 1 376 ? -18.405 -20.169 20.661 1.00 88.44 376 GLU A O 1
ATOM 2950 N N . ASN A 1 377 ? -17.303 -20.772 22.509 1.00 89.25 377 ASN A N 1
ATOM 2951 C CA . ASN A 1 377 ? -17.668 -19.604 23.312 1.00 89.25 377 ASN A CA 1
ATOM 2952 C C . ASN A 1 377 ? -16.802 -18.352 23.058 1.00 89.25 377 ASN A C 1
ATOM 2954 O O . ASN A 1 377 ? -16.901 -17.391 23.820 1.00 89.25 377 ASN A O 1
ATOM 2958 N N . LEU A 1 378 ? -15.897 -18.383 22.074 1.00 93.62 378 LEU A N 1
ATOM 2959 C CA . LEU A 1 378 ? -14.980 -17.288 21.728 1.00 93.62 378 LEU A CA 1
ATOM 2960 C C . LEU A 1 378 ? -15.090 -16.866 20.249 1.00 93.62 378 LEU A C 1
ATOM 2962 O O . LEU A 1 378 ? -14.209 -16.174 19.742 1.00 93.62 378 LEU A O 1
ATOM 2966 N N . ARG A 1 379 ? -16.149 -17.300 19.556 1.00 94.06 379 ARG A N 1
ATOM 2967 C CA . ARG A 1 379 ? -16.354 -17.118 18.109 1.00 94.06 379 ARG A CA 1
ATOM 2968 C C . ARG A 1 379 ? -17.082 -15.831 17.726 1.00 94.06 379 ARG A C 1
ATOM 2970 O O . ARG A 1 379 ? -17.209 -15.547 16.541 1.00 94.06 379 ARG A O 1
ATOM 2977 N N . ASP A 1 380 ? -17.553 -15.074 18.709 1.00 96.50 380 ASP A N 1
ATOM 2978 C CA . ASP A 1 380 ? -18.394 -13.887 18.524 1.00 96.50 380 ASP A CA 1
ATOM 2979 C C . ASP A 1 380 ? -17.614 -12.566 18.554 1.00 96.50 380 ASP A C 1
ATOM 2981 O O . ASP A 1 380 ? -18.209 -11.485 18.527 1.00 96.50 380 ASP A O 1
ATOM 2985 N N . PHE A 1 381 ? -16.284 -12.631 18.668 1.00 96.75 381 PHE A N 1
ATOM 2986 C CA . PHE A 1 381 ? -15.435 -11.450 18.728 1.00 96.75 381 PHE A CA 1
ATOM 2987 C C . PHE A 1 381 ? -14.085 -11.641 18.033 1.00 96.75 381 PHE A C 1
ATOM 2989 O O . PHE A 1 381 ? -13.526 -12.735 17.982 1.00 96.75 381 PHE A O 1
ATOM 2996 N N . VAL A 1 382 ? -13.520 -10.523 17.585 1.00 97.12 382 VAL A N 1
ATOM 2997 C CA . VAL A 1 382 ? -12.134 -10.406 17.123 1.00 97.12 382 VAL A CA 1
ATOM 2998 C C . VAL A 1 382 ? -11.395 -9.453 18.053 1.00 97.12 382 VAL A C 1
ATOM 3000 O O . VAL A 1 382 ? -11.918 -8.402 18.432 1.00 97.12 382 VAL A O 1
ATOM 3003 N N . ILE A 1 383 ? -10.170 -9.810 18.442 1.00 97.19 383 ILE A N 1
ATOM 3004 C CA . ILE A 1 383 ? -9.304 -8.926 19.230 1.00 97.19 383 ILE A CA 1
ATOM 3005 C C . ILE A 1 383 ? -8.274 -8.291 18.311 1.00 97.19 383 ILE A C 1
ATOM 3007 O O . ILE A 1 383 ? -7.560 -9.004 17.611 1.00 97.19 383 ILE A O 1
ATOM 3011 N N . ILE A 1 384 ? -8.130 -6.970 18.393 1.00 97.50 384 ILE A N 1
ATOM 3012 C CA . ILE A 1 384 ? -7.092 -6.225 17.685 1.00 97.50 384 ILE A CA 1
ATOM 3013 C C . ILE A 1 384 ? -6.204 -5.490 18.691 1.00 97.50 384 ILE A C 1
ATOM 3015 O O . ILE A 1 384 ? -6.671 -4.711 19.521 1.00 97.50 384 ILE A O 1
ATOM 3019 N N . GLU A 1 385 ? -4.902 -5.738 18.621 1.00 97.06 385 GLU A N 1
ATOM 3020 C CA . GLU A 1 385 ? -3.869 -5.089 19.420 1.00 97.06 385 GLU A CA 1
ATOM 3021 C C . GLU A 1 385 ? -3.000 -4.183 18.552 1.00 97.06 385 GLU A C 1
ATOM 3023 O O . GLU A 1 385 ? -2.534 -4.577 17.484 1.00 97.06 385 GLU A O 1
ATOM 3028 N N . TYR A 1 386 ? -2.704 -2.998 19.073 1.00 97.88 386 TYR A N 1
ATOM 3029 C CA . TYR A 1 386 ? -1.821 -2.023 18.459 1.00 97.88 386 TYR A CA 1
ATOM 3030 C C . TYR A 1 386 ? -0.627 -1.757 19.367 1.00 97.88 386 TYR A C 1
ATOM 3032 O O . TYR A 1 386 ? -0.779 -1.428 20.546 1.00 97.88 386 TYR A O 1
ATOM 3040 N N . ILE A 1 387 ? 0.574 -1.865 18.804 1.00 97.44 387 ILE A N 1
ATOM 3041 C CA . ILE A 1 387 ? 1.829 -1.479 19.450 1.00 97.44 387 ILE A CA 1
ATOM 3042 C C . ILE A 1 387 ? 2.364 -0.255 18.717 1.00 97.44 387 ILE A C 1
ATOM 3044 O O . ILE A 1 387 ? 2.744 -0.352 17.551 1.00 97.44 387 ILE A O 1
ATOM 3048 N N . LEU A 1 388 ? 2.407 0.884 19.403 1.00 98.25 388 LEU A N 1
ATOM 3049 C CA . LEU A 1 388 ? 2.872 2.149 18.843 1.00 98.25 388 LEU A CA 1
ATOM 3050 C C . LEU A 1 388 ? 4.308 2.364 19.298 1.00 98.25 388 LEU A C 1
ATOM 3052 O O . LEU A 1 388 ? 4.556 2.509 20.496 1.00 98.25 388 LEU A O 1
ATOM 3056 N N . LYS A 1 389 ? 5.246 2.388 18.354 1.00 98.12 389 LYS A N 1
ATOM 3057 C CA . LYS A 1 389 ? 6.668 2.616 18.605 1.00 98.12 389 LYS A CA 1
ATOM 3058 C C . LYS A 1 389 ? 7.076 4.004 18.141 1.00 98.12 389 LYS A C 1
ATOM 3060 O O . LYS A 1 389 ? 6.888 4.341 16.976 1.00 98.12 389 LYS A O 1
ATOM 3065 N N . ASN A 1 390 ? 7.728 4.757 19.020 1.00 98.25 390 ASN A N 1
ATOM 3066 C CA . ASN A 1 390 ? 8.374 6.004 18.637 1.00 98.25 390 ASN A CA 1
ATOM 3067 C C . ASN A 1 390 ? 9.760 5.712 18.053 1.00 98.25 390 ASN A C 1
ATOM 3069 O O . ASN A 1 390 ? 10.661 5.237 18.747 1.00 98.25 390 ASN A O 1
ATOM 3073 N N . THR A 1 391 ? 9.923 5.975 16.759 1.00 97.44 391 THR A N 1
ATOM 3074 C CA . THR A 1 391 ? 11.192 5.794 16.038 1.00 97.44 391 THR A CA 1
ATOM 3075 C C . THR A 1 391 ? 11.955 7.095 15.815 1.00 97.44 391 THR A C 1
ATOM 3077 O O . THR A 1 391 ? 13.063 7.069 15.276 1.00 97.44 391 THR A O 1
ATOM 3080 N N . SER A 1 392 ? 11.392 8.222 16.252 1.00 96.62 392 SER A N 1
ATOM 3081 C CA . SER A 1 392 ? 12.047 9.522 16.187 1.00 96.62 392 SER A CA 1
ATOM 3082 C C . SER A 1 392 ? 13.073 9.700 17.312 1.00 96.62 392 SER A C 1
ATOM 3084 O O . SER A 1 392 ? 13.219 8.869 18.210 1.00 96.62 392 SER A O 1
ATOM 3086 N N . SER A 1 393 ? 13.795 10.819 17.267 1.00 96.81 393 SER A N 1
ATOM 3087 C CA . SER A 1 393 ? 14.717 11.237 18.324 1.00 96.81 393 SER A CA 1
ATOM 3088 C C . SER A 1 393 ? 14.054 12.084 19.417 1.00 96.81 393 SER A C 1
ATOM 3090 O O . SER A 1 393 ? 14.740 12.474 20.361 1.00 96.81 393 SER A O 1
ATOM 3092 N N . GLN A 1 394 ? 12.755 12.386 19.305 1.00 97.38 394 GLN A N 1
ATOM 3093 C CA . GLN A 1 394 ? 12.018 13.252 20.231 1.00 97.38 394 GLN A CA 1
ATOM 3094 C C . GLN A 1 394 ? 10.908 12.477 20.950 1.00 97.38 394 GLN A C 1
ATOM 3096 O O . GLN A 1 394 ? 10.290 11.603 20.347 1.00 97.38 394 GLN A O 1
ATOM 3101 N N . PRO A 1 395 ? 10.627 12.757 22.233 1.00 97.69 395 PRO A N 1
ATOM 3102 C CA . PRO A 1 395 ? 9.489 12.152 22.915 1.00 97.69 395 PRO A CA 1
ATOM 3103 C C . PRO A 1 395 ? 8.160 12.646 22.328 1.00 97.69 395 PRO A C 1
ATOM 3105 O O . PRO A 1 395 ? 8.027 13.813 21.960 1.00 97.69 395 PRO A O 1
ATOM 3108 N N . VAL A 1 396 ? 7.161 11.764 22.301 1.00 98.00 396 VAL A N 1
ATOM 3109 C CA . VAL A 1 396 ? 5.780 12.090 21.924 1.00 98.00 396 VAL A CA 1
ATOM 3110 C C . VAL A 1 396 ? 4.922 12.038 23.179 1.00 98.00 396 VAL A C 1
ATOM 3112 O O . VAL A 1 396 ? 4.792 10.984 23.802 1.00 98.00 396 VAL A O 1
ATOM 3115 N N . PHE A 1 397 ? 4.363 13.178 23.575 1.00 97.56 397 PHE A N 1
ATOM 3116 C CA . PHE A 1 397 ? 3.551 13.307 24.784 1.00 97.56 397 PHE A CA 1
ATOM 3117 C C . PHE A 1 397 ? 2.078 13.475 24.443 1.00 97.56 397 PHE A C 1
ATOM 3119 O O . PHE A 1 397 ? 1.743 14.096 23.438 1.00 97.56 397 PHE A O 1
ATOM 3126 N N . GLY A 1 398 ? 1.203 13.008 25.328 1.00 96.75 398 GLY A N 1
ATOM 3127 C CA . GLY A 1 398 ? -0.215 13.333 25.230 1.00 96.75 398 GLY A CA 1
ATOM 3128 C C . GLY A 1 398 ? -0.985 12.526 24.187 1.00 96.75 398 GLY A C 1
ATOM 3129 O O . GLY A 1 398 ? -2.011 13.013 23.730 1.00 96.75 398 GLY A O 1
ATOM 3130 N N . ILE A 1 399 ? -0.498 11.353 23.764 1.00 97.88 399 ILE A N 1
ATOM 3131 C CA . ILE A 1 399 ? -1.137 10.595 22.678 1.00 97.88 399 ILE A CA 1
ATOM 3132 C C . ILE A 1 399 ? -2.383 9.873 23.188 1.00 97.88 399 ILE A C 1
ATOM 3134 O O . ILE A 1 399 ? -2.323 9.120 24.154 1.00 97.88 399 ILE A O 1
ATOM 3138 N N . TYR A 1 400 ? -3.510 10.096 22.536 1.00 98.56 400 TYR A N 1
ATOM 3139 C CA . TYR A 1 400 ? -4.711 9.287 22.657 1.00 98.56 400 TYR A CA 1
ATOM 3140 C C . TYR A 1 400 ? -4.720 8.272 21.522 1.00 98.56 400 TYR A C 1
ATOM 3142 O O . TYR A 1 400 ? -4.204 8.535 20.435 1.00 98.56 400 TYR A O 1
ATOM 3150 N N . SER A 1 401 ? -5.268 7.093 21.782 1.00 98.25 401 SER A N 1
ATOM 3151 C CA . SER A 1 401 ? -5.382 6.027 20.790 1.00 98.25 401 SER A CA 1
ATOM 3152 C C . SER A 1 401 ? -6.759 5.404 20.890 1.00 98.25 401 SER A C 1
ATOM 3154 O O . SER A 1 401 ? -7.194 5.033 21.983 1.00 98.25 401 SER A O 1
ATOM 3156 N N . GLY A 1 402 ? -7.446 5.306 19.762 1.00 98.12 402 GLY A N 1
ATOM 3157 C CA . GLY A 1 402 ? -8.824 4.855 19.706 1.00 98.12 402 GLY A CA 1
ATOM 3158 C C . GLY A 1 402 ? -9.176 4.233 18.372 1.00 98.12 402 GLY A C 1
ATOM 3159 O O . GLY A 1 402 ? -8.353 4.177 17.462 1.00 98.12 402 GLY A O 1
ATOM 3160 N N . ILE A 1 403 ? -10.407 3.756 18.283 1.00 98.56 403 ILE A N 1
ATOM 3161 C CA . ILE A 1 403 ? -11.005 3.305 17.033 1.00 98.56 403 ILE A CA 1
ATOM 3162 C C . ILE A 1 403 ? -12.307 4.066 16.806 1.00 98.56 403 ILE A C 1
ATOM 3164 O O . ILE A 1 403 ? -13.061 4.308 17.756 1.00 98.56 403 ILE A O 1
ATOM 3168 N N . PHE A 1 404 ? -12.542 4.432 15.552 1.00 98.31 404 PHE A N 1
ATOM 3169 C CA . PHE A 1 404 ? -13.816 4.935 15.058 1.00 98.31 404 PHE A CA 1
ATOM 3170 C C . PHE A 1 404 ? -14.483 3.838 14.237 1.00 98.31 404 PHE A C 1
ATOM 3172 O O . PHE A 1 404 ? -13.797 3.166 13.467 1.00 98.31 404 PHE A O 1
ATOM 3179 N N . LEU A 1 405 ? -15.784 3.625 14.435 1.00 98.06 405 LEU A N 1
ATOM 3180 C CA . LEU A 1 405 ? -16.559 2.592 13.741 1.00 98.06 405 LEU A CA 1
ATOM 3181 C C . LEU A 1 405 ? -17.948 3.125 13.388 1.00 98.06 405 LEU A C 1
ATOM 3183 O O . LEU A 1 405 ? -18.699 3.478 14.301 1.00 98.06 405 LEU A O 1
ATOM 3187 N N . ASP A 1 406 ? -18.266 3.137 12.100 1.00 96.19 406 ASP A N 1
ATOM 3188 C CA . ASP A 1 406 ? -19.550 3.512 11.516 1.00 96.19 406 ASP A CA 1
ATOM 3189 C C . ASP A 1 406 ? -20.385 2.270 11.236 1.00 96.19 406 ASP A C 1
ATOM 3191 O O . ASP A 1 406 ? -20.032 1.468 10.363 1.00 96.19 406 ASP A O 1
ATOM 3195 N N . TRP A 1 407 ? -21.441 2.067 12.016 1.00 95.62 407 TRP A N 1
ATOM 3196 C CA . TRP A 1 407 ? -22.263 0.874 11.884 1.00 95.62 407 TRP A CA 1
ATOM 3197 C C . TRP A 1 407 ? -23.526 1.215 11.090 1.00 95.62 407 TRP A C 1
ATOM 3199 O O . TRP A 1 407 ? -24.250 2.125 11.460 1.00 95.62 407 TRP A O 1
ATOM 3209 N N . ASP A 1 408 ? -23.779 0.430 10.044 1.00 94.19 408 ASP A N 1
ATOM 3210 C CA . ASP A 1 408 ? -24.978 0.432 9.206 1.00 94.19 408 ASP A CA 1
ATOM 3211 C C . ASP A 1 408 ? -25.750 -0.881 9.443 1.00 94.19 408 ASP A C 1
ATOM 3213 O O . ASP A 1 408 ? -25.906 -1.737 8.562 1.00 94.19 408 ASP A O 1
ATOM 3217 N N . ILE A 1 409 ? -26.201 -1.118 10.679 1.00 95.62 409 ILE A N 1
ATOM 3218 C CA . ILE A 1 409 ? -26.891 -2.368 11.042 1.00 95.62 409 ILE A CA 1
ATOM 3219 C C . ILE A 1 409 ? -28.277 -2.412 10.392 1.00 95.62 409 ILE A C 1
ATOM 3221 O O . ILE A 1 409 ? -28.742 -3.475 9.966 1.00 95.62 409 ILE A O 1
ATOM 3225 N N . ASN A 1 410 ? -28.944 -1.266 10.276 1.00 94.69 410 ASN A N 1
ATOM 3226 C CA . ASN A 1 410 ? -30.188 -1.120 9.539 1.00 94.69 410 ASN A CA 1
ATOM 3227 C C . ASN A 1 410 ? -29.955 -0.806 8.052 1.00 94.69 410 ASN A C 1
ATOM 3229 O O . ASN A 1 410 ? -29.886 0.343 7.628 1.00 94.69 410 ASN A O 1
ATOM 3233 N N . HIS A 1 411 ? -29.991 -1.835 7.211 1.00 90.00 411 HIS A N 1
ATOM 3234 C CA . HIS A 1 411 ? -29.719 -1.728 5.768 1.00 90.00 411 HIS A CA 1
ATOM 3235 C C . HIS A 1 411 ? -30.785 -0.969 4.959 1.00 90.00 411 HIS A C 1
ATOM 3237 O O . HIS A 1 411 ? -30.619 -0.757 3.760 1.00 90.00 411 HIS A O 1
ATOM 3243 N N . SER A 1 412 ? -31.919 -0.605 5.569 1.00 92.06 412 SER A N 1
ATOM 3244 C CA . SER A 1 412 ? -33.006 0.079 4.852 1.00 92.06 412 SER A CA 1
ATOM 3245 C C . SER A 1 412 ? -32.838 1.595 4.823 1.00 92.06 412 SER A C 1
ATOM 3247 O O . SER A 1 412 ? -33.256 2.238 3.860 1.00 92.06 412 SER A O 1
ATOM 3249 N N . ASN A 1 413 ? -32.306 2.176 5.896 1.00 90.94 413 ASN A N 1
ATOM 3250 C CA . ASN A 1 413 ? -32.149 3.625 6.031 1.00 90.94 413 ASN A CA 1
ATOM 3251 C C . ASN A 1 413 ? -31.004 4.042 6.966 1.00 90.94 413 ASN A C 1
ATOM 3253 O O . ASN A 1 413 ? -30.959 5.212 7.336 1.00 90.94 413 ASN A O 1
ATOM 3257 N N . PHE A 1 414 ? -30.146 3.098 7.366 1.00 92.56 414 PHE A N 1
ATOM 3258 C CA . PHE A 1 414 ? -28.950 3.311 8.192 1.00 92.56 414 PHE A CA 1
ATOM 3259 C C . PHE A 1 414 ? -29.244 3.862 9.596 1.00 92.56 414 PHE A C 1
ATOM 3261 O O . PHE A 1 414 ? -28.354 4.283 10.316 1.00 92.56 414 PHE A O 1
ATOM 3268 N N . ALA A 1 415 ? -30.518 3.870 10.009 1.00 94.25 415 ALA A N 1
ATOM 3269 C CA . ALA A 1 415 ? -30.911 4.385 11.310 1.00 94.25 415 ALA A CA 1
ATOM 3270 C C . ALA A 1 415 ? -30.768 3.311 12.396 1.00 94.25 415 ALA A C 1
ATOM 3272 O O . ALA A 1 415 ? -31.611 2.406 12.491 1.00 94.25 415 ALA A O 1
ATOM 3273 N N . ASP A 1 416 ? -29.761 3.497 13.244 1.00 93.62 416 ASP A N 1
ATOM 3274 C CA . ASP A 1 416 ? -29.370 2.614 14.335 1.00 93.62 416 ASP A CA 1
ATOM 3275 C C . ASP A 1 416 ? -29.557 3.292 15.697 1.00 93.62 416 ASP A C 1
ATOM 3277 O O . ASP A 1 416 ? -29.604 4.517 15.826 1.00 93.62 416 ASP A O 1
ATOM 3281 N N . TYR A 1 417 ? -29.683 2.488 16.751 1.00 96.88 417 TYR A N 1
ATOM 3282 C CA . TYR A 1 417 ? -29.649 2.964 18.132 1.00 96.88 417 TYR A CA 1
ATOM 3283 C C . TYR A 1 417 ? -28.259 2.735 18.723 1.00 96.88 417 TYR A C 1
ATOM 3285 O O . TYR A 1 417 ? -27.632 1.725 18.432 1.00 96.88 417 TYR A O 1
ATOM 3293 N N . GLY A 1 418 ? -27.800 3.608 19.624 1.00 96.62 418 GLY A N 1
ATOM 3294 C CA . GLY A 1 418 ? -26.455 3.513 20.200 1.00 96.62 418 GLY A CA 1
ATOM 3295 C C . GLY A 1 418 ? -26.394 3.778 21.701 1.00 96.62 418 GLY A C 1
ATOM 3296 O O . GLY A 1 418 ? -27.180 4.558 22.247 1.00 96.62 418 GLY A O 1
ATOM 3297 N N . GLY A 1 419 ? -25.431 3.147 22.371 1.00 98.06 419 GLY A N 1
ATOM 3298 C CA . GLY A 1 419 ? -25.171 3.325 23.796 1.00 98.06 419 GLY A CA 1
ATOM 3299 C C . GLY A 1 419 ? -23.748 2.960 24.213 1.00 98.06 419 GLY A C 1
ATOM 3300 O O . GLY A 1 419 ? -22.931 2.488 23.425 1.00 98.06 419 GLY A O 1
ATOM 3301 N N . THR A 1 420 ? -23.451 3.168 25.494 1.00 98.50 420 THR A N 1
ATOM 3302 C CA . THR A 1 420 ? -22.152 2.845 26.103 1.00 98.50 420 THR A CA 1
ATOM 3303 C C . THR A 1 420 ? -22.321 2.026 27.383 1.00 98.50 420 THR A C 1
ATOM 3305 O O . THR A 1 420 ? -23.355 2.076 28.049 1.00 98.50 420 THR A O 1
ATOM 3308 N N . ASP A 1 421 ? -21.296 1.248 27.733 1.00 98.12 421 ASP A N 1
ATOM 3309 C CA . ASP A 1 421 ? -21.171 0.535 29.006 1.00 98.12 421 ASP A CA 1
ATOM 3310 C C . ASP A 1 421 ? -19.782 0.819 29.593 1.00 98.12 421 ASP A C 1
ATOM 3312 O O . ASP A 1 421 ? -18.767 0.230 29.204 1.00 98.12 421 ASP A O 1
ATOM 3316 N N . SER A 1 422 ? -19.736 1.736 30.558 1.00 96.19 422 SER A N 1
ATOM 3317 C CA . SER A 1 422 ? -18.493 2.150 31.211 1.00 96.19 422 SER A CA 1
ATOM 3318 C C . SER A 1 422 ? -17.841 1.031 32.025 1.00 96.19 422 SER A C 1
ATOM 3320 O O . SER A 1 422 ? -16.613 0.993 32.122 1.00 96.19 422 SER A O 1
ATOM 3322 N N . SER A 1 423 ? -18.621 0.077 32.549 1.00 96.06 423 SER A N 1
ATOM 3323 C CA . SER A 1 423 ? -18.092 -1.059 33.315 1.00 96.06 423 SER A CA 1
ATOM 3324 C C . SER A 1 423 ? -17.263 -2.005 32.442 1.00 96.06 423 SER A C 1
ATOM 3326 O O . SER A 1 423 ? -16.280 -2.589 32.905 1.00 96.06 423 SER A O 1
ATOM 3328 N N . ARG A 1 424 ? -17.614 -2.090 31.154 1.00 97.44 424 ARG A N 1
ATOM 3329 C CA . ARG A 1 424 ? -16.914 -2.893 30.144 1.00 97.44 424 ARG A CA 1
ATOM 3330 C C . ARG A 1 424 ? -15.985 -2.084 29.250 1.00 97.44 424 ARG A C 1
ATOM 3332 O O . ARG A 1 424 ? -15.272 -2.680 28.452 1.00 97.44 424 ARG A O 1
ATOM 3339 N N . SER A 1 425 ? -15.941 -0.759 29.418 1.00 97.69 425 SER A N 1
ATOM 3340 C CA . SER A 1 425 ? -15.250 0.158 28.501 1.00 97.69 425 SER A CA 1
ATOM 3341 C C . SER A 1 425 ? -15.710 -0.014 27.049 1.00 97.69 425 SER A C 1
ATOM 3343 O O . SER A 1 425 ? -14.874 -0.102 26.154 1.00 97.69 425 SER A O 1
ATOM 3345 N N . MET A 1 426 ? -17.026 -0.110 26.845 1.00 98.25 426 MET A N 1
ATOM 3346 C CA . MET A 1 426 ? -17.652 -0.478 25.574 1.00 98.25 426 MET A CA 1
ATOM 3347 C C . MET A 1 426 ? -18.536 0.644 25.015 1.00 98.25 426 MET A C 1
ATOM 3349 O O . MET A 1 426 ? -19.246 1.305 25.775 1.00 98.25 426 MET A O 1
ATOM 3353 N N . ALA A 1 427 ? -18.547 0.791 23.691 1.00 98.62 427 ALA A N 1
ATOM 3354 C CA . ALA A 1 427 ? -19.607 1.456 22.933 1.00 98.62 427 ALA A CA 1
ATOM 3355 C C . ALA A 1 427 ? -20.258 0.439 21.985 1.00 98.62 427 ALA A C 1
ATOM 3357 O O . ALA A 1 427 ? -19.593 -0.489 21.521 1.00 98.62 427 ALA A O 1
ATOM 3358 N N . TYR A 1 428 ? -21.556 0.577 21.734 1.00 98.44 428 TYR A N 1
ATOM 3359 C CA . TYR A 1 428 ? -22.305 -0.354 20.896 1.00 98.44 428 TYR A CA 1
ATOM 3360 C C . TYR A 1 428 ? -23.419 0.346 20.129 1.00 98.44 428 TYR A C 1
ATOM 3362 O O . TYR A 1 428 ? -23.937 1.378 20.564 1.00 98.44 428 TYR A O 1
ATOM 3370 N N . GLN A 1 429 ? -23.802 -0.268 19.016 1.00 98.06 429 GLN A N 1
ATOM 3371 C CA . GLN A 1 429 ? -24.962 0.083 18.217 1.00 98.06 429 GLN A CA 1
ATOM 3372 C C . GLN A 1 429 ? -25.832 -1.143 17.968 1.00 98.06 429 GLN A C 1
ATOM 3374 O O . GLN A 1 429 ? -25.371 -2.280 18.101 1.00 98.06 429 GLN A O 1
ATOM 3379 N N . TYR A 1 430 ? -27.108 -0.925 17.672 1.00 97.62 430 TYR A N 1
ATOM 3380 C CA . TYR A 1 430 ? -28.034 -2.012 17.405 1.00 97.62 430 TYR A CA 1
ATOM 3381 C C . TYR A 1 430 ? -29.218 -1.605 16.539 1.00 97.62 430 TYR A C 1
ATOM 3383 O O . TYR A 1 430 ? -29.732 -0.484 16.611 1.00 97.62 430 TYR A O 1
ATOM 3391 N N . TYR A 1 431 ? -29.721 -2.597 15.812 1.00 96.81 431 TYR A N 1
ATOM 3392 C CA . TYR A 1 431 ? -31.009 -2.553 15.144 1.00 96.81 431 TYR A CA 1
ATOM 3393 C C . TYR A 1 431 ? -31.681 -3.927 15.219 1.00 96.81 431 TYR A C 1
ATOM 3395 O O . TYR A 1 431 ? -31.069 -4.968 14.971 1.00 96.81 431 TYR A O 1
ATOM 3403 N N . GLY A 1 432 ? -32.964 -3.946 15.589 1.00 94.69 432 GLY A N 1
ATOM 3404 C CA . GLY A 1 432 ? -33.686 -5.193 15.834 1.00 94.69 432 GLY A CA 1
ATOM 3405 C C . GLY A 1 432 ? -33.034 -6.008 16.954 1.00 94.69 432 GLY A C 1
ATOM 3406 O O . GLY A 1 432 ? -32.959 -5.553 18.093 1.00 94.69 432 GLY A O 1
ATOM 3407 N N . ASN A 1 433 ? -32.595 -7.224 16.634 1.00 96.06 433 ASN A N 1
ATOM 3408 C CA . ASN A 1 433 ? -31.880 -8.109 17.551 1.00 96.06 433 ASN A CA 1
ATOM 3409 C C . ASN A 1 433 ? -30.361 -8.126 17.326 1.00 96.06 433 ASN A C 1
ATOM 3411 O O . ASN A 1 433 ? -29.678 -8.809 18.073 1.00 96.06 433 ASN A O 1
ATOM 3415 N N . ILE A 1 434 ? -29.821 -7.417 16.334 1.00 97.31 434 ILE A N 1
ATOM 3416 C CA . ILE A 1 434 ? -28.378 -7.402 16.074 1.00 97.31 434 ILE A CA 1
ATOM 3417 C C . ILE A 1 434 ? -27.740 -6.260 16.856 1.00 97.31 434 ILE A C 1
ATOM 3419 O O . ILE A 1 434 ? -28.120 -5.103 16.689 1.00 97.31 434 ILE A O 1
ATOM 3423 N N . TYR A 1 435 ? -26.768 -6.601 17.699 1.00 98.00 435 TYR A N 1
ATOM 3424 C CA . TYR A 1 435 ? -25.950 -5.672 18.468 1.00 98.00 435 TYR A CA 1
ATOM 3425 C C . TYR A 1 435 ? -24.496 -5.809 18.028 1.00 98.00 435 TYR A C 1
ATOM 3427 O O . TYR A 1 435 ? -23.924 -6.888 18.165 1.00 98.00 435 TYR A O 1
ATOM 3435 N N . MET A 1 436 ? -23.891 -4.715 17.570 1.00 98.19 436 MET A N 1
ATOM 3436 C CA . MET A 1 436 ? -22.461 -4.633 17.271 1.00 98.19 436 MET A CA 1
ATOM 3437 C C . MET A 1 436 ? -21.791 -3.706 18.274 1.00 98.19 436 MET A C 1
ATOM 3439 O O . MET A 1 436 ? -22.322 -2.649 18.614 1.00 98.19 436 MET A O 1
ATOM 3443 N N . GLY A 1 437 ? -20.621 -4.084 18.775 1.00 97.38 437 GLY A N 1
ATOM 3444 C CA . GLY A 1 437 ? -19.928 -3.282 19.770 1.00 97.38 437 GLY A CA 1
ATOM 3445 C C . GLY A 1 437 ? -18.423 -3.408 19.713 1.00 97.38 437 GLY A C 1
ATOM 3446 O O . GLY A 1 437 ? -17.863 -4.358 19.168 1.00 97.38 437 GLY A O 1
ATOM 3447 N N . SER A 1 438 ? -17.768 -2.429 20.326 1.00 98.50 438 SER A N 1
ATOM 3448 C CA . SER A 1 438 ? -16.334 -2.459 20.552 1.00 98.50 438 SER A CA 1
ATOM 3449 C C . SER A 1 438 ? -15.989 -2.085 21.986 1.00 98.50 438 SER A C 1
ATOM 3451 O O . SER A 1 438 ? -16.684 -1.285 22.616 1.00 98.50 438 SER A O 1
ATOM 3453 N N . ALA A 1 439 ? -14.920 -2.675 22.526 1.00 98.62 439 ALA A N 1
ATOM 3454 C CA . ALA A 1 439 ? -14.490 -2.421 23.897 1.00 98.62 439 ALA A CA 1
ATOM 3455 C C . ALA A 1 439 ? -12.975 -2.315 24.049 1.00 98.62 439 ALA A C 1
ATOM 3457 O O . ALA A 1 439 ? -12.221 -3.053 23.421 1.00 98.62 439 ALA A O 1
ATOM 3458 N N . ILE A 1 440 ? -12.529 -1.438 24.950 1.00 98.62 440 ILE A N 1
ATOM 3459 C CA . ILE A 1 440 ? -11.112 -1.267 25.287 1.00 98.62 440 ILE A CA 1
ATOM 3460 C C . ILE A 1 440 ? -10.679 -2.394 26.232 1.00 98.62 440 ILE A C 1
ATOM 3462 O O . ILE A 1 440 ? -11.068 -2.420 27.404 1.00 98.62 440 ILE A O 1
ATOM 3466 N N . LEU A 1 441 ? -9.819 -3.286 25.744 1.00 97.75 441 LEU A N 1
ATOM 3467 C CA . LEU A 1 441 ? -9.248 -4.393 26.514 1.00 97.75 441 LEU A CA 1
ATOM 3468 C C . LEU A 1 441 ? -7.930 -4.021 27.194 1.00 97.75 441 LEU A C 1
ATOM 3470 O O . LEU A 1 441 ? -7.671 -4.454 28.317 1.00 97.75 441 LEU A O 1
ATOM 3474 N N . TYR A 1 442 ? -7.101 -3.226 26.511 1.00 96.31 442 TYR A N 1
ATOM 3475 C CA . TYR A 1 442 ? -5.874 -2.670 27.069 1.00 96.31 442 TYR A CA 1
ATOM 3476 C C . TYR A 1 442 ? -5.765 -1.174 26.759 1.00 96.31 442 TYR A C 1
ATOM 3478 O O . TYR A 1 442 ? -5.950 -0.810 25.596 1.00 96.31 442 TYR A O 1
ATOM 3486 N N . PRO A 1 443 ? -5.425 -0.307 27.730 1.00 95.56 443 PRO A N 1
ATOM 3487 C CA . PRO A 1 443 ? -5.071 -0.578 29.138 1.00 95.56 443 PRO A CA 1
ATOM 3488 C C . PRO A 1 443 ? -6.138 -1.381 29.898 1.00 95.56 443 PRO A C 1
ATOM 3490 O O . PRO A 1 443 ? -7.293 -1.382 29.473 1.00 95.56 443 PRO A O 1
ATOM 3493 N N . GLU A 1 444 ? -5.802 -2.099 30.974 1.00 93.94 444 GLU A N 1
ATOM 3494 C CA . GLU A 1 444 ? -6.817 -2.884 31.697 1.00 93.94 444 GLU A CA 1
ATOM 3495 C C . GLU A 1 444 ? -7.900 -2.003 32.349 1.00 93.94 444 GLU A C 1
ATOM 3497 O O . GLU A 1 444 ? -7.683 -0.823 32.663 1.00 93.94 444 GLU A O 1
ATOM 3502 N N . ARG A 1 445 ? -9.090 -2.579 32.564 1.00 93.19 445 ARG A N 1
ATOM 3503 C CA . ARG A 1 445 ? -10.181 -1.939 33.317 1.00 93.19 445 ARG A CA 1
ATOM 3504 C C . ARG A 1 445 ? -9.645 -1.494 34.688 1.00 93.19 445 ARG A C 1
ATOM 3506 O O . ARG A 1 445 ? -9.001 -2.271 35.384 1.00 93.19 445 ARG A O 1
ATOM 3513 N N . GLY A 1 446 ? -9.901 -0.240 35.069 1.00 88.19 446 GLY A N 1
ATOM 3514 C CA . GLY A 1 446 ? -9.370 0.366 36.302 1.00 88.19 446 GLY A CA 1
ATOM 3515 C C . GLY A 1 446 ? -8.045 1.126 36.146 1.00 88.19 446 GLY A C 1
ATOM 3516 O O . GLY A 1 446 ? -7.607 1.767 37.099 1.00 88.19 446 GLY A O 1
ATOM 3517 N N . SER A 1 447 ? -7.429 1.112 34.958 1.00 92.56 447 SER A N 1
ATOM 3518 C CA . SER A 1 447 ? -6.327 2.024 34.618 1.00 92.56 447 SER A CA 1
ATOM 3519 C C . SER A 1 447 ? -6.707 3.495 34.886 1.00 92.56 447 SER A C 1
ATOM 3521 O O . SER A 1 447 ? -7.845 3.873 34.600 1.00 92.56 447 SER A O 1
ATOM 3523 N N . PRO A 1 448 ? -5.777 4.343 35.377 1.00 93.56 448 PRO A N 1
ATOM 3524 C CA . PRO A 1 448 ? -6.042 5.761 35.645 1.00 93.56 448 PRO A CA 1
ATOM 3525 C C . PRO A 1 448 ? -6.138 6.625 34.377 1.00 93.56 448 PRO A C 1
ATOM 3527 O O . PRO A 1 448 ? -6.365 7.829 34.476 1.00 93.56 448 PRO A O 1
ATOM 3530 N N . LEU A 1 449 ? -5.906 6.042 33.199 1.00 94.19 449 LEU A N 1
ATOM 3531 C CA . LEU A 1 449 ? -5.991 6.744 31.925 1.00 94.19 449 LEU A CA 1
ATOM 3532 C C . LEU A 1 449 ? -7.440 7.123 31.604 1.00 94.19 449 LEU A C 1
ATOM 3534 O O . LEU A 1 449 ? -8.379 6.388 31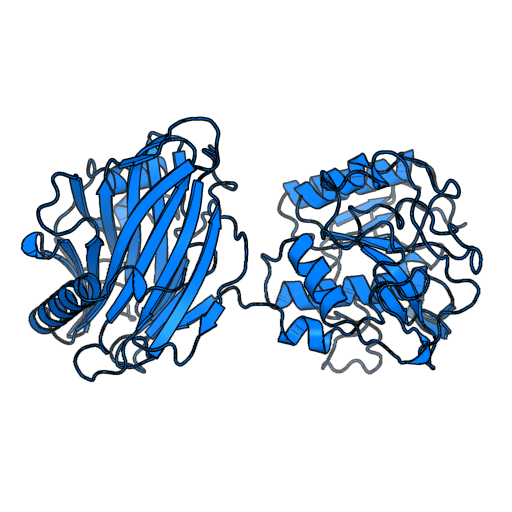.919 1.00 94.19 449 LEU A O 1
ATOM 3538 N N . ILE A 1 450 ? -7.603 8.267 30.943 1.00 92.94 450 ILE A N 1
ATOM 3539 C CA . ILE A 1 450 ? -8.885 8.716 30.407 1.00 92.94 450 ILE A CA 1
ATOM 3540 C C . ILE A 1 450 ? -9.344 7.694 29.370 1.00 92.94 450 ILE A C 1
ATOM 3542 O O . ILE A 1 450 ? -8.558 7.242 28.535 1.00 92.94 450 ILE A O 1
ATOM 3546 N N . ARG A 1 451 ? -10.629 7.345 29.438 1.00 95.62 451 ARG A N 1
ATOM 3547 C CA . ARG A 1 451 ? -11.318 6.527 28.444 1.00 95.62 451 ARG A CA 1
ATOM 3548 C C . ARG A 1 451 ? -12.485 7.317 27.898 1.00 95.62 451 ARG A C 1
ATOM 3550 O O . ARG A 1 451 ? -13.390 7.631 28.671 1.00 95.62 451 ARG A O 1
ATOM 3557 N N . ASN A 1 452 ? -12.473 7.620 26.606 1.00 97.56 452 ASN A N 1
ATOM 3558 C CA . ASN A 1 452 ? -13.687 8.101 25.968 1.00 97.56 452 ASN A CA 1
ATOM 3559 C C . ASN A 1 452 ? -14.484 6.911 25.442 1.00 97.56 452 ASN A C 1
ATOM 3561 O O . ASN A 1 452 ? -13.911 6.001 24.848 1.00 97.56 452 ASN A O 1
ATOM 3565 N N . LEU A 1 453 ? -15.793 6.939 25.670 1.00 98.31 453 LEU A N 1
ATOM 3566 C CA . LEU A 1 453 ? -16.766 6.028 25.080 1.00 98.31 453 LEU A CA 1
ATOM 3567 C C . LEU A 1 453 ? -17.878 6.919 24.546 1.00 98.31 453 LEU A C 1
ATOM 3569 O O . LEU A 1 453 ? -18.566 7.569 25.333 1.00 98.31 453 LEU A O 1
ATOM 3573 N N . SER A 1 454 ? -18.014 7.001 23.231 1.00 98.31 454 SER A N 1
ATOM 3574 C CA . SER A 1 454 ? -18.929 7.952 22.618 1.00 98.31 454 SER A CA 1
ATOM 3575 C C . SER A 1 454 ? -19.652 7.355 21.432 1.00 98.31 454 SER A C 1
ATOM 3577 O O . SER A 1 454 ? -19.073 6.630 20.626 1.00 98.31 454 SER A O 1
ATOM 3579 N N . ILE A 1 455 ? -20.906 7.757 21.304 1.00 98.25 455 ILE A N 1
ATOM 3580 C CA . ILE A 1 455 ? -21.656 7.754 20.061 1.00 98.25 455 ILE A CA 1
ATOM 3581 C C . ILE A 1 455 ? -21.336 9.051 19.306 1.00 98.25 455 ILE A C 1
ATOM 3583 O O . ILE A 1 455 ? -21.115 10.097 19.922 1.00 98.25 455 ILE A O 1
ATOM 3587 N N . ILE A 1 456 ? -21.275 8.985 17.984 1.00 97.50 456 ILE A N 1
ATOM 3588 C CA . ILE A 1 456 ? -21.094 10.115 17.075 1.00 97.50 456 ILE A CA 1
ATOM 3589 C C . ILE A 1 456 ? -22.356 10.199 16.230 1.00 97.50 456 ILE A C 1
ATOM 3591 O O . ILE A 1 456 ? -22.764 9.213 15.630 1.00 97.50 456 ILE A O 1
ATOM 3595 N N . ARG A 1 457 ? -22.988 11.372 16.199 1.00 95.94 457 ARG A N 1
ATOM 3596 C CA . ARG A 1 457 ? -24.119 11.634 15.305 1.00 95.94 457 ARG A CA 1
ATOM 3597 C C . ARG A 1 457 ? -23.583 12.103 13.960 1.00 95.94 457 ARG A C 1
ATOM 3599 O O . ARG A 1 457 ? -23.079 13.227 13.878 1.00 95.94 457 ARG A O 1
ATOM 3606 N N . ASN A 1 458 ? -23.699 11.272 12.928 1.00 95.69 458 ASN A N 1
ATOM 3607 C CA . ASN A 1 458 ? -23.089 11.553 11.626 1.00 95.69 458 ASN A CA 1
ATOM 3608 C C . ASN A 1 458 ? -23.668 12.817 10.984 1.00 95.69 458 ASN A C 1
ATOM 3610 O O . ASN A 1 458 ? -22.921 13.632 10.446 1.00 95.69 458 ASN A O 1
ATOM 3614 N N . GLU A 1 459 ? -24.964 13.070 11.173 1.00 94.81 459 GLU A N 1
ATOM 3615 C CA . GLU A 1 459 ? -25.633 14.303 10.733 1.00 94.81 459 GLU A CA 1
ATOM 3616 C C . GLU A 1 459 ? -24.995 15.591 11.282 1.00 94.81 459 GLU A C 1
ATOM 3618 O O . GLU A 1 459 ? -25.049 16.637 10.635 1.00 94.81 459 GLU A O 1
ATOM 3623 N N . GLU A 1 460 ? -24.397 15.532 12.474 1.00 95.38 460 GLU A N 1
ATOM 3624 C CA . GLU A 1 460 ? -23.838 16.693 13.171 1.00 95.38 460 GLU A CA 1
ATOM 3625 C C . GLU A 1 460 ? -22.329 16.840 12.929 1.00 95.38 460 GLU A C 1
ATOM 3627 O O . GLU A 1 460 ? -21.835 17.960 12.788 1.00 95.38 460 GLU A O 1
ATOM 3632 N N . TYR A 1 461 ? -21.598 15.723 12.877 1.00 96.81 461 TYR A N 1
ATOM 3633 C CA . TYR A 1 461 ? -20.131 15.726 12.919 1.00 96.81 461 TYR A CA 1
ATOM 3634 C C . TYR A 1 461 ? -19.446 15.195 11.659 1.00 96.81 461 TYR A C 1
ATOM 3636 O O . TYR A 1 461 ? -18.262 15.475 11.492 1.00 96.81 461 TYR A O 1
ATOM 3644 N N . VAL A 1 462 ? -20.165 14.476 10.789 1.00 95.25 462 VAL A N 1
ATOM 3645 C CA . VAL A 1 462 ? -19.603 13.841 9.586 1.00 95.25 462 VAL A CA 1
ATOM 3646 C C . VAL A 1 462 ? -20.167 14.477 8.315 1.00 95.25 462 VAL A C 1
ATOM 3648 O O . VAL A 1 462 ? -19.449 15.096 7.531 1.00 95.25 462 VAL A O 1
ATOM 3651 N N . TYR A 1 463 ? -21.484 14.415 8.121 1.00 95.00 463 TYR A N 1
ATOM 3652 C CA . TYR A 1 463 ? -22.143 14.861 6.890 1.00 95.00 463 TYR A CA 1
ATOM 3653 C C . TYR A 1 463 ? -21.871 16.318 6.503 1.00 95.00 463 TYR A C 1
ATOM 3655 O O . TYR A 1 463 ? -21.688 16.570 5.310 1.00 95.00 463 TYR A O 1
ATOM 3663 N N . PRO A 1 464 ? -21.801 17.291 7.440 1.00 96.94 464 PRO A N 1
ATOM 3664 C CA . PRO A 1 464 ? -21.488 18.673 7.078 1.00 96.94 464 PRO A CA 1
ATOM 3665 C C . PRO A 1 464 ? -20.115 18.841 6.415 1.00 96.94 464 PRO A C 1
ATOM 3667 O O . PRO A 1 464 ? -19.878 19.856 5.759 1.00 96.94 464 PRO A O 1
ATOM 3670 N N . TYR A 1 465 ? -19.226 17.862 6.591 1.00 94.06 465 TYR A N 1
ATOM 3671 C CA . TYR A 1 465 ? -17.851 17.871 6.103 1.00 94.06 465 TYR A CA 1
ATOM 3672 C C . TYR A 1 465 ? -17.577 16.785 5.056 1.00 94.06 465 TYR A C 1
ATOM 3674 O O . TYR A 1 465 ? -16.538 16.844 4.408 1.00 94.06 465 TYR A O 1
ATOM 3682 N N . LEU A 1 466 ? -18.515 15.846 4.861 1.00 91.00 466 LEU A N 1
ATOM 3683 C CA . LEU A 1 466 ? -18.346 14.616 4.072 1.00 91.00 466 LEU A CA 1
ATOM 3684 C C . LEU A 1 466 ? -17.220 13.702 4.592 1.00 91.00 466 LEU A C 1
ATOM 3686 O O . LEU A 1 466 ? -16.750 12.838 3.858 1.00 91.00 466 LEU A O 1
ATOM 3690 N N . ASP A 1 467 ? -16.803 13.916 5.840 1.00 93.50 467 ASP A N 1
ATOM 3691 C CA . ASP A 1 467 ? -15.706 13.243 6.535 1.00 93.50 467 ASP A CA 1
ATOM 3692 C C . ASP A 1 467 ? -15.776 13.579 8.038 1.00 93.50 467 ASP A C 1
ATOM 3694 O O . ASP A 1 467 ? -16.595 14.411 8.431 1.00 93.50 467 ASP A O 1
ATOM 3698 N N . LEU A 1 468 ? -14.918 13.006 8.884 1.00 95.88 468 LEU A N 1
ATOM 3699 C CA . LEU A 1 468 ? -14.718 13.441 10.268 1.00 95.88 468 LEU A CA 1
ATOM 3700 C C . LEU A 1 468 ? -13.428 14.275 10.377 1.00 95.88 468 LEU A C 1
ATOM 3702 O O . LEU A 1 468 ? -12.359 13.708 10.563 1.00 95.88 468 LEU A O 1
ATOM 3706 N N . PRO A 1 469 ? -13.490 15.620 10.346 1.00 96.44 469 PRO A N 1
ATOM 3707 C CA . PRO A 1 469 ? -12.284 16.443 10.371 1.00 96.44 469 PRO A CA 1
ATOM 3708 C C . PRO A 1 469 ? -11.429 16.197 11.618 1.00 96.44 469 PRO A C 1
ATOM 3710 O O . PRO A 1 469 ? -11.975 16.153 12.725 1.00 96.44 469 PRO A O 1
ATOM 3713 N N . ASP A 1 470 ? -10.102 16.233 11.487 1.00 96.38 470 ASP A N 1
ATOM 3714 C CA . ASP A 1 470 ? -9.139 16.100 12.596 1.00 96.38 470 ASP A CA 1
ATOM 3715 C C . ASP A 1 470 ? -9.467 16.961 13.816 1.00 96.38 470 ASP A C 1
ATOM 3717 O O . ASP A 1 470 ? -9.410 16.528 14.970 1.00 96.38 470 ASP A O 1
ATOM 3721 N N . SER A 1 471 ? -9.888 18.204 13.564 1.00 96.56 471 SER A N 1
ATOM 3722 C CA . SER A 1 471 ? -10.267 19.165 14.608 1.00 96.56 471 SER A CA 1
ATOM 3723 C C . SER A 1 471 ? -11.484 18.737 15.448 1.00 96.56 471 SER A C 1
ATOM 3725 O O . SER A 1 471 ? -11.723 19.287 16.531 1.00 96.56 471 SER A O 1
ATOM 3727 N N . ILE A 1 472 ? -12.263 17.774 14.954 1.00 97.81 472 ILE A N 1
ATOM 3728 C CA . ILE A 1 472 ? -13.386 17.115 15.621 1.00 97.81 472 ILE A CA 1
ATOM 3729 C C . ILE A 1 472 ? -12.949 15.736 16.125 1.00 97.81 472 ILE A C 1
ATOM 3731 O O . ILE A 1 472 ? -13.177 15.444 17.302 1.00 97.81 472 ILE A O 1
ATOM 3735 N N . ALA A 1 473 ? -12.264 14.935 15.302 1.00 97.56 473 ALA A N 1
ATOM 3736 C CA . ALA A 1 473 ? -11.763 13.608 15.664 1.00 97.56 473 ALA A CA 1
ATOM 3737 C C . ALA A 1 473 ? -10.942 13.643 16.962 1.00 97.56 473 ALA A C 1
ATOM 3739 O O . ALA A 1 473 ? -11.207 12.876 17.893 1.00 97.56 473 ALA A O 1
ATOM 3740 N N . ILE A 1 474 ? -10.035 14.618 17.114 1.00 97.75 474 ILE A N 1
ATOM 3741 C CA . ILE A 1 474 ? -9.231 14.762 18.335 1.00 97.75 474 ILE A CA 1
ATOM 3742 C C . ILE A 1 474 ? -10.073 14.992 19.593 1.00 97.75 474 ILE A C 1
ATOM 3744 O O . ILE A 1 474 ? -9.685 14.571 20.684 1.00 97.75 474 ILE A O 1
ATOM 3748 N N . LYS A 1 475 ? -11.235 15.644 19.468 1.00 98.19 475 LYS A N 1
ATOM 3749 C CA . LYS A 1 475 ? -12.121 15.918 20.605 1.00 98.19 475 LYS A CA 1
ATOM 3750 C C . LYS A 1 475 ? -12.832 14.659 21.080 1.00 98.19 475 LYS A C 1
ATOM 3752 O O . LYS A 1 475 ? -13.015 14.494 22.284 1.00 98.19 475 LYS A O 1
ATOM 3757 N N . PHE A 1 476 ? -13.189 13.766 20.160 1.00 98.25 476 PHE A N 1
ATOM 3758 C CA . PHE A 1 476 ? -13.651 12.429 20.517 1.00 98.25 476 PHE A CA 1
ATOM 3759 C C . PHE A 1 476 ? -12.500 11.590 21.082 1.00 98.25 476 PHE A C 1
ATOM 3761 O O . PHE A 1 476 ? -12.654 10.980 22.135 1.00 98.25 476 PHE A O 1
ATOM 3768 N N . LEU A 1 477 ? -11.305 11.622 20.490 1.00 98.31 477 LEU A N 1
ATOM 3769 C CA . LEU A 1 477 ? -10.161 10.869 21.018 1.00 98.31 477 LEU A CA 1
ATOM 3770 C C . LEU A 1 477 ? -9.787 11.270 22.451 1.00 98.31 477 LEU A C 1
ATOM 3772 O O . LEU A 1 477 ? -9.500 10.397 23.268 1.00 98.31 477 LEU A O 1
ATOM 3776 N N . ASN A 1 478 ? -9.808 12.563 22.782 1.00 97.19 478 ASN A N 1
ATOM 3777 C CA . ASN A 1 478 ? -9.456 13.051 24.118 1.00 97.19 478 ASN A CA 1
ATOM 3778 C C . ASN A 1 478 ? -10.650 13.183 25.085 1.00 97.19 478 ASN A C 1
ATOM 3780 O O . ASN A 1 478 ? -10.457 13.553 26.244 1.00 97.19 478 ASN A O 1
ATOM 3784 N N . GLY A 1 479 ? -11.870 12.887 24.624 1.00 96.50 479 GLY A N 1
ATOM 3785 C CA . GLY A 1 479 ? -13.096 12.924 25.424 1.00 96.50 479 GLY A CA 1
ATOM 3786 C C . GLY A 1 479 ? -13.649 14.320 25.730 1.00 96.50 479 GLY A C 1
ATOM 3787 O O . GLY A 1 479 ? -14.557 14.443 26.549 1.00 96.50 479 GLY A O 1
ATOM 3788 N N . THR A 1 480 ? -13.145 15.381 25.092 1.00 97.06 480 THR A N 1
ATOM 3789 C CA . THR A 1 480 ? -13.776 16.715 25.177 1.00 97.06 480 THR A CA 1
ATOM 3790 C C . THR A 1 480 ? -15.105 16.783 24.422 1.00 97.06 480 THR A C 1
ATOM 3792 O O . THR A 1 480 ? -15.949 17.613 24.760 1.00 97.06 480 THR A O 1
ATOM 3795 N N . LEU A 1 481 ? -15.318 15.884 23.454 1.00 97.44 481 LEU A N 1
ATOM 3796 C CA . LEU A 1 481 ? -16.633 15.494 22.949 1.00 97.44 481 LEU A CA 1
ATOM 3797 C C . LEU A 1 481 ? -16.912 14.038 23.339 1.00 97.44 481 LEU A C 1
ATOM 3799 O O . LEU A 1 481 ? -16.100 13.145 23.088 1.00 97.44 481 LEU A O 1
ATOM 3803 N N . SER A 1 482 ? -18.058 13.810 23.980 1.00 96.94 482 SER A N 1
ATOM 3804 C CA . SER A 1 482 ? -18.463 12.494 24.471 1.00 96.94 482 SER A CA 1
ATOM 3805 C C . SER A 1 482 ? -19.977 12.426 24.653 1.00 96.94 482 SER A C 1
ATOM 3807 O O . SER A 1 482 ? -20.552 13.218 25.405 1.00 96.94 482 SER A O 1
ATOM 3809 N N . PHE A 1 483 ? -20.620 11.477 23.976 1.00 97.44 483 PHE A N 1
ATOM 3810 C CA . PHE A 1 483 ? -22.061 11.243 24.035 1.00 97.44 483 PHE A CA 1
ATOM 3811 C C . PHE A 1 483 ? -22.331 9.777 24.402 1.00 97.44 483 PHE A C 1
ATOM 3813 O O . PHE A 1 483 ? -22.090 8.889 23.586 1.00 97.44 483 PHE A O 1
ATOM 3820 N N . PRO A 1 484 ? -22.824 9.480 25.617 1.00 96.38 484 PRO A N 1
ATOM 3821 C CA . PRO A 1 484 ? -22.933 8.102 26.097 1.00 96.38 484 PRO A CA 1
ATOM 3822 C C . PRO A 1 484 ? -24.089 7.295 25.480 1.00 96.38 484 PRO A C 1
ATOM 3824 O O . PRO A 1 484 ? -24.139 6.081 25.682 1.00 96.38 484 PRO A O 1
ATOM 3827 N N . TYR A 1 485 ? -25.025 7.944 24.783 1.00 94.50 485 TYR A N 1
ATOM 3828 C CA . TYR A 1 485 ? -26.164 7.322 24.102 1.00 94.50 485 TYR A CA 1
ATOM 3829 C C . TYR A 1 485 ? -26.697 8.225 22.980 1.00 94.50 485 TYR A C 1
ATOM 3831 O O . TYR A 1 485 ? -26.422 9.427 22.970 1.00 94.50 485 TYR A O 1
ATOM 3839 N N . ALA A 1 486 ? -27.470 7.642 22.060 1.00 90.50 486 ALA A N 1
ATOM 3840 C CA . ALA A 1 486 ? -28.271 8.376 21.081 1.00 90.50 486 ALA A CA 1
ATOM 3841 C C . ALA A 1 486 ? -29.718 8.554 21.576 1.00 90.50 486 ALA A C 1
ATOM 3843 O O . ALA A 1 486 ? -30.321 7.612 22.090 1.00 90.50 486 ALA A O 1
ATOM 3844 N N . ASP A 1 487 ? -30.283 9.754 21.412 1.00 87.88 487 ASP A N 1
ATOM 3845 C CA . ASP A 1 487 ? -31.660 10.075 21.834 1.00 87.88 487 ASP A CA 1
ATOM 3846 C C . ASP A 1 487 ? -32.732 9.446 20.922 1.00 87.88 487 ASP A C 1
ATOM 3848 O O . ASP A 1 487 ? -33.881 9.249 21.325 1.00 87.88 487 ASP A O 1
ATOM 3852 N N . SER A 1 488 ? -32.362 9.135 19.682 1.00 91.44 488 SER A N 1
ATOM 3853 C CA . SER A 1 488 ? -33.216 8.547 18.652 1.00 91.44 488 SER A CA 1
ATOM 3854 C C . SER A 1 488 ? -32.388 7.678 17.714 1.00 91.44 488 SER A C 1
ATOM 3856 O O . SER A 1 488 ? -31.164 7.790 17.697 1.00 91.44 488 SER A O 1
ATOM 3858 N N . ALA A 1 489 ? -33.059 6.845 16.916 1.00 93.31 489 ALA A N 1
ATOM 3859 C CA . ALA A 1 489 ? -32.387 6.149 15.827 1.00 93.31 489 ALA A CA 1
ATOM 3860 C C . ALA A 1 489 ? -31.950 7.144 14.743 1.00 93.31 489 ALA A C 1
ATOM 3862 O O . ALA A 1 489 ? -32.755 7.985 14.330 1.00 93.31 489 ALA A O 1
ATOM 3863 N N . SER A 1 490 ? -30.705 7.042 14.296 1.00 94.44 490 SER A N 1
ATOM 3864 C CA . SER A 1 490 ? -30.113 7.836 13.210 1.00 94.44 490 SER A CA 1
ATOM 3865 C C . SER A 1 490 ? -28.899 7.098 12.650 1.00 94.44 490 SER A C 1
ATOM 3867 O O . SER A 1 490 ? -28.537 6.057 13.188 1.00 94.44 490 SER A O 1
ATOM 3869 N N . ASP A 1 491 ? -28.264 7.631 11.611 1.00 94.94 491 ASP A N 1
ATOM 3870 C CA . ASP A 1 491 ? -26.937 7.154 11.221 1.00 94.94 491 ASP A CA 1
ATOM 3871 C C . ASP A 1 491 ? -25.902 7.611 12.263 1.00 94.94 491 ASP A C 1
ATOM 3873 O O . ASP A 1 491 ? -25.845 8.793 12.647 1.00 94.94 491 ASP A O 1
ATOM 3877 N N . LEU A 1 492 ? -25.162 6.650 12.802 1.00 96.44 492 LEU A N 1
ATOM 3878 C CA . LEU A 1 492 ? -24.316 6.810 13.970 1.00 96.44 492 LEU A CA 1
ATOM 3879 C C . LEU A 1 492 ? -22.968 6.132 13.741 1.00 96.44 492 LEU A C 1
ATOM 3881 O O . LEU A 1 492 ? -22.884 4.989 13.307 1.00 96.44 492 LEU A O 1
ATOM 3885 N N . SER A 1 493 ? -21.914 6.757 14.255 1.00 97.31 493 SER A N 1
ATOM 3886 C CA . SER A 1 493 ? -20.644 6.076 14.502 1.00 97.31 493 SER A CA 1
ATOM 3887 C C . SER A 1 493 ? -20.362 5.935 15.998 1.00 97.31 493 SER A C 1
ATOM 3889 O O . SER A 1 493 ? -21.054 6.473 16.865 1.00 97.31 493 SER A O 1
ATOM 3891 N N . THR A 1 494 ? -19.313 5.199 16.340 1.00 98.25 494 THR A N 1
ATOM 3892 C CA . THR A 1 494 ? -18.775 5.103 17.699 1.00 98.25 494 THR A CA 1
ATOM 3893 C C . THR A 1 494 ? -17.315 5.521 17.732 1.00 98.25 494 THR A C 1
ATOM 3895 O O . THR A 1 494 ? -16.584 5.302 16.772 1.00 98.25 494 THR A O 1
ATOM 3898 N N . CYS A 1 495 ? -16.885 6.091 18.855 1.00 98.38 495 CYS A N 1
ATOM 3899 C CA . CYS A 1 495 ? -15.479 6.276 19.190 1.00 98.38 495 CYS A CA 1
ATOM 3900 C C . CYS A 1 495 ? -15.220 5.703 20.579 1.00 98.38 495 CYS A C 1
ATOM 3902 O O . CYS A 1 495 ? -15.863 6.104 21.557 1.00 98.38 495 CYS A O 1
ATOM 3904 N N . ILE A 1 496 ? -14.252 4.795 20.670 1.00 98.62 496 ILE A N 1
ATOM 3905 C CA . ILE A 1 496 ? -13.657 4.404 21.946 1.00 98.62 496 ILE A CA 1
ATOM 3906 C C . ILE A 1 496 ? -12.166 4.700 21.919 1.00 98.62 496 ILE A C 1
ATOM 3908 O O . ILE A 1 496 ? -11.474 4.372 20.957 1.00 98.62 496 ILE A O 1
ATOM 3912 N N . SER A 1 497 ? -11.652 5.317 22.976 1.00 98.44 497 SER A N 1
ATOM 3913 C CA . SER A 1 497 ? -10.244 5.706 23.049 1.00 98.44 497 SER A CA 1
ATOM 3914 C C . SER A 1 497 ? -9.699 5.611 24.465 1.00 98.44 497 SER A C 1
ATOM 3916 O O . SER A 1 497 ? -10.440 5.686 25.447 1.00 98.44 497 SER A O 1
ATOM 3918 N N . ALA A 1 498 ? -8.381 5.467 24.571 1.00 98.19 498 ALA A N 1
ATOM 3919 C CA . ALA A 1 498 ? -7.646 5.562 25.821 1.00 98.19 498 ALA A CA 1
ATOM 3920 C C . ALA A 1 498 ? -6.466 6.533 25.685 1.00 98.19 498 ALA A C 1
ATOM 3922 O O . ALA A 1 498 ? -5.873 6.662 24.613 1.00 98.19 498 ALA A O 1
ATOM 3923 N N . GLY A 1 499 ? -6.105 7.197 26.779 1.00 97.44 499 GLY A N 1
ATOM 3924 C CA . GLY A 1 499 ? -4.940 8.077 26.845 1.00 97.44 499 GLY A CA 1
ATOM 3925 C C . GLY A 1 499 ? -5.018 9.063 28.015 1.00 97.44 499 GLY A C 1
ATOM 3926 O O . GLY A 1 499 ? -5.851 8.900 28.903 1.00 97.44 499 GLY A O 1
ATOM 3927 N N . PRO A 1 500 ? -4.158 10.088 28.057 1.00 97.56 500 PRO A N 1
ATOM 3928 C CA . PRO A 1 500 ? -2.991 10.253 27.204 1.00 97.56 500 PRO A CA 1
ATOM 3929 C C . PRO A 1 500 ? -1.856 9.296 27.593 1.00 97.56 500 PRO A C 1
ATOM 3931 O O . PRO A 1 500 ? -1.604 9.056 28.774 1.00 97.56 500 PRO A O 1
ATOM 3934 N N . PHE A 1 501 ? -1.104 8.816 26.611 1.00 98.00 501 PHE A N 1
ATOM 3935 C CA . PHE A 1 501 ? 0.167 8.131 26.815 1.00 98.00 501 PHE A CA 1
ATOM 3936 C C . PHE A 1 501 ? 1.346 9.050 26.480 1.00 98.00 501 PHE A C 1
ATOM 3938 O O . PHE A 1 501 ? 1.204 10.068 25.805 1.00 98.00 501 PHE A O 1
ATOM 3945 N N . ASN A 1 502 ? 2.536 8.654 26.926 1.00 97.81 502 ASN A N 1
ATOM 3946 C CA . ASN A 1 502 ? 3.797 9.297 26.581 1.00 97.81 502 ASN A CA 1
ATOM 3947 C C . ASN A 1 502 ? 4.756 8.225 26.056 1.00 97.81 502 ASN A C 1
ATOM 3949 O O . ASN A 1 502 ? 4.890 7.174 26.683 1.00 97.81 502 ASN A O 1
ATOM 3953 N N . ILE A 1 503 ? 5.418 8.483 24.930 1.00 98.19 503 ILE A N 1
ATOM 3954 C CA . ILE A 1 503 ? 6.315 7.534 24.265 1.00 98.19 503 ILE A CA 1
ATOM 3955 C C . ILE A 1 503 ? 7.677 8.202 24.057 1.00 98.19 503 ILE A C 1
ATOM 3957 O O . ILE A 1 503 ? 7.828 9.068 23.190 1.00 98.19 503 ILE A O 1
ATOM 3961 N N . ASN A 1 504 ? 8.685 7.819 24.843 1.00 98.38 504 ASN A N 1
ATOM 3962 C CA . ASN A 1 504 ? 10.049 8.316 24.634 1.00 98.38 504 ASN A CA 1
ATOM 3963 C C . ASN A 1 504 ? 10.665 7.716 23.356 1.00 98.38 504 ASN A C 1
ATOM 3965 O O . ASN A 1 504 ? 10.171 6.705 22.852 1.00 98.38 504 ASN A O 1
ATOM 3969 N N . PRO A 1 505 ? 11.760 8.297 22.831 1.00 98.44 505 PRO A N 1
ATOM 3970 C CA . PRO A 1 505 ? 12.494 7.723 21.706 1.00 98.44 505 PRO A CA 1
ATOM 3971 C C . PRO A 1 505 ? 12.856 6.250 21.932 1.00 98.44 505 PRO A C 1
ATOM 3973 O O . PRO A 1 505 ? 13.500 5.908 22.921 1.00 98.44 505 PRO A O 1
ATOM 3976 N N . GLY A 1 506 ? 12.460 5.380 21.003 1.00 96.75 506 GLY A N 1
ATOM 3977 C CA . GLY A 1 506 ? 12.718 3.939 21.057 1.00 96.75 506 GLY A CA 1
ATOM 3978 C C . GLY A 1 506 ? 11.717 3.122 21.880 1.00 96.75 506 GLY A C 1
ATOM 3979 O O . GLY A 1 506 ? 11.646 1.907 21.666 1.00 96.75 506 GLY A O 1
ATOM 3980 N N . ASP A 1 507 ? 10.921 3.762 22.743 1.00 98.12 507 ASP A N 1
ATOM 3981 C CA . ASP A 1 507 ? 9.903 3.101 23.562 1.00 98.12 507 ASP A CA 1
ATOM 3982 C C . ASP A 1 507 ? 8.667 2.725 22.731 1.00 98.12 507 ASP A C 1
ATOM 3984 O O . ASP A 1 507 ? 8.480 3.130 21.576 1.00 98.12 507 ASP A O 1
ATOM 3988 N N . SER A 1 508 ? 7.800 1.902 23.320 1.00 97.50 508 SER A N 1
ATOM 3989 C CA . SER A 1 508 ? 6.510 1.548 22.736 1.00 97.50 508 SER A CA 1
ATOM 3990 C C . SER A 1 508 ? 5.411 1.522 23.786 1.00 97.50 508 SER A C 1
ATOM 3992 O O . SER A 1 508 ? 5.646 1.133 24.929 1.00 97.50 508 SER A O 1
ATOM 3994 N N . ILE A 1 509 ? 4.201 1.887 23.377 1.00 96.81 509 ILE A N 1
ATOM 3995 C CA . ILE A 1 509 ? 2.981 1.654 24.154 1.00 96.81 509 ILE A CA 1
ATOM 3996 C C . ILE A 1 509 ? 2.123 0.609 23.457 1.00 96.81 509 ILE A C 1
ATOM 3998 O O . ILE A 1 509 ? 2.360 0.251 22.302 1.00 96.81 509 ILE A O 1
ATOM 4002 N N . LYS A 1 510 ? 1.101 0.144 24.166 1.00 95.62 510 LYS A N 1
ATOM 4003 C CA . LYS A 1 510 ? 0.136 -0.816 23.658 1.00 95.62 510 LYS A CA 1
ATOM 4004 C C . LYS A 1 510 ? -1.276 -0.337 23.955 1.00 95.62 510 LYS A C 1
ATOM 4006 O O . LYS A 1 510 ? -1.517 0.166 25.051 1.00 95.62 510 LYS A O 1
ATOM 4011 N N . VAL A 1 511 ? -2.189 -0.575 23.021 1.00 97.62 511 VAL A N 1
ATOM 4012 C CA . VAL A 1 511 ? -3.642 -0.529 23.224 1.00 97.62 511 VAL A CA 1
ATOM 4013 C C . VAL A 1 511 ? -4.274 -1.743 22.551 1.00 97.62 511 VAL A C 1
ATOM 4015 O O . VAL A 1 511 ? -3.726 -2.263 21.584 1.00 97.62 511 VAL A O 1
ATOM 4018 N N . ALA A 1 512 ? -5.383 -2.242 23.082 1.00 97.81 512 ALA A N 1
ATOM 4019 C CA . ALA A 1 512 ? -6.078 -3.384 22.500 1.00 97.81 512 ALA A CA 1
ATOM 4020 C C . ALA A 1 512 ? -7.586 -3.220 22.625 1.00 97.81 512 ALA A C 1
ATOM 4022 O O . ALA A 1 512 ? -8.072 -2.738 23.652 1.00 97.81 512 ALA A O 1
ATOM 4023 N N . PHE A 1 513 ? -8.299 -3.667 21.600 1.00 98.44 513 PHE A N 1
ATOM 4024 C CA . PHE A 1 513 ? -9.741 -3.553 21.475 1.00 98.44 513 PHE A CA 1
ATOM 4025 C C . PHE A 1 513 ? -10.351 -4.907 21.106 1.00 98.44 513 PHE A C 1
ATOM 4027 O O . PHE A 1 513 ? -9.714 -5.718 20.436 1.00 98.44 513 PHE A O 1
ATOM 4034 N N . ALA A 1 514 ? -11.581 -5.146 21.548 1.00 98.25 514 ALA A N 1
ATOM 4035 C CA . ALA A 1 514 ? -12.443 -6.187 21.002 1.00 98.25 514 ALA A CA 1
ATOM 4036 C C . ALA A 1 514 ? -13.464 -5.545 20.069 1.00 98.25 514 ALA A C 1
ATOM 4038 O O . ALA A 1 514 ? -13.974 -4.473 20.396 1.00 98.25 514 ALA A O 1
ATOM 4039 N N . ILE A 1 515 ? -13.790 -6.226 18.976 1.00 98.25 515 ILE A N 1
ATOM 4040 C CA . ILE A 1 515 ? -14.984 -5.990 18.159 1.00 98.25 515 ILE A CA 1
ATOM 4041 C C . ILE A 1 515 ? -15.830 -7.254 18.277 1.00 98.25 515 ILE A C 1
ATOM 4043 O O . ILE A 1 515 ? -15.304 -8.347 18.083 1.00 98.25 515 ILE A O 1
ATOM 4047 N N . ALA A 1 516 ? -17.098 -7.119 18.657 1.00 97.94 516 ALA A N 1
ATOM 4048 C CA . ALA A 1 516 ? -17.970 -8.249 18.956 1.00 97.94 516 ALA A CA 1
ATOM 4049 C C . ALA A 1 516 ? -19.401 -8.012 18.471 1.00 97.94 516 ALA A C 1
ATOM 4051 O O . ALA A 1 516 ? -19.863 -6.869 18.416 1.00 97.94 516 ALA A O 1
ATOM 4052 N N . GLY A 1 517 ? -20.100 -9.106 18.178 1.00 97.44 517 GLY A N 1
ATOM 4053 C CA . GLY A 1 517 ? -21.526 -9.109 17.869 1.00 97.44 517 GLY A CA 1
ATOM 4054 C C . GLY A 1 517 ? -22.347 -9.834 18.935 1.00 97.44 517 GLY A C 1
ATOM 4055 O O . GLY A 1 517 ? -21.809 -10.586 19.744 1.00 97.44 517 GLY A O 1
ATOM 4056 N N . GLY A 1 518 ? -23.656 -9.601 18.974 1.00 97.56 518 GLY A N 1
ATOM 4057 C CA . GLY A 1 518 ? -24.585 -10.327 19.839 1.00 97.56 518 GLY A CA 1
ATOM 4058 C C . GLY A 1 518 ? -26.034 -10.225 19.364 1.00 97.56 518 GLY A C 1
ATOM 4059 O O . GLY A 1 518 ? -26.419 -9.253 18.722 1.00 97.56 518 GLY A O 1
ATOM 4060 N N . LEU A 1 519 ? -26.858 -11.218 19.714 1.00 97.56 519 LEU A N 1
ATOM 4061 C CA . LEU A 1 519 ? -28.301 -11.235 19.402 1.00 97.56 519 LEU A CA 1
ATOM 4062 C C . LEU A 1 519 ? -29.170 -10.494 20.442 1.00 97.56 519 LEU A C 1
ATOM 4064 O O . LEU A 1 519 ? -30.402 -10.508 20.397 1.00 97.56 519 LEU A O 1
ATOM 4068 N N . SER A 1 520 ? -28.514 -9.901 21.435 1.00 98.25 520 SER A N 1
ATOM 4069 C CA . SER A 1 520 ? -29.071 -9.061 22.486 1.00 98.25 520 SER A CA 1
ATOM 4070 C C . SER A 1 520 ? -27.939 -8.249 23.120 1.00 98.25 520 SER A C 1
ATOM 4072 O O . SER A 1 520 ? -26.762 -8.611 23.010 1.00 98.25 520 SER A O 1
ATOM 4074 N N . LEU A 1 521 ? -28.281 -7.195 23.863 1.00 98.12 521 LEU A N 1
ATOM 4075 C CA . LEU A 1 521 ? -27.282 -6.458 24.636 1.00 98.12 521 LEU A CA 1
ATOM 4076 C C . LEU A 1 521 ? -26.589 -7.345 25.687 1.00 98.12 521 LEU A C 1
ATOM 4078 O O . LEU A 1 521 ? -25.408 -7.153 25.965 1.00 98.12 521 LEU A O 1
ATOM 4082 N N . ASP A 1 522 ? -27.299 -8.308 26.277 1.00 98.44 522 ASP A N 1
ATOM 4083 C CA . ASP A 1 522 ? -26.729 -9.175 27.311 1.00 98.44 522 ASP A CA 1
ATOM 4084 C C . ASP A 1 522 ? -25.749 -10.197 26.724 1.00 98.44 522 ASP A C 1
ATOM 4086 O O . ASP A 1 522 ? -24.650 -10.339 27.256 1.00 98.44 522 ASP A O 1
ATOM 4090 N N . SER A 1 523 ? -26.057 -10.799 25.571 1.00 98.19 523 SER A N 1
ATOM 4091 C CA . SER A 1 523 ? -25.092 -11.661 24.870 1.00 98.19 523 SER A CA 1
ATOM 4092 C C . SER A 1 523 ? -23.858 -10.876 24.411 1.00 98.19 523 SER A C 1
ATOM 4094 O O . SER A 1 523 ? -22.737 -11.331 24.607 1.00 98.19 523 SER A O 1
ATOM 4096 N N . LEU A 1 524 ? -24.028 -9.652 23.887 1.00 98.56 524 LEU A N 1
ATOM 4097 C CA . LEU A 1 524 ? -22.883 -8.807 23.517 1.00 98.56 524 LEU A CA 1
ATOM 4098 C C . LEU A 1 524 ? -21.974 -8.533 24.731 1.00 98.56 524 LEU A C 1
ATOM 4100 O O . LEU A 1 524 ? -20.750 -8.621 24.634 1.00 98.56 524 LEU A O 1
ATOM 4104 N N . LYS A 1 525 ? -22.560 -8.232 25.897 1.00 98.62 525 LYS A N 1
ATOM 4105 C CA . LYS A 1 525 ? -21.807 -8.035 27.147 1.00 98.62 525 LYS A CA 1
ATOM 4106 C C . LYS A 1 525 ? -21.014 -9.281 27.546 1.00 98.62 525 LYS A C 1
ATOM 4108 O O . LYS A 1 525 ? -19.860 -9.142 27.951 1.00 98.62 525 LYS A O 1
ATOM 4113 N N . GLU A 1 526 ? -21.608 -10.467 27.435 1.00 98.25 526 GLU A N 1
ATOM 4114 C CA . GLU A 1 526 ? -20.944 -11.746 27.723 1.00 98.25 526 GLU A CA 1
ATOM 4115 C C . GLU A 1 526 ? -19.772 -12.013 26.768 1.00 98.25 526 GLU A C 1
ATOM 4117 O O . GLU A 1 526 ? -18.692 -12.421 27.210 1.00 98.25 526 GLU A O 1
ATOM 4122 N N . HIS A 1 527 ? -19.937 -11.717 25.476 1.00 98.19 527 HIS A N 1
ATOM 4123 C CA . HIS A 1 527 ? -18.874 -11.863 24.478 1.00 98.19 527 HIS A CA 1
ATOM 4124 C C . HIS A 1 527 ? -17.710 -10.899 24.746 1.00 98.19 527 HIS A C 1
ATOM 4126 O O . HIS A 1 527 ? -16.549 -11.302 24.706 1.00 98.19 527 HIS A O 1
ATOM 4132 N N . ILE A 1 528 ? -17.994 -9.650 25.126 1.00 98.38 528 ILE A N 1
ATOM 4133 C CA . ILE A 1 528 ? -16.966 -8.667 25.503 1.00 98.38 528 ILE A CA 1
ATOM 4134 C C . ILE A 1 528 ? -16.233 -9.054 26.792 1.00 98.38 528 ILE A C 1
ATOM 4136 O O . ILE A 1 528 ? -15.017 -8.867 26.895 1.00 98.38 528 ILE A O 1
ATOM 4140 N N . ASP A 1 529 ? -16.934 -9.607 27.783 1.00 98.12 529 ASP A N 1
ATOM 4141 C CA . ASP A 1 529 ? -16.290 -10.126 28.991 1.00 98.12 529 ASP A CA 1
ATOM 4142 C C . ASP A 1 529 ? -15.406 -11.344 28.674 1.00 98.12 529 ASP A C 1
ATOM 4144 O O . ASP A 1 529 ? -14.280 -11.427 29.172 1.00 98.12 529 ASP A O 1
ATOM 4148 N N . SER A 1 530 ? -15.845 -12.219 27.765 1.00 97.06 530 SER A N 1
ATOM 4149 C CA . SER A 1 530 ? -15.049 -13.347 27.264 1.00 97.06 530 SER A CA 1
ATOM 4150 C C . SER A 1 530 ? -13.798 -12.881 26.515 1.00 97.06 530 SER A C 1
ATOM 4152 O O . SER A 1 530 ? -12.703 -13.376 26.793 1.00 97.06 530 SER A O 1
ATOM 4154 N N . ALA A 1 531 ? -13.918 -11.871 25.648 1.00 96.81 531 ALA A N 1
ATOM 4155 C CA . ALA A 1 531 ? -12.792 -11.255 24.947 1.00 96.81 531 ALA A CA 1
ATOM 4156 C C . ALA A 1 531 ? -11.772 -10.651 25.920 1.00 96.81 531 ALA A C 1
ATOM 4158 O O . ALA A 1 531 ? -10.566 -10.861 25.783 1.00 96.81 531 ALA A O 1
ATOM 4159 N N . TYR A 1 532 ? -12.250 -9.949 26.951 1.00 96.75 532 TYR A N 1
ATOM 4160 C CA . TYR A 1 532 ? -11.406 -9.360 27.986 1.00 96.75 532 TYR A CA 1
ATOM 4161 C C . TYR A 1 532 ? -10.644 -10.418 28.787 1.00 96.75 532 TYR A C 1
ATOM 4163 O O . TYR A 1 532 ? -9.418 -10.345 28.906 1.00 96.75 532 TYR A O 1
ATOM 4171 N N . SER A 1 533 ? -11.341 -11.442 29.285 1.00 94.81 533 SER A N 1
ATOM 4172 C CA . SER A 1 533 ? -10.714 -12.562 29.990 1.00 94.81 533 SER A CA 1
ATOM 4173 C C . SER A 1 533 ? -9.716 -13.307 29.105 1.00 94.81 533 SER A C 1
ATOM 4175 O O . SER A 1 533 ? -8.608 -13.613 29.554 1.00 94.81 533 SER A O 1
ATOM 4177 N N . ARG A 1 534 ? -10.064 -13.549 27.835 1.00 93.44 534 ARG A N 1
ATOM 4178 C CA . ARG A 1 534 ? -9.185 -14.222 26.876 1.00 93.44 534 ARG A CA 1
ATOM 4179 C C . ARG A 1 534 ? -7.927 -13.405 26.608 1.00 93.44 534 ARG A C 1
ATOM 4181 O O . ARG A 1 534 ? -6.830 -13.947 26.735 1.00 93.44 534 ARG A O 1
ATOM 4188 N N . TYR A 1 535 ? -8.054 -12.110 26.332 1.00 93.06 535 TYR A N 1
ATOM 4189 C CA . TYR A 1 535 ? -6.916 -11.226 26.080 1.00 93.06 535 TYR A CA 1
ATOM 4190 C C . TYR A 1 535 ? -5.913 -11.189 27.238 1.00 93.06 535 TYR A C 1
ATOM 4192 O O . TYR A 1 535 ? -4.702 -11.250 27.009 1.00 93.06 535 TYR A O 1
ATOM 4200 N N . LEU A 1 536 ? -6.409 -11.122 28.478 1.00 89.56 536 LEU A N 1
ATOM 4201 C CA . LEU A 1 536 ? -5.563 -11.131 29.674 1.00 89.56 536 LEU A CA 1
ATOM 4202 C C . LEU A 1 536 ? -4.916 -12.497 29.940 1.00 89.56 536 LEU A C 1
ATOM 4204 O O . LEU A 1 536 ? -3.848 -12.547 30.545 1.00 89.56 536 LEU A O 1
ATOM 4208 N N . SER A 1 537 ? -5.538 -13.590 29.486 1.00 86.56 537 SER A N 1
ATOM 4209 C CA . SER A 1 537 ? -4.969 -14.939 29.608 1.00 86.56 537 SER A CA 1
ATOM 4210 C C . SER A 1 537 ? -3.813 -15.202 28.638 1.00 86.56 537 SER A C 1
ATOM 4212 O O . SER A 1 537 ? -2.934 -15.997 28.958 1.00 86.56 537 SER A O 1
ATOM 4214 N N . ILE A 1 538 ? -3.783 -14.523 27.483 1.00 79.19 538 ILE A N 1
ATOM 4215 C CA . ILE A 1 538 ? -2.733 -14.693 26.469 1.00 79.19 538 ILE A CA 1
ATOM 4216 C C . ILE A 1 538 ? -1.443 -14.050 26.983 1.00 79.19 538 ILE A C 1
ATOM 4218 O O . ILE A 1 538 ? -1.288 -12.821 26.958 1.00 79.19 538 ILE A O 1
ATOM 4222 N N . GLY A 1 539 ? -0.504 -14.888 27.427 1.00 61.94 539 GLY A N 1
ATOM 4223 C CA . GLY A 1 539 ? 0.803 -14.454 27.909 1.00 61.94 539 GLY A CA 1
ATOM 4224 C C . GLY A 1 539 ? 1.608 -13.725 26.828 1.00 61.94 539 GLY A C 1
ATOM 4225 O O . GLY A 1 539 ? 1.490 -14.007 25.638 1.00 61.94 539 GLY A O 1
ATOM 4226 N N . PHE A 1 540 ? 2.483 -12.796 27.230 1.00 53.47 540 PHE A N 1
ATOM 4227 C CA . PHE A 1 540 ? 3.341 -12.043 26.296 1.00 53.47 540 PHE A CA 1
ATOM 4228 C C . PHE A 1 540 ? 4.241 -12.966 25.444 1.00 53.47 540 PHE A C 1
ATOM 4230 O O . PHE A 1 540 ? 4.597 -12.608 24.328 1.00 53.47 540 PHE A O 1
ATOM 4237 N N . SER A 1 541 ? 4.578 -14.156 25.958 1.00 47.28 541 SER A N 1
ATOM 4238 C CA . SER A 1 541 ? 5.363 -15.198 25.279 1.00 47.28 541 SER A CA 1
ATOM 4239 C C . SER A 1 541 ? 4.574 -16.046 24.277 1.00 47.28 541 SER A C 1
ATOM 4241 O O . SER A 1 541 ? 5.188 -16.747 23.482 1.00 47.28 541 SER A O 1
ATOM 4243 N N . GLU A 1 542 ? 3.241 -16.015 24.326 1.00 51.53 542 GLU A N 1
ATOM 4244 C CA . GLU A 1 542 ? 2.360 -16.732 23.388 1.00 51.53 542 GLU A CA 1
ATOM 4245 C C . GLU A 1 542 ? 1.981 -15.859 22.183 1.00 51.53 542 GLU A C 1
ATOM 4247 O O . GLU A 1 542 ? 1.342 -16.322 21.242 1.00 51.53 542 GLU A O 1
ATOM 4252 N N . ARG A 1 543 ? 2.395 -14.586 22.194 1.00 61.59 543 ARG A N 1
ATOM 4253 C CA . ARG A 1 543 ? 2.179 -13.650 21.094 1.00 61.59 543 ARG A CA 1
ATOM 4254 C C . ARG A 1 543 ? 3.397 -13.693 20.165 1.00 61.59 543 ARG A C 1
ATOM 4256 O O . ARG A 1 543 ? 4.507 -13.468 20.651 1.00 61.59 543 ARG A O 1
ATOM 4263 N N . PRO A 1 544 ? 3.228 -13.933 18.854 1.00 58.06 544 PRO A N 1
ATOM 4264 C CA . PRO A 1 544 ? 4.318 -13.825 17.885 1.00 58.06 544 PRO A CA 1
ATOM 4265 C C . PRO A 1 544 ? 5.077 -12.501 18.039 1.00 58.06 544 PRO A C 1
ATOM 4267 O O . PRO A 1 544 ? 4.462 -11.443 18.224 1.00 58.06 544 PRO A O 1
ATOM 4270 N N . SER A 1 545 ? 6.409 -12.577 17.995 1.00 50.25 545 SER A N 1
ATOM 4271 C CA . SER A 1 545 ? 7.343 -11.457 18.203 1.00 50.25 545 SER A CA 1
ATOM 4272 C C . SER A 1 545 ? 7.225 -10.361 17.147 1.00 50.25 545 SER A C 1
ATOM 4274 O O . SER A 1 545 ? 7.315 -10.721 15.954 1.00 50.25 545 SER A O 1
#

InterPro domains:
  IPR000209 Peptidase S8/S53 domain [PF00082] (6-260)
  IPR036852 Peptidase S8/S53 domain superfamily [G3DSA:3.40.50.200] (1-269)
  IPR036852 Peptidase S8/S53 domain superfamily [SSF52743] (9-268)
  IPR050131 Subtilisin-like serine protease [PTHR43806] (8-250)

Organism: NCBI:txid2052148

Secondary structure (DSSP, 8-state):
-TT-EEEEEEETTT--SS---SSSHHHHHHHHHH-S-SSSS-S----SSTT--EEEEE-S-TTS---HHHHHHHHHHHHHHHHTT----EEEE----S-TT--TTHHHHHHHHHTT-EEEEE--S-TTSTT-PPTTTT-TTSEEEEEE-TTS---TTS---PPPSSTTTT-GGG-SSTT-TT-S-SEEEE-SSEEEEETTTEEEEE-SHHHHHHHHHHHHHHHHHH-TT--HHHHHHHHHHS-B--GGG-SSSBTTTBT-B--HHHHHHTSPPSEEEE-SSS-EEEEETTSEEEEEESSTTS---EEEEEEEEESSTT-EE--STT----EESS--EEESSBTTBS-EEEEEEESTTSSS---EEEEEEEE---SGGGTTEEEEEEEEEE-SSS-EEEEEEEEEEEE---TTT--BEEEEETTTTEEEEEETTEEEEEEEEESPTT-SSEEEEEEEEHHHHTTTTTS--HHHHHHHHTTSS--SB-SS-B-EEEEEEEEEEEE-TT-EEEEEEEEEEESSHHHHHHHHHHHHHHHHHS-TTSS--

Sequence (545 aa):
MEGKFEGHWYDAVNNQTFPYDDHGHGTFTMGIIIGGDGLGPFPDDIGVAPDAKFVSCKCFDQNGSTSASRIHTCFQKHGEWKANGVDIKAINNSWGATNTTSLEFWQDCLNLRNLKIVPVFAIGNNGPGSGTASTPGNFPIVIGVGVSDQNDNVPSYSSRGPAPNQYPWNDPVYWPRPDWNRTKPDIVAPGQNIRSSWPGGGYQYSTCTSTATPHVTGGILILFQKNPYLTFKKVYSLLLDYARRPSQGSPYPNNSYGWGILNIYQSLLHTPSPWETHDCGEITLVVSNMGVFGECSYPHGSLYHLYAGSFSIGTVMPYVIDRYYYDEDWIPIDGVYMYEPYPPFCEYSYASYSDSGGEEIKGIIVKQKGFTFSEENLRDFVIIEYILKNTSSQPVFGIYSGIFLDWDINHSNFADYGGTDSSRSMAYQYYGNIYMGSAILYPERGSPLIRNLSIIRNEEYVYPYLDLPDSIAIKFLNGTLSFPYADSASDLSTCISAGPFNINPGDSIKVAFAIAGGLSLDSLKEHIDSAYSRYLSIGFSERPS